Protein AF-0000000087418266 (afdb_homodimer)

Sequence (650 aa):
MMCATINVFCFSKLQQANSMDLKKLTDALTTHMPPIMRWAGTVARRIRKFDIAVDAKSSGSANTDALTIADLSVQELIVACLRDTDPIFRQCRLQGEESTGDFERFATEAPYSIVIDPIDGTKGYRDREGCAYSVMLSLQTPESVEYSLVYIPEQGENGSWVFACGDLVATGPDDPSRPAADVVRTLAPIITSERGSSKKIYLIGYQKQDAEKAQLVTDAGLEGVLAADMGGCHYWTFARGEFTGSLIHSPNIYDFPVGMHIARILGGDALWVHNEQPVHLRETWLDERADMERLPGIVACSADRAVLKTLCELARDWNPVRYQDMMCATINVFCFSKLQQANSMDLKKLTDALTTHMPPIMRWAGTVARRIRKFDIAVDAKSSGSANTDALTIADLSVQELIVACLRDTDPIFRQCRLQGEESTGDFERFATEAPYSIVIDPIDGTKGYRDREGCAYSVMLSLQTPESVEYSLVYIPEQGENGSWVFACGDLVATGPDDPSRPAADVVRTLAPIITSERGSSKKIYLIGYQKQDAEKAQLVTDAGLEGVLAADMGGCHYWTFARGEFTGSLIHSPNIYDFPVGMHIARILGGDALWVHNEQPVHLRETWLDERADMERLPGIVACSADRAVLKTLCELARDWNPVRYQD

Secondary structure (DSSP, 8-state):
--HHHHHHHHHHHHHHHHHHHHHHHHHHHHHHHHHHHHHHHHHHHHHHTS--B--SS-SS-HHHHHHHHHHHHHHHHHHHHHHHH-GGGGGSEEEESSS-S-GGGS-SS-S-EEEEEEEE-HHHHHHT-TT--EEEEEEE-SS-EEEEEEEETTSTTT-EEEEEETTEEEEEE--TTS-HHHHHHTSEEPPGGGS----EEEEES-GGGHHHHHHHHHHTTSEEEEGGG--S-HHHHHHHTSS-EEEEES-BTTTHHHHHHHHHHTT-EEEETTT-PBP-SHHHHH-TT---SB-SSEEEEES-HHHHHHHHHHHTTS---SS--/--HHHHHHHHHHHHHHHHHHHHHHHHHHHHHHHHHHHHHHHHHHHHHHTS--B--SS-SS-HHHHHHHHHHHHHHHHHHHHHHHH-GGGGGSEEEESSS-S-GGGS-SS-S-EEEEEEEE-HHHHHHT-TT--EEEEEEE-SS-EEEEEEEETTSTTT-EEEEEETTEEEEEE--TTS-HHHHHHTSEEPPGGGS----EEEEES-GGGHHHHHHHHHHTTSEEEEGGG--S-HHHHHHHTSS-EEEEES-BTTTHHHHHHHHHHTT-EEEETTT-PBP-SHHHHH-TT---SB-SSEEEEES-HHHHHHHHHHHTTS---SS--

Organism: NCBI:txid2527985

Structure (mmCIF, N/CA/C/O backbone):
data_AF-0000000087418266-model_v1
#
loop_
_entity.id
_entity.type
_entity.pdbx_description
1 polymer 'Inositol monophosphatase family protein'
#
loop_
_atom_site.group_PDB
_atom_site.id
_atom_site.type_symbol
_atom_site.label_atom_id
_atom_site.label_alt_id
_atom_site.label_comp_id
_atom_site.label_asym_id
_atom_site.label_entity_id
_atom_site.label_seq_id
_atom_site.pdbx_PDB_ins_code
_atom_site.Cartn_x
_atom_site.Cartn_y
_atom_site.Cartn_z
_atom_site.occupancy
_atom_site.B_iso_or_equiv
_atom_site.auth_seq_id
_atom_site.auth_comp_id
_atom_site.auth_asym_id
_atom_site.auth_atom_id
_atom_site.pdbx_PDB_model_num
ATOM 1 N N . MET A 1 1 ? 9.758 -14.953 -56.531 1 30.2 1 MET A N 1
ATOM 2 C CA . MET A 1 1 ? 10.852 -15.227 -55.594 1 30.2 1 MET A CA 1
ATOM 3 C C . MET A 1 1 ? 11.141 -14 -54.719 1 30.2 1 MET A C 1
ATOM 5 O O . MET A 1 1 ? 11.906 -14.086 -53.75 1 30.2 1 MET A O 1
ATOM 9 N N . MET A 1 2 ? 10.852 -12.758 -55.156 1 37.56 2 MET A N 1
ATOM 10 C CA . MET A 1 2 ? 11.203 -11.523 -54.5 1 37.56 2 MET A CA 1
ATOM 11 C C . MET A 1 2 ? 10.266 -11.258 -53.312 1 37.56 2 MET A C 1
ATOM 13 O O . MET A 1 2 ? 10.484 -10.328 -52.531 1 37.56 2 MET A O 1
ATOM 17 N N . CYS A 1 3 ? 9.008 -11.625 -53.375 1 37.28 3 CYS A N 1
ATOM 18 C CA . CYS A 1 3 ? 8.008 -11.258 -52.375 1 37.28 3 CYS A CA 1
ATOM 19 C C . CYS A 1 3 ? 8.266 -11.984 -51.062 1 37.28 3 CYS A C 1
ATOM 21 O O . CYS A 1 3 ? 7.652 -11.672 -50.031 1 37.28 3 CYS A O 1
ATOM 23 N N . ALA A 1 4 ? 8.906 -13.164 -51.062 1 42.69 4 ALA A N 1
ATOM 24 C CA . ALA A 1 4 ? 9.062 -13.938 -49.844 1 42.69 4 ALA A CA 1
ATOM 25 C C . ALA A 1 4 ? 10.055 -13.273 -48.906 1 42.69 4 ALA A C 1
ATOM 27 O O . ALA A 1 4 ? 9.961 -13.445 -47.688 1 42.69 4 ALA A O 1
ATOM 28 N N . THR A 1 5 ? 10.977 -12.453 -49.406 1 45.69 5 THR A N 1
ATOM 29 C CA . THR A 1 5 ? 12.047 -11.938 -48.562 1 45.69 5 THR A CA 1
ATOM 30 C C . THR A 1 5 ? 11.555 -10.75 -47.75 1 45.69 5 THR A C 1
ATOM 32 O O . THR A 1 5 ? 12.023 -10.539 -46.625 1 45.69 5 THR A O 1
ATOM 35 N N . ILE A 1 6 ? 10.562 -10.016 -48.25 1 42.28 6 ILE A N 1
ATOM 36 C CA . ILE A 1 6 ? 10.141 -8.836 -47.5 1 42.28 6 ILE A CA 1
ATOM 37 C C . ILE A 1 6 ? 9.359 -9.273 -46.25 1 42.28 6 ILE A C 1
ATOM 39 O O . ILE A 1 6 ? 9.531 -8.703 -45.188 1 42.28 6 ILE A O 1
ATOM 43 N N . ASN A 1 7 ? 8.578 -10.344 -46.312 1 44.03 7 ASN A N 1
ATOM 44 C CA . ASN A 1 7 ? 7.715 -10.734 -45.188 1 44.03 7 ASN A CA 1
ATOM 45 C C . ASN A 1 7 ? 8.523 -11.305 -44.031 1 44.03 7 ASN A C 1
ATOM 47 O O . ASN A 1 7 ? 8.156 -11.125 -42.875 1 44.03 7 ASN A O 1
ATOM 51 N N . VAL A 1 8 ? 9.664 -11.906 -44.344 1 47.38 8 VAL A N 1
ATOM 52 C CA . VAL A 1 8 ? 10.484 -12.477 -43.281 1 47.38 8 VAL A CA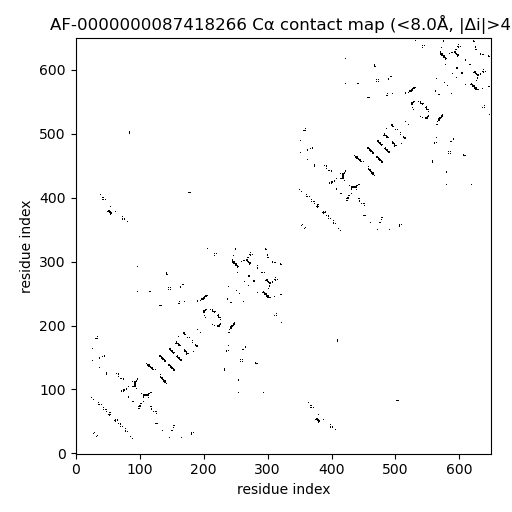 1
ATOM 53 C C . VAL A 1 8 ? 11.219 -11.367 -42.562 1 47.38 8 VAL A C 1
ATOM 55 O O . VAL A 1 8 ? 11.352 -11.406 -41.312 1 47.38 8 VAL A O 1
ATOM 58 N N . PHE A 1 9 ? 11.578 -10.281 -43.25 1 45.94 9 PHE A N 1
ATOM 59 C CA . PHE A 1 9 ? 12.328 -9.203 -42.594 1 45.94 9 PHE A CA 1
ATOM 60 C C . PHE A 1 9 ? 11.414 -8.367 -41.719 1 45.94 9 PHE A C 1
ATOM 62 O O . PHE A 1 9 ? 11.812 -7.961 -40.625 1 45.94 9 PHE A O 1
ATOM 69 N N . CYS A 1 10 ? 10.164 -8.109 -42.125 1 43.91 10 CYS A N 1
ATOM 70 C CA . CYS A 1 10 ? 9.227 -7.375 -41.281 1 43.91 10 CYS A CA 1
ATOM 71 C C . CYS A 1 10 ? 8.789 -8.203 -40.094 1 43.91 10 CYS A C 1
ATOM 73 O O . CYS A 1 10 ? 8.641 -7.676 -38.969 1 43.91 10 CYS A O 1
ATOM 75 N N . PHE A 1 11 ? 8.641 -9.5 -40.281 1 44.78 11 PHE A N 1
ATOM 76 C CA . PHE A 1 11 ? 8.32 -10.375 -39.156 1 44.78 11 PHE A CA 1
ATOM 77 C C . PHE A 1 11 ? 9.492 -10.469 -38.188 1 44.78 11 PHE A C 1
ATOM 79 O O . PHE A 1 11 ? 9.297 -10.469 -36.969 1 44.78 11 PHE A O 1
ATOM 86 N N . SER A 1 12 ? 10.672 -10.508 -38.688 1 46.09 12 SER A N 1
ATOM 87 C CA . SER A 1 12 ? 11.844 -10.578 -37.844 1 46.09 12 SER A CA 1
ATOM 88 C C . SER A 1 12 ? 12.031 -9.289 -37.062 1 46.09 12 SER A C 1
ATOM 90 O O . SER A 1 12 ? 12.344 -9.32 -35.875 1 46.09 12 SER A O 1
ATOM 92 N N . LYS A 1 13 ? 11.797 -8.188 -37.719 1 45.59 13 LYS A N 1
ATOM 93 C CA . LYS A 1 13 ? 11.922 -6.918 -37 1 45.59 13 LYS A CA 1
ATOM 94 C C . LYS A 1 13 ? 10.812 -6.754 -35.969 1 45.59 13 LYS A C 1
ATOM 96 O O . LYS A 1 13 ? 11.047 -6.223 -34.875 1 45.59 13 LYS A O 1
ATOM 101 N N . LEU A 1 14 ? 9.602 -7.105 -36.344 1 43.91 14 LEU A N 1
ATOM 102 C CA . LEU A 1 14 ? 8.5 -7.098 -35.406 1 43.91 14 LEU A CA 1
ATOM 103 C C . LEU A 1 14 ? 8.75 -8.086 -34.281 1 43.91 14 LEU A C 1
ATOM 105 O O . LEU A 1 14 ? 8.445 -7.801 -33.094 1 43.91 14 LEU A O 1
ATOM 109 N N . GLN A 1 15 ? 9.289 -9.273 -34.656 1 49.34 15 GLN A N 1
ATOM 110 C CA . GLN A 1 15 ? 9.664 -10.234 -33.625 1 49.34 15 GLN A CA 1
ATOM 111 C C . GLN A 1 15 ? 10.789 -9.688 -32.75 1 49.34 15 GLN A C 1
ATOM 113 O O . GLN A 1 15 ? 10.766 -9.852 -31.531 1 49.34 15 GLN A O 1
ATOM 118 N N . GLN A 1 16 ? 11.805 -9.141 -33.406 1 46.06 16 GLN A N 1
ATOM 119 C CA . GLN A 1 16 ? 12.922 -8.562 -32.688 1 46.06 16 GLN A CA 1
ATOM 120 C C . GLN A 1 16 ? 12.477 -7.367 -31.844 1 46.06 16 GLN A C 1
ATOM 122 O O . GLN A 1 16 ? 12.891 -7.219 -30.688 1 46.06 16 GLN A O 1
ATOM 127 N N . ALA A 1 17 ? 11.781 -6.43 -32.469 1 44.72 17 ALA A N 1
ATOM 128 C CA . ALA A 1 17 ? 11.242 -5.293 -31.719 1 44.72 17 ALA A CA 1
ATOM 129 C C . ALA A 1 17 ? 10.383 -5.766 -30.547 1 44.72 17 ALA A C 1
ATOM 131 O O . ALA A 1 17 ? 10.461 -5.211 -29.453 1 44.72 17 ALA A O 1
ATOM 132 N N . ASN A 1 18 ? 9.781 -6.891 -30.922 1 57.69 18 ASN A N 1
ATOM 133 C CA . ASN A 1 18 ? 8.961 -7.484 -29.875 1 57.69 18 ASN A CA 1
ATOM 134 C C . ASN A 1 18 ? 9.812 -8.102 -28.766 1 57.69 18 ASN A C 1
ATOM 136 O O . ASN A 1 18 ? 9.453 -8.023 -27.594 1 57.69 18 ASN A O 1
ATOM 140 N N . SER A 1 19 ? 11 -8.57 -29.219 1 62.41 19 SER A N 1
ATOM 141 C CA . SER A 1 19 ? 11.891 -9.18 -28.234 1 62.41 19 SER A CA 1
ATOM 142 C C . SER A 1 19 ? 12.578 -8.125 -27.375 1 62.41 19 SER A C 1
ATOM 144 O O . SER A 1 19 ? 12.742 -8.312 -26.172 1 62.41 19 SER A O 1
ATOM 146 N N . MET A 1 20 ? 13.055 -7.051 -27.953 1 63.84 20 MET A N 1
ATOM 147 C CA . MET A 1 20 ? 13.688 -5.973 -27.203 1 63.84 20 MET A CA 1
ATOM 148 C C . MET A 1 20 ? 12.711 -5.359 -26.203 1 63.84 20 MET A C 1
ATOM 150 O O . MET A 1 20 ? 13.086 -5.039 -25.078 1 63.84 20 MET A O 1
ATOM 154 N N . ASP A 1 21 ? 11.57 -5.527 -26.641 1 86.38 21 ASP A N 1
ATOM 155 C CA . ASP A 1 21 ? 10.539 -4.949 -25.781 1 86.38 21 ASP A CA 1
ATOM 156 C C . ASP A 1 21 ? 10.227 -5.863 -24.609 1 86.38 21 ASP A C 1
ATOM 158 O O . ASP A 1 21 ? 10.055 -5.395 -23.484 1 86.38 21 ASP A O 1
ATOM 162 N N . LEU A 1 22 ? 10.586 -7.203 -24.953 1 94.38 22 LEU A N 1
ATOM 163 C CA . LEU A 1 22 ? 10.312 -8.141 -23.875 1 94.38 22 LEU A CA 1
ATOM 164 C C . LEU A 1 22 ? 11.391 -8.07 -22.797 1 94.38 22 LEU A C 1
ATOM 166 O O . LEU A 1 22 ? 11.078 -8.062 -21.594 1 94.38 22 LEU A O 1
ATOM 170 N N . LYS A 1 23 ? 12.633 -8.031 -23.25 1 95.88 23 LYS A N 1
ATOM 171 C CA . LYS A 1 23 ? 13.734 -7.961 -22.297 1 95.88 23 LYS A CA 1
ATOM 172 C C . LYS A 1 23 ? 13.633 -6.699 -21.438 1 95.88 23 LYS A C 1
ATOM 174 O O . LYS A 1 23 ? 13.859 -6.75 -20.234 1 95.88 23 LYS A O 1
ATOM 179 N N . LYS A 1 24 ? 13.359 -5.582 -22.078 1 96.44 24 LYS A N 1
ATOM 180 C CA . LYS A 1 24 ? 13.195 -4.328 -21.344 1 96.44 24 LYS A CA 1
ATOM 181 C C . LYS A 1 24 ? 12.07 -4.434 -20.328 1 96.44 24 LYS A C 1
ATOM 183 O O . LYS A 1 24 ? 12.195 -3.939 -19.203 1 96.44 24 LYS A O 1
ATOM 188 N N . LEU A 1 25 ? 11.016 -5.09 -20.734 1 97.25 25 LEU A N 1
ATOM 189 C CA . LEU A 1 25 ? 9.852 -5.238 -19.875 1 97.25 25 LEU A CA 1
ATOM 190 C C . LEU A 1 25 ? 10.164 -6.145 -18.688 1 97.25 25 LEU A C 1
ATOM 192 O O . LEU A 1 25 ? 9.844 -5.809 -17.547 1 97.25 25 LEU A O 1
ATOM 196 N N . THR A 1 26 ? 10.805 -7.293 -18.938 1 98.12 26 THR A N 1
ATOM 197 C CA . THR A 1 26 ? 11.109 -8.211 -17.844 1 98.12 26 THR A CA 1
ATOM 198 C C . THR A 1 26 ? 12.164 -7.613 -16.922 1 98.12 26 THR A C 1
ATOM 200 O O . THR A 1 26 ? 12.133 -7.84 -15.703 1 98.12 26 THR A O 1
ATOM 203 N N . ASP A 1 27 ? 13.102 -6.84 -17.469 1 97.75 27 ASP A N 1
ATOM 204 C CA . ASP A 1 27 ? 14.07 -6.137 -16.641 1 97.75 27 ASP A CA 1
ATOM 205 C C . ASP A 1 27 ? 13.383 -5.121 -15.734 1 97.75 27 ASP A C 1
ATOM 207 O O . ASP A 1 27 ? 13.719 -5.012 -14.555 1 97.75 27 ASP A O 1
ATOM 211 N N . ALA A 1 28 ? 12.484 -4.379 -16.312 1 98 28 ALA A N 1
ATOM 212 C CA . ALA A 1 28 ? 11.734 -3.391 -15.531 1 98 28 ALA A CA 1
ATOM 213 C C . ALA A 1 28 ? 10.938 -4.062 -14.414 1 98 28 ALA A C 1
ATOM 215 O O . ALA A 1 28 ? 10.922 -3.586 -13.281 1 98 28 ALA A O 1
ATOM 216 N N . LEU A 1 29 ? 10.281 -5.137 -14.758 1 98.62 29 LEU A N 1
ATOM 217 C CA . LEU A 1 29 ? 9.508 -5.867 -13.75 1 98.62 29 LEU A CA 1
ATOM 218 C C . LEU A 1 29 ? 10.414 -6.379 -12.641 1 98.62 29 LEU A C 1
ATOM 220 O O . LEU A 1 29 ? 10.086 -6.254 -11.461 1 98.62 29 LEU A O 1
ATOM 224 N N . THR A 1 30 ? 11.547 -6.895 -13.016 1 98.31 30 THR A N 1
ATOM 225 C CA . THR A 1 30 ? 12.477 -7.453 -12.039 1 98.31 30 THR A CA 1
ATOM 226 C C . THR A 1 30 ? 13.039 -6.359 -11.133 1 98.31 30 THR A C 1
ATOM 228 O O . THR A 1 30 ? 13.336 -6.602 -9.961 1 98.31 30 THR A O 1
ATOM 231 N N . THR A 1 31 ? 13.094 -5.199 -11.625 1 97.56 31 THR A N 1
ATOM 232 C CA . THR A 1 31 ? 13.641 -4.07 -10.883 1 97.56 31 THR A CA 1
ATOM 233 C C . THR A 1 31 ? 12.594 -3.473 -9.953 1 97.56 31 THR A C 1
ATOM 235 O O . THR A 1 31 ? 12.875 -3.203 -8.781 1 97.56 31 THR A O 1
ATOM 238 N N . HIS A 1 32 ? 11.391 -3.311 -10.414 1 97.88 32 HIS A N 1
ATOM 239 C CA . HIS A 1 32 ? 10.438 -2.445 -9.727 1 97.88 32 HIS A CA 1
ATOM 240 C C . HIS A 1 32 ? 9.422 -3.262 -8.938 1 97.88 32 HIS A C 1
ATOM 242 O O . HIS A 1 32 ? 8.906 -2.795 -7.918 1 97.88 32 HIS A O 1
ATOM 248 N N . MET A 1 33 ? 9.125 -4.488 -9.305 1 98.5 33 MET A N 1
ATOM 249 C CA . MET A 1 33 ? 7.969 -5.18 -8.75 1 98.5 33 MET A CA 1
ATOM 250 C C . MET A 1 33 ? 8.312 -5.84 -7.418 1 98.5 33 MET A C 1
ATOM 252 O O . MET A 1 33 ? 7.465 -5.938 -6.531 1 98.5 33 MET A O 1
ATOM 256 N N . PRO A 1 34 ? 9.609 -6.289 -7.23 1 98.69 34 PRO A N 1
ATOM 257 C CA . PRO A 1 34 ? 9.883 -6.957 -5.953 1 98.69 34 PRO A CA 1
ATOM 258 C C . PRO A 1 34 ? 9.531 -6.086 -4.75 1 98.69 34 PRO A C 1
ATOM 260 O O . PRO A 1 34 ? 8.797 -6.52 -3.861 1 98.69 34 PRO A O 1
ATOM 263 N N . PRO A 1 35 ? 10.008 -4.832 -4.641 1 98.25 35 PRO A N 1
ATOM 264 C CA . PRO A 1 35 ? 9.594 -4.047 -3.477 1 98.25 35 PRO A CA 1
ATOM 265 C C . PRO A 1 35 ? 8.086 -3.826 -3.42 1 98.25 35 PRO A C 1
ATOM 267 O O . PRO A 1 35 ? 7.492 -3.852 -2.338 1 98.25 35 PRO A O 1
ATOM 270 N N . ILE A 1 36 ? 7.453 -3.592 -4.551 1 98.31 36 ILE A N 1
ATOM 271 C CA . ILE A 1 36 ? 6.016 -3.352 -4.613 1 98.31 36 ILE A CA 1
ATOM 272 C C . ILE A 1 36 ? 5.266 -4.57 -4.078 1 98.31 36 ILE A C 1
ATOM 274 O O . ILE A 1 36 ? 4.32 -4.43 -3.297 1 98.31 36 ILE A O 1
ATOM 278 N N . MET A 1 37 ? 5.688 -5.746 -4.5 1 98.56 37 MET A N 1
ATOM 279 C CA . MET A 1 37 ? 5.055 -6.977 -4.031 1 98.56 37 MET A CA 1
ATOM 280 C C . MET A 1 37 ? 5.266 -7.156 -2.531 1 98.56 37 MET A C 1
ATOM 282 O O . MET A 1 37 ? 4.367 -7.625 -1.827 1 98.56 37 MET A O 1
ATOM 286 N N . ARG A 1 38 ? 6.469 -6.863 -2.08 1 97.88 38 ARG A N 1
ATOM 287 C CA . ARG A 1 38 ? 6.75 -6.891 -0.649 1 97.88 38 ARG A CA 1
ATOM 288 C C . ARG A 1 38 ? 5.809 -5.969 0.114 1 97.88 38 ARG A C 1
ATOM 290 O O . ARG A 1 38 ? 5.25 -6.355 1.142 1 97.88 38 ARG A O 1
ATOM 297 N N . TRP A 1 39 ? 5.648 -4.734 -0.396 1 97.81 39 TRP A N 1
ATOM 298 C CA . TRP A 1 39 ? 4.766 -3.758 0.23 1 97.81 39 TRP A CA 1
ATOM 299 C C . TRP A 1 39 ? 3.316 -4.234 0.199 1 97.81 39 TRP A C 1
ATOM 301 O O . TRP A 1 39 ? 2.592 -4.102 1.188 1 97.81 39 TRP A O 1
ATOM 311 N N . ALA A 1 40 ? 2.879 -4.75 -0.909 1 97.75 40 ALA A N 1
ATOM 312 C CA . ALA A 1 40 ? 1.533 -5.309 -1.023 1 97.75 40 ALA A CA 1
ATOM 313 C C . ALA A 1 40 ? 1.312 -6.414 0.002 1 97.75 40 ALA A C 1
ATOM 315 O O . ALA A 1 40 ? 0.241 -6.504 0.609 1 97.75 40 ALA A O 1
ATOM 316 N N . GLY A 1 41 ? 2.32 -7.293 0.145 1 96.75 41 GLY A N 1
ATOM 317 C CA . GLY A 1 41 ? 2.252 -8.336 1.152 1 96.75 41 GLY A CA 1
ATOM 318 C C . GLY A 1 41 ? 2.094 -7.801 2.562 1 96.75 41 GLY A C 1
ATOM 319 O O . GLY A 1 41 ? 1.378 -8.383 3.379 1 96.75 41 GLY A O 1
ATOM 320 N N . THR A 1 42 ? 2.764 -6.723 2.857 1 94.38 42 THR A N 1
ATOM 321 C CA . THR A 1 42 ? 2.662 -6.086 4.164 1 94.38 42 THR A CA 1
ATOM 322 C C . THR A 1 42 ? 1.233 -5.621 4.43 1 94.38 42 THR A C 1
ATOM 324 O O . THR A 1 42 ? 0.708 -5.816 5.527 1 94.38 42 THR A O 1
ATOM 327 N N . VAL A 1 43 ? 0.62 -5.016 3.467 1 94.12 43 VAL A N 1
ATOM 328 C CA . VAL A 1 43 ? -0.757 -4.547 3.588 1 94.12 43 VAL A CA 1
ATOM 329 C C . VAL A 1 43 ? -1.694 -5.734 3.775 1 94.12 43 VAL A C 1
ATOM 331 O O . VAL A 1 43 ? -2.557 -5.723 4.656 1 94.12 43 VAL A O 1
ATOM 334 N N . ALA A 1 44 ? -1.526 -6.75 2.961 1 94 44 ALA A N 1
ATOM 335 C CA . ALA A 1 44 ? -2.355 -7.949 3.053 1 94 44 ALA A CA 1
ATOM 336 C C . ALA A 1 44 ? -2.256 -8.578 4.438 1 94 44 ALA A C 1
ATOM 338 O O . ALA A 1 44 ? -3.268 -8.977 5.023 1 94 44 ALA A O 1
ATOM 339 N N . ARG A 1 45 ? -1.051 -8.703 4.922 1 91.62 45 ARG A N 1
ATOM 340 C CA . ARG A 1 45 ? -0.815 -9.289 6.234 1 91.62 45 ARG A CA 1
ATOM 341 C C . ARG A 1 45 ? -1.535 -8.508 7.324 1 91.62 45 ARG A C 1
ATOM 343 O O . ARG A 1 45 ? -2.113 -9.094 8.242 1 91.62 45 ARG A O 1
ATOM 350 N N . ARG A 1 46 ? -1.44 -7.234 7.215 1 88.56 46 ARG A N 1
ATOM 351 C CA . ARG A 1 46 ? -2.055 -6.391 8.234 1 88.56 46 ARG A CA 1
ATOM 352 C C . ARG A 1 46 ? -3.572 -6.531 8.219 1 88.56 46 ARG A C 1
ATOM 354 O O . ARG A 1 46 ? -4.195 -6.672 9.273 1 88.56 46 ARG A O 1
ATOM 361 N N . ILE A 1 47 ? -4.16 -6.441 7.09 1 86.81 47 ILE A N 1
ATOM 362 C CA . ILE A 1 47 ? -5.609 -6.539 6.969 1 86.81 47 ILE A CA 1
ATOM 363 C C . ILE A 1 47 ? -6.078 -7.902 7.469 1 86.81 47 ILE A C 1
ATOM 365 O O . ILE A 1 47 ? -7.113 -8.008 8.133 1 86.81 47 ILE A O 1
ATOM 369 N N . ARG A 1 48 ? -5.289 -8.922 7.172 1 86 48 ARG A N 1
ATOM 370 C CA . ARG A 1 48 ? -5.641 -10.281 7.562 1 86 48 ARG A CA 1
ATOM 371 C C . ARG A 1 48 ? -5.77 -10.398 9.078 1 86 48 ARG A C 1
ATOM 373 O O . ARG A 1 48 ? -6.578 -11.188 9.578 1 86 48 ARG A O 1
ATOM 380 N N . LYS A 1 49 ? -4.969 -9.711 9.789 1 81.56 49 LYS A N 1
ATOM 381 C CA . LYS A 1 49 ? -4.918 -9.805 11.25 1 81.56 49 LYS A CA 1
ATOM 382 C C . LYS A 1 49 ? -6.172 -9.211 11.883 1 81.56 49 LYS A C 1
ATOM 384 O O . LYS A 1 49 ? -6.453 -9.453 13.062 1 81.56 49 LYS A O 1
ATOM 389 N N . PHE A 1 50 ? -6.902 -8.492 11.094 1 72.62 50 PHE A N 1
ATOM 390 C CA . PHE A 1 50 ? -8.086 -7.852 11.656 1 72.62 50 PHE A CA 1
ATOM 391 C C . PHE A 1 50 ? -9.305 -8.75 11.516 1 72.62 50 PHE A C 1
ATOM 393 O O . PHE A 1 50 ? -9.5 -9.391 10.484 1 72.62 50 PHE A O 1
ATOM 400 N N . ASP A 1 51 ? -9.898 -9.062 12.633 1 59.62 51 ASP A N 1
ATOM 401 C CA . ASP A 1 51 ? -11.195 -9.734 12.609 1 59.62 51 ASP A CA 1
ATOM 402 C C . ASP A 1 51 ? -12.297 -8.781 12.148 1 59.62 51 ASP A C 1
ATOM 404 O O . ASP A 1 51 ? -12.867 -8.039 12.953 1 59.62 51 ASP A O 1
ATOM 408 N N . ILE A 1 52 ? -12.414 -8.594 10.883 1 56.5 52 ILE A N 1
ATOM 409 C CA . ILE A 1 52 ? -13.305 -7.602 10.281 1 56.5 52 ILE A CA 1
ATOM 410 C C . ILE A 1 52 ? -14.656 -8.242 9.977 1 56.5 52 ILE A C 1
ATOM 412 O O . ILE A 1 52 ? -14.719 -9.32 9.391 1 56.5 52 ILE A O 1
ATOM 416 N N . ALA A 1 53 ? -15.656 -8 10.781 1 49.5 53 ALA A N 1
ATOM 417 C CA . ALA A 1 53 ? -17.016 -8.336 10.336 1 49.5 53 ALA A CA 1
ATOM 418 C C . ALA A 1 53 ? -17.609 -7.199 9.516 1 49.5 53 ALA A C 1
ATOM 420 O O . ALA A 1 53 ? -17.562 -6.035 9.922 1 49.5 53 ALA A O 1
ATOM 421 N N . VAL A 1 54 ? -17.578 -7.152 8.156 1 46.97 54 VAL A N 1
ATOM 422 C CA . VAL A 1 54 ? -18.234 -6.152 7.32 1 46.97 54 VAL A CA 1
ATOM 423 C C . VAL A 1 54 ? -19.75 -6.246 7.488 1 46.97 54 VAL A C 1
ATOM 425 O O . VAL A 1 54 ? -20.312 -7.34 7.438 1 46.97 54 VAL A O 1
ATOM 428 N N . ASP A 1 55 ? -20.328 -5.32 8.227 1 41.88 55 ASP A N 1
ATOM 429 C CA . ASP A 1 55 ? -21.781 -5.312 8.344 1 41.88 55 ASP A CA 1
ATOM 430 C C . ASP A 1 55 ? -22.438 -5.293 6.965 1 41.88 55 ASP A C 1
ATOM 432 O O . ASP A 1 55 ? -23.641 -5.078 6.855 1 41.88 55 ASP A O 1
ATOM 436 N N . ALA A 1 56 ? -22.047 -4.637 6.004 1 36.38 56 ALA A N 1
ATOM 437 C CA . ALA A 1 56 ? -23.141 -4.68 5.027 1 36.38 56 ALA A CA 1
ATOM 438 C C . ALA A 1 56 ? -23.766 -6.066 4.973 1 36.38 56 ALA A C 1
ATOM 440 O O . ALA A 1 56 ? -23.109 -7.07 5.258 1 36.38 56 ALA A O 1
ATOM 441 N N . LYS A 1 57 ? -25.172 -6.051 4.848 1 36.28 57 LYS A N 1
ATOM 442 C CA . LYS A 1 57 ? -26 -7.156 4.379 1 36.28 57 LYS A CA 1
ATOM 443 C C . LYS A 1 57 ? -25.219 -8.102 3.48 1 36.28 57 LYS A C 1
ATOM 445 O O . LYS A 1 57 ? -25.797 -8.93 2.777 1 36.28 57 LYS A O 1
ATOM 450 N N . SER A 1 58 ? -24.172 -7.57 3.059 1 38.12 58 SER A N 1
ATOM 451 C CA . SER A 1 58 ? -23.672 -8.656 2.225 1 38.12 58 SER A CA 1
ATOM 452 C C . SER A 1 58 ? -23.375 -9.898 3.059 1 38.12 58 SER A C 1
ATOM 454 O O . SER A 1 58 ? -23.234 -9.82 4.281 1 38.12 58 SER A O 1
ATOM 456 N N . SER A 1 59 ? -23.047 -10.961 2.359 1 39.47 59 SER A N 1
ATOM 457 C CA . SER A 1 59 ? -23.516 -12.328 2.562 1 39.47 59 SER A CA 1
ATOM 458 C C . SER A 1 59 ? -22.859 -12.961 3.783 1 39.47 59 SER A C 1
ATOM 460 O O . SER A 1 59 ? -23.375 -13.93 4.34 1 39.47 59 SER A O 1
ATOM 462 N N . GLY A 1 60 ? -21.344 -12.805 4.035 1 41.25 60 GLY A N 1
ATOM 463 C CA . GLY A 1 60 ? -20.812 -13.891 4.844 1 41.25 60 GLY A CA 1
ATOM 464 C C . GLY A 1 60 ? -20.078 -13.406 6.086 1 41.25 60 GLY A C 1
ATOM 465 O O . GLY A 1 60 ? -20.312 -12.289 6.551 1 41.25 60 GLY A O 1
ATOM 466 N N . SER A 1 61 ? -19.172 -14.273 6.816 1 52.06 61 SER A N 1
ATOM 467 C CA . SER A 1 61 ? -18.375 -14.289 8.039 1 52.06 61 SER A CA 1
ATOM 468 C C . SER A 1 61 ? -17.266 -13.242 7.984 1 52.06 61 SER A C 1
ATOM 470 O O . SER A 1 61 ? -16.844 -12.836 6.898 1 52.06 61 SER A O 1
ATOM 472 N N . ALA A 1 62 ? -16.984 -12.406 9.078 1 51.28 62 ALA A N 1
ATOM 473 C CA . ALA A 1 62 ? -15.883 -11.477 9.328 1 51.28 62 ALA A CA 1
ATOM 474 C C . ALA A 1 62 ? -14.672 -11.82 8.461 1 51.28 62 ALA A C 1
ATOM 476 O O . ALA A 1 62 ? -13.992 -10.922 7.953 1 51.28 62 ALA A O 1
ATOM 477 N N . ASN A 1 63 ? -14.539 -13.047 8.203 1 51.66 63 ASN A N 1
ATOM 478 C CA . ASN A 1 63 ? -13.398 -13.523 7.434 1 51.66 63 ASN A CA 1
ATOM 479 C C . ASN A 1 63 ? -13.562 -13.219 5.949 1 51.66 63 ASN A C 1
ATOM 481 O O . ASN A 1 63 ? -12.578 -12.938 5.258 1 51.66 63 ASN A O 1
ATOM 485 N N . THR A 1 64 ? -14.719 -13.234 5.5 1 58 64 THR A N 1
ATOM 486 C CA . THR A 1 64 ? -14.977 -12.938 4.094 1 58 64 THR A CA 1
ATOM 487 C C . THR A 1 64 ? -14.773 -11.453 3.805 1 58 64 THR A C 1
ATOM 489 O O . THR A 1 64 ? -14.266 -11.086 2.744 1 58 64 THR A O 1
ATOM 492 N N . ASP A 1 65 ? -14.891 -10.789 4.848 1 72.62 65 ASP A N 1
ATOM 493 C CA . ASP A 1 65 ? -14.781 -9.336 4.699 1 72.62 65 ASP A CA 1
ATOM 494 C C . ASP A 1 65 ? -13.32 -8.898 4.625 1 72.62 65 ASP A C 1
ATOM 496 O O . ASP A 1 65 ? -12.953 -8.078 3.781 1 72.62 65 ASP A O 1
ATOM 500 N N . ALA A 1 66 ? -12.531 -9.508 5.387 1 79.38 66 ALA A N 1
ATOM 501 C CA . ALA A 1 66 ? -11.102 -9.195 5.355 1 79.38 66 ALA A CA 1
ATOM 502 C C . ALA A 1 66 ? -10.492 -9.555 4.004 1 79.38 66 ALA A C 1
ATOM 504 O O . ALA A 1 66 ? -9.664 -8.812 3.477 1 79.38 66 ALA A O 1
ATOM 505 N N . LEU A 1 67 ? -10.945 -10.633 3.48 1 85.06 67 LEU A N 1
ATOM 506 C CA . LEU A 1 67 ? -10.445 -11.062 2.18 1 85.06 67 LEU A CA 1
ATOM 507 C C . LEU A 1 67 ? -10.812 -10.062 1.095 1 85.06 67 LEU A C 1
ATOM 509 O O . LEU A 1 67 ? -9.977 -9.688 0.271 1 85.06 67 LEU A O 1
ATOM 513 N N . THR A 1 68 ? -12.008 -9.688 1.111 1 84.06 68 THR A N 1
ATOM 514 C CA . THR A 1 68 ? -12.477 -8.742 0.104 1 84.06 68 THR A CA 1
ATOM 515 C C . THR A 1 68 ? -11.703 -7.43 0.186 1 84.06 68 THR A C 1
ATOM 517 O O . THR A 1 68 ? -11.234 -6.914 -0.832 1 84.06 68 THR A O 1
ATOM 520 N N . ILE A 1 69 ? -11.508 -6.906 1.403 1 86.06 69 ILE A N 1
ATOM 521 C CA . ILE A 1 69 ? -10.789 -5.656 1.599 1 86.06 69 ILE A CA 1
ATOM 522 C C . ILE A 1 69 ? -9.328 -5.832 1.171 1 86.06 69 ILE A C 1
ATOM 524 O O . ILE A 1 69 ? -8.758 -4.961 0.511 1 86.06 69 ILE A O 1
ATOM 528 N N . ALA A 1 70 ? -8.773 -6.945 1.551 1 90.62 70 ALA A N 1
ATOM 529 C CA . ALA A 1 70 ? -7.387 -7.215 1.185 1 90.62 70 ALA A CA 1
ATOM 530 C C . ALA A 1 70 ? -7.227 -7.305 -0.33 1 90.62 70 ALA A C 1
ATOM 532 O O . ALA A 1 70 ? -6.336 -6.68 -0.906 1 90.62 70 ALA A O 1
ATOM 533 N N . ASP A 1 71 ? -8.141 -8.062 -1.013 1 91 71 ASP A N 1
ATOM 534 C CA . ASP A 1 71 ? -8.094 -8.219 -2.463 1 91 71 ASP A CA 1
ATOM 535 C C . ASP A 1 71 ? -8.148 -6.863 -3.166 1 91 71 ASP A C 1
ATOM 537 O O . ASP A 1 71 ? -7.324 -6.574 -4.031 1 91 71 ASP A O 1
ATOM 541 N N . LEU A 1 72 ? -9.062 -6.094 -2.752 1 89.62 72 LEU A N 1
ATOM 542 C CA . LEU A 1 72 ? -9.297 -4.812 -3.41 1 89.62 72 LEU A CA 1
ATOM 543 C C . LEU A 1 72 ? -8.164 -3.834 -3.102 1 89.62 72 LEU A C 1
ATOM 545 O O . LEU A 1 72 ? -7.664 -3.158 -4.004 1 89.62 72 LEU A O 1
ATOM 549 N N . SER A 1 73 ? -7.738 -3.695 -1.853 1 91.69 73 SER A N 1
ATOM 550 C CA . SER A 1 73 ? -6.703 -2.746 -1.451 1 91.69 73 SER A CA 1
ATOM 551 C C . SER A 1 73 ? -5.355 -3.104 -2.068 1 91.69 73 SER A C 1
ATOM 553 O O . SER A 1 73 ? -4.637 -2.227 -2.553 1 91.69 73 SER A O 1
ATOM 555 N N . VAL A 1 74 ? -5.035 -4.379 -2.043 1 95.25 74 VAL A N 1
ATOM 556 C CA . VAL A 1 74 ? -3.766 -4.848 -2.592 1 95.25 74 VAL A CA 1
ATOM 557 C C . VAL A 1 74 ? -3.732 -4.602 -4.098 1 95.25 74 VAL A C 1
ATOM 559 O O . VAL A 1 74 ? -2.729 -4.129 -4.633 1 95.25 74 VAL A O 1
ATOM 562 N N . GLN A 1 75 ? -4.797 -4.914 -4.805 1 94.31 75 GLN A N 1
ATOM 563 C CA . GLN A 1 75 ? -4.828 -4.672 -6.242 1 94.31 75 GLN A CA 1
ATOM 564 C C . GLN A 1 75 ? -4.699 -3.184 -6.551 1 94.31 75 GLN A C 1
ATOM 566 O O . GLN A 1 75 ? -3.941 -2.795 -7.441 1 94.31 75 GLN A O 1
ATOM 571 N N . GLU A 1 76 ? -5.441 -2.377 -5.812 1 92.81 76 GLU A N 1
ATOM 572 C CA . GLU A 1 76 ? -5.359 -0.936 -6.027 1 92.81 76 GLU A CA 1
ATOM 573 C C . GLU A 1 76 ? -3.934 -0.43 -5.832 1 92.81 76 GLU A C 1
ATOM 575 O O . GLU A 1 76 ? -3.459 0.419 -6.59 1 92.81 76 GLU A O 1
ATOM 580 N N . LEU A 1 77 ? -3.307 -0.891 -4.789 1 95.88 77 LEU A N 1
ATOM 581 C CA . LEU A 1 77 ? -1.926 -0.507 -4.512 1 95.88 77 LEU A CA 1
ATOM 582 C C . LEU A 1 77 ? -1.012 -0.896 -5.668 1 95.88 77 LEU A C 1
ATOM 584 O O . LEU A 1 77 ? -0.259 -0.064 -6.18 1 95.88 77 LEU A O 1
ATOM 588 N N . ILE A 1 78 ? -1.08 -2.123 -6.105 1 97.44 78 ILE A N 1
ATOM 589 C CA . ILE A 1 78 ? -0.189 -2.625 -7.148 1 97.44 78 ILE A CA 1
ATOM 590 C C . ILE A 1 78 ? -0.442 -1.869 -8.453 1 97.44 78 ILE A C 1
ATOM 592 O O . ILE A 1 78 ? 0.502 -1.486 -9.148 1 97.44 78 ILE A O 1
ATOM 596 N N . VAL A 1 79 ? -1.692 -1.641 -8.789 1 95.31 79 VAL A N 1
ATOM 597 C CA . VAL A 1 79 ? -2.051 -0.928 -10.016 1 95.31 79 VAL A CA 1
ATOM 598 C C . VAL A 1 79 ? -1.484 0.49 -9.969 1 95.31 79 VAL A C 1
ATOM 600 O O . VAL A 1 79 ? -0.901 0.963 -10.945 1 95.31 79 VAL A O 1
ATOM 603 N N . ALA A 1 80 ? -1.654 1.153 -8.844 1 94.25 80 ALA A N 1
ATOM 604 C CA . ALA A 1 80 ? -1.117 2.504 -8.688 1 94.25 80 ALA A CA 1
ATOM 605 C C . ALA A 1 80 ? 0.403 2.508 -8.82 1 94.25 80 ALA A C 1
ATOM 607 O O . ALA A 1 80 ? 0.973 3.387 -9.469 1 94.25 80 ALA A O 1
ATOM 608 N N . CYS A 1 81 ? 1.068 1.528 -8.211 1 96.62 81 CYS A N 1
ATOM 609 C CA . CYS A 1 81 ? 2.52 1.42 -8.297 1 96.62 81 CYS A CA 1
ATOM 610 C C . CYS A 1 81 ? 2.965 1.207 -9.742 1 96.62 81 CYS A C 1
ATOM 612 O O . CYS A 1 81 ? 3.893 1.866 -10.211 1 96.62 81 CYS A O 1
ATOM 614 N N . LEU A 1 82 ? 2.266 0.314 -10.445 1 96.25 82 LEU A N 1
ATOM 615 C CA . LEU A 1 82 ? 2.598 0.049 -11.844 1 96.25 82 LEU A CA 1
ATOM 616 C C . LEU A 1 82 ? 2.436 1.308 -12.688 1 96.25 82 LEU A C 1
ATOM 618 O O . LEU A 1 82 ? 3.266 1.592 -13.555 1 96.25 82 LEU A O 1
ATOM 622 N N . ARG A 1 83 ? 1.414 2.035 -12.438 1 93.94 83 ARG A N 1
ATOM 623 C CA . ARG A 1 83 ? 1.133 3.268 -13.172 1 93.94 83 ARG A CA 1
ATOM 624 C C . ARG A 1 83 ? 2.25 4.285 -12.977 1 93.94 83 ARG A C 1
ATOM 626 O O . ARG A 1 83 ? 2.658 4.957 -13.93 1 93.94 83 ARG A O 1
ATOM 633 N N . ASP A 1 84 ? 2.801 4.324 -11.789 1 95 84 ASP A N 1
ATOM 634 C CA . ASP A 1 84 ? 3.621 5.461 -11.383 1 95 84 ASP A CA 1
ATOM 635 C C . ASP A 1 84 ? 5.105 5.164 -11.586 1 95 84 ASP A C 1
ATOM 637 O O . ASP A 1 84 ? 5.914 6.086 -11.742 1 95 84 ASP A O 1
ATOM 641 N N . THR A 1 85 ? 5.539 3.932 -11.539 1 94.5 85 THR A N 1
ATOM 642 C CA . THR A 1 85 ? 6.945 3.615 -11.32 1 94.5 85 THR A CA 1
ATOM 643 C C . THR A 1 85 ? 7.723 3.662 -12.633 1 94.5 85 THR A C 1
ATOM 645 O O . THR A 1 85 ? 8.852 4.152 -12.68 1 94.5 85 THR A O 1
ATOM 648 N N . ASP A 1 86 ? 7.195 3.086 -13.703 1 94.5 86 ASP A N 1
ATOM 649 C CA . ASP A 1 86 ? 7.871 3.027 -14.992 1 94.5 86 ASP A CA 1
ATOM 650 C C . ASP A 1 86 ? 6.867 3.117 -16.141 1 94.5 86 ASP A C 1
ATOM 652 O O . ASP A 1 86 ? 5.973 2.275 -16.266 1 94.5 86 ASP A O 1
ATOM 656 N N . PRO A 1 87 ? 7.055 4.078 -17.016 1 93.31 87 PRO A N 1
ATOM 657 C CA . PRO A 1 87 ? 6.098 4.277 -18.109 1 93.31 87 PRO A CA 1
ATOM 658 C C . PRO A 1 87 ? 5.969 3.053 -19.016 1 93.31 87 PRO A C 1
ATOM 660 O O . PRO A 1 87 ? 4.965 2.898 -19.719 1 93.31 87 PRO A O 1
ATOM 663 N N . ILE A 1 88 ? 6.906 2.174 -19.031 1 95.62 88 ILE A N 1
ATOM 664 C CA . ILE A 1 88 ? 6.875 1.009 -19.906 1 95.62 88 ILE A CA 1
ATOM 665 C C . ILE A 1 88 ? 5.699 0.111 -19.531 1 95.62 88 ILE A C 1
ATOM 667 O O . ILE A 1 88 ? 5.152 -0.59 -20.391 1 95.62 88 ILE A O 1
ATOM 671 N N . PHE A 1 89 ? 5.332 0.13 -18.266 1 96.44 89 PHE A N 1
ATOM 672 C CA . PHE A 1 89 ? 4.242 -0.73 -17.828 1 96.44 89 PHE A CA 1
ATOM 673 C C . PHE A 1 89 ? 2.916 -0.279 -18.422 1 96.44 89 PHE A C 1
ATOM 675 O O . PHE A 1 89 ? 2.029 -1.099 -18.672 1 96.44 89 PHE A O 1
ATOM 682 N N . ARG A 1 90 ? 2.766 0.979 -18.688 1 93.81 90 ARG A N 1
ATOM 683 C CA . ARG A 1 90 ? 1.523 1.517 -19.234 1 93.81 90 ARG A CA 1
ATOM 684 C C . ARG A 1 90 ? 1.356 1.123 -20.703 1 93.81 90 ARG A C 1
ATOM 686 O O . ARG A 1 90 ? 0.27 1.266 -21.266 1 93.81 90 ARG A O 1
ATOM 693 N N . GLN A 1 91 ? 2.389 0.586 -21.266 1 93.75 91 GLN A N 1
ATOM 694 C CA . GLN A 1 91 ? 2.326 0.103 -22.641 1 93.75 91 GLN A CA 1
ATOM 695 C C . GLN A 1 91 ? 1.779 -1.32 -22.703 1 93.75 91 GLN A C 1
ATOM 697 O O . GLN A 1 91 ? 1.503 -1.841 -23.781 1 93.75 91 GLN A O 1
ATOM 702 N N . CYS A 1 92 ? 1.595 -1.92 -21.578 1 94.19 92 CYS A N 1
ATOM 703 C CA . CYS A 1 92 ? 1.019 -3.256 -21.469 1 94.19 92 CYS A CA 1
ATOM 704 C C . CYS A 1 92 ? -0.464 -3.184 -21.109 1 94.19 92 CYS A C 1
ATOM 706 O O . CYS A 1 92 ? -0.932 -2.176 -20.578 1 94.19 92 CYS A O 1
ATOM 708 N N . ARG A 1 93 ? -1.142 -4.227 -21.547 1 91.31 93 ARG A N 1
ATOM 709 C CA . ARG A 1 93 ? -2.459 -4.418 -20.953 1 91.31 93 ARG A CA 1
ATOM 710 C C . ARG A 1 93 ? -2.344 -4.809 -19.469 1 91.31 93 ARG A C 1
ATOM 712 O O . ARG A 1 93 ? -1.396 -5.492 -19.078 1 91.31 93 ARG A O 1
ATOM 719 N N . LEU A 1 94 ? -3.221 -4.309 -18.688 1 92.06 94 LEU A N 1
ATOM 720 C CA . LEU A 1 94 ? -3.287 -4.684 -17.281 1 92.06 94 LEU A CA 1
ATOM 721 C C . LEU A 1 94 ? -4.574 -5.445 -16.984 1 92.06 94 LEU A C 1
ATOM 723 O O . LEU A 1 94 ? -5.66 -5.027 -17.391 1 92.06 94 LEU A O 1
ATOM 727 N N . GLN A 1 95 ? -4.387 -6.602 -16.375 1 88.44 95 GLN A N 1
ATOM 728 C CA . GLN A 1 95 ? -5.527 -7.414 -15.977 1 88.44 95 GLN A CA 1
ATOM 729 C C . GLN A 1 95 ? -5.461 -7.746 -14.484 1 88.44 95 GLN A C 1
ATOM 731 O O . GLN A 1 95 ? -4.398 -8.094 -13.969 1 88.44 95 GLN A O 1
ATOM 736 N N . GLY A 1 96 ? -6.535 -7.457 -13.836 1 86.38 96 GLY A N 1
ATOM 737 C CA . GLY A 1 96 ? -6.664 -7.793 -12.422 1 86.38 96 GLY A CA 1
ATOM 738 C C . GLY A 1 96 ? -7.934 -8.562 -12.109 1 86.38 96 GLY A C 1
ATOM 739 O O . GLY A 1 96 ? -8.93 -8.445 -12.82 1 86.38 96 GLY A O 1
ATOM 740 N N . GLU A 1 97 ? -7.82 -9.344 -11.102 1 77.94 97 GLU A N 1
ATOM 741 C CA . GLU A 1 97 ? -8.953 -10.172 -10.695 1 77.94 97 GLU A CA 1
ATOM 742 C C . GLU A 1 97 ? -10.133 -9.32 -10.258 1 77.94 97 GLU A C 1
ATOM 744 O O . GLU A 1 97 ? -11.289 -9.664 -10.531 1 77.94 97 GLU A O 1
ATOM 749 N N . GLU A 1 98 ? -9.758 -8.188 -9.656 1 73.44 98 GLU A N 1
ATOM 750 C CA . GLU A 1 98 ? -10.797 -7.328 -9.102 1 73.44 98 GLU A CA 1
ATOM 751 C C . GLU A 1 98 ? -11.164 -6.207 -10.07 1 73.44 98 GLU A C 1
ATOM 753 O O . GLU A 1 98 ? -10.461 -5.973 -11.047 1 73.44 98 GLU A O 1
ATOM 758 N N . SER A 1 99 ? -12.258 -5.629 -9.875 1 67.5 99 SER A N 1
ATOM 759 C CA . SER A 1 99 ? -12.773 -4.598 -10.773 1 67.5 99 SER A CA 1
ATOM 760 C C . SER A 1 99 ? -12.227 -3.223 -10.398 1 67.5 99 SER A C 1
ATOM 762 O O . SER A 1 99 ? -12.648 -2.209 -10.961 1 67.5 99 SER A O 1
ATOM 764 N N . THR A 1 100 ? -11.266 -3.197 -9.469 1 66.56 100 THR A N 1
ATOM 765 C CA . THR A 1 100 ? -10.82 -1.894 -8.992 1 66.56 100 THR A CA 1
ATOM 766 C C . THR A 1 100 ? -9.445 -1.549 -9.562 1 66.56 100 THR A C 1
ATOM 768 O O . THR A 1 100 ? -8.656 -2.441 -9.883 1 66.56 100 THR A O 1
ATOM 771 N N . GLY A 1 101 ? -9.25 -0.215 -9.672 1 71.75 101 GLY A N 1
ATOM 772 C CA . GLY A 1 101 ? -7.988 0.305 -10.18 1 71.75 101 GLY A CA 1
ATOM 773 C C . GLY A 1 101 ? -8.141 1.112 -11.453 1 71.75 101 GLY A C 1
ATOM 774 O O . GLY A 1 101 ? -9.172 1.023 -12.125 1 71.75 101 GLY A O 1
ATOM 775 N N . ASP A 1 102 ? -7.102 1.884 -11.672 1 71.88 102 ASP A N 1
ATOM 776 C CA . ASP A 1 102 ? -7.125 2.777 -12.828 1 71.88 102 ASP A CA 1
ATOM 777 C C . ASP A 1 102 ? -6.648 2.059 -14.086 1 71.88 102 ASP A C 1
ATOM 779 O O . ASP A 1 102 ? -5.68 2.482 -14.727 1 71.88 102 ASP A O 1
ATOM 783 N N . PHE A 1 103 ? -7.387 1.11 -14.516 1 78.62 103 PHE A N 1
ATOM 784 C CA . PHE A 1 103 ? -6.992 0.289 -15.656 1 78.62 103 PHE A CA 1
ATOM 785 C C . PHE A 1 103 ? -6.957 1.117 -16.938 1 78.62 103 PHE A C 1
ATOM 787 O O . PHE A 1 103 ? -6.266 0.761 -17.891 1 78.62 103 PHE A O 1
ATOM 794 N N . GLU A 1 104 ? -7.668 2.215 -16.875 1 80.19 104 GLU A N 1
ATOM 795 C CA . GLU A 1 104 ? -7.77 3.061 -18.062 1 80.19 104 GLU A CA 1
ATOM 796 C C . GLU A 1 104 ? -6.441 3.748 -18.359 1 80.19 104 GLU A C 1
ATOM 798 O O . GLU A 1 104 ? -6.258 4.293 -19.453 1 80.19 104 GLU A O 1
ATOM 803 N N . ARG A 1 105 ? -5.535 3.682 -17.453 1 86.12 105 ARG A N 1
ATOM 804 C CA . ARG A 1 105 ? -4.234 4.32 -17.641 1 86.12 105 ARG A CA 1
ATOM 805 C C . ARG A 1 105 ? -3.266 3.389 -18.359 1 86.12 105 ARG A C 1
ATOM 807 O O . ARG A 1 105 ? -2.139 3.779 -18.672 1 86.12 105 ARG A O 1
ATOM 814 N N . PHE A 1 106 ? -3.688 2.172 -18.641 1 90.94 106 PHE A N 1
ATOM 815 C CA . PHE A 1 106 ? -2.885 1.159 -19.328 1 90.94 106 PHE A CA 1
ATOM 816 C C . PHE A 1 106 ? -3.418 0.891 -20.719 1 90.94 106 PHE A C 1
ATOM 818 O O . PHE A 1 106 ? -4.516 1.331 -21.062 1 90.94 106 PHE A O 1
ATOM 825 N N . ALA A 1 107 ? -2.641 0.189 -21.531 1 90.56 107 ALA A N 1
ATOM 826 C CA . ALA A 1 107 ? -3.014 -0.072 -22.922 1 90.56 107 ALA A CA 1
ATOM 827 C C . ALA A 1 107 ? -4.223 -1.004 -23 1 90.56 107 ALA A C 1
ATOM 829 O O . ALA A 1 107 ? -4.324 -1.961 -22.219 1 90.56 107 ALA A O 1
ATOM 830 N N . THR A 1 108 ? -5.094 -0.741 -23.859 1 85.38 108 THR A N 1
ATOM 831 C CA . THR A 1 108 ? -6.246 -1.6 -24.094 1 85.38 108 THR A CA 1
ATOM 832 C C . THR A 1 108 ? -5.855 -2.797 -24.953 1 85.38 108 THR A C 1
ATOM 834 O O . THR A 1 108 ? -6.352 -3.906 -24.75 1 85.38 108 THR A O 1
ATOM 837 N N . GLU A 1 109 ? -5.02 -2.516 -25.953 1 85.31 109 GLU A N 1
ATOM 838 C CA . GLU A 1 109 ? -4.473 -3.561 -26.812 1 85.31 109 GLU A CA 1
ATOM 839 C C . GLU A 1 109 ? -2.945 -3.555 -26.781 1 85.31 109 GLU A C 1
ATOM 841 O O . GLU A 1 109 ? -2.32 -2.504 -26.938 1 85.31 109 GLU A O 1
ATOM 846 N N . ALA A 1 110 ? -2.404 -4.621 -26.438 1 88.75 110 ALA A N 1
ATOM 847 C CA . ALA A 1 110 ? -0.953 -4.773 -26.375 1 88.75 110 ALA A CA 1
ATOM 848 C C . ALA A 1 110 ? -0.549 -6.238 -26.469 1 88.75 110 ALA A C 1
ATOM 850 O O . ALA A 1 110 ? -1.345 -7.133 -26.172 1 88.75 110 ALA A O 1
ATOM 851 N N . PRO A 1 111 ? 0.667 -6.449 -27 1 91.5 111 PRO A N 1
ATOM 852 C CA . PRO A 1 111 ? 1.117 -7.84 -27.109 1 91.5 111 PRO A CA 1
ATOM 853 C C . PRO A 1 111 ? 1.392 -8.477 -25.75 1 91.5 111 PRO A C 1
ATOM 855 O O . PRO A 1 111 ? 1.481 -9.695 -25.641 1 91.5 111 PRO A O 1
ATOM 858 N N . TYR A 1 112 ? 1.568 -7.645 -24.719 1 94.31 112 TYR A N 1
ATOM 859 C CA . TYR A 1 112 ? 1.858 -8.141 -23.375 1 94.31 112 TYR A CA 1
ATOM 860 C C . TYR A 1 112 ? 0.783 -7.699 -22.391 1 94.31 112 TYR A C 1
ATOM 862 O O . TYR A 1 112 ? 0.284 -6.574 -22.469 1 94.31 112 TYR A O 1
ATOM 870 N N . SER A 1 113 ? 0.465 -8.594 -21.516 1 93.56 113 SER A N 1
ATOM 871 C CA . SER A 1 113 ? -0.47 -8.305 -20.438 1 93.56 113 SER A CA 1
ATOM 872 C C . SER A 1 113 ? 0.163 -8.57 -19.078 1 93.56 113 SER A C 1
ATOM 874 O O . SER A 1 113 ? 0.698 -9.648 -18.828 1 93.56 113 SER A O 1
ATOM 876 N N . ILE A 1 114 ? 0.174 -7.516 -18.266 1 96 114 ILE A N 1
ATOM 877 C CA . ILE A 1 114 ? 0.495 -7.723 -16.859 1 96 114 ILE A CA 1
ATOM 878 C C . ILE A 1 114 ? -0.75 -8.188 -16.109 1 96 114 ILE A C 1
ATOM 880 O O . ILE A 1 114 ? -1.793 -7.535 -16.141 1 96 114 ILE A O 1
ATOM 884 N N . VAL A 1 115 ? -0.629 -9.336 -15.492 1 94.81 115 VAL A N 1
ATOM 885 C CA . VAL A 1 115 ? -1.765 -9.945 -14.797 1 94.81 115 VAL A CA 1
ATOM 886 C C . VAL A 1 115 ? -1.486 -10 -13.297 1 94.81 115 VAL A C 1
ATOM 888 O O . VAL A 1 115 ? -0.428 -10.469 -12.875 1 94.81 115 VAL A O 1
ATOM 891 N N . ILE A 1 116 ? -2.469 -9.508 -12.523 1 95.38 116 ILE A N 1
ATOM 892 C CA . ILE A 1 116 ? -2.314 -9.43 -11.078 1 95.38 116 ILE A CA 1
ATOM 893 C C . ILE A 1 116 ? -3.314 -10.367 -10.398 1 95.38 116 ILE A C 1
ATOM 895 O O . ILE A 1 116 ? -4.492 -10.398 -10.766 1 95.38 116 ILE A O 1
ATOM 899 N N . ASP A 1 117 ? -2.885 -11.164 -9.531 1 94.81 117 ASP A N 1
ATOM 900 C CA . ASP A 1 117 ? -3.699 -11.867 -8.539 1 94.81 117 ASP A CA 1
ATOM 901 C C . ASP A 1 117 ? -3.396 -11.367 -7.129 1 94.81 117 ASP A C 1
ATOM 903 O O . ASP A 1 117 ? -2.422 -11.797 -6.508 1 94.81 117 ASP A O 1
ATOM 907 N N . PRO A 1 118 ? -4.172 -10.523 -6.621 1 94.81 118 PRO A N 1
ATOM 908 C CA . PRO A 1 118 ? -3.832 -9.836 -5.367 1 94.81 118 PRO A CA 1
ATOM 909 C C . PRO A 1 118 ? -3.707 -10.797 -4.188 1 94.81 118 PRO A C 1
ATOM 911 O O . PRO A 1 118 ? -2.801 -10.656 -3.363 1 94.81 118 PRO A O 1
ATOM 914 N N . ILE A 1 119 ? -4.699 -11.68 -4.051 1 93.44 119 ILE A N 1
ATOM 915 C CA . ILE A 1 119 ? -4.652 -12.703 -3.01 1 93.44 119 ILE A CA 1
ATOM 916 C C . ILE A 1 119 ? -4.969 -14.07 -3.611 1 93.44 119 ILE A C 1
ATOM 918 O O . ILE A 1 119 ? -6.137 -14.438 -3.752 1 93.44 119 ILE A O 1
ATOM 922 N N . ASP A 1 120 ? -3.941 -14.789 -3.873 1 92.44 120 ASP A N 1
ATOM 923 C CA . ASP A 1 120 ? -4.141 -16.188 -4.238 1 92.44 120 ASP A CA 1
ATOM 924 C C . ASP A 1 120 ? -4.164 -17.078 -3.002 1 92.44 120 ASP A C 1
ATOM 926 O O . ASP A 1 120 ? -3.293 -16.969 -2.135 1 92.44 120 ASP A O 1
ATOM 930 N N . GLY A 1 121 ? -5.07 -18 -2.99 1 88.5 121 GLY A N 1
ATOM 931 C CA . GLY A 1 121 ? -5.277 -18.797 -1.793 1 88.5 121 GLY A CA 1
ATOM 932 C C . GLY A 1 121 ? -6.242 -18.156 -0.812 1 88.5 121 GLY A C 1
ATOM 933 O O . GLY A 1 121 ? -5.914 -17.969 0.362 1 88.5 121 GLY A O 1
ATOM 934 N N . THR A 1 122 ? -7.449 -17.875 -1.305 1 83.5 122 THR A N 1
ATOM 935 C CA . THR A 1 122 ? -8.445 -17.109 -0.561 1 83.5 122 THR A CA 1
ATOM 936 C C . THR A 1 122 ? -8.891 -17.875 0.687 1 83.5 122 THR A C 1
ATOM 938 O O . THR A 1 122 ? -9.109 -17.266 1.74 1 83.5 122 THR A O 1
ATOM 941 N N . LYS A 1 123 ? -8.969 -19.188 0.492 1 79.06 123 LYS A N 1
ATOM 942 C CA . LYS A 1 123 ? -9.336 -19.984 1.658 1 79.06 123 LYS A CA 1
ATOM 943 C C . LYS A 1 123 ? -8.273 -19.875 2.752 1 79.06 123 LYS A C 1
ATOM 945 O O . LYS A 1 123 ? -8.602 -19.688 3.924 1 79.06 123 LYS A O 1
ATOM 950 N N . GLY A 1 124 ? -7.066 -20.062 2.33 1 81 124 GLY A N 1
ATOM 951 C CA . GLY A 1 124 ? -5.977 -19.922 3.283 1 81 124 GLY A CA 1
ATOM 952 C C . GLY A 1 124 ? -5.926 -18.547 3.93 1 81 124 GLY A C 1
ATOM 953 O O . GLY A 1 124 ? -5.609 -18.422 5.113 1 81 124 GLY A O 1
ATOM 954 N N . TYR A 1 125 ? -6.188 -17.531 3.221 1 83.31 125 TYR A N 1
ATOM 955 C CA . TYR A 1 125 ? -6.211 -16.172 3.758 1 83.31 125 TYR A CA 1
ATOM 956 C C . TYR A 1 125 ? -7.332 -16.016 4.777 1 83.31 125 TYR A C 1
ATOM 958 O O . TYR A 1 125 ? -7.109 -15.508 5.879 1 83.31 125 TYR A O 1
ATOM 966 N N . ARG A 1 126 ? -8.461 -16.469 4.41 1 77 126 ARG A N 1
ATOM 967 C CA . ARG A 1 126 ? -9.648 -16.312 5.246 1 77 126 ARG A CA 1
ATOM 968 C C . ARG A 1 126 ? -9.523 -17.094 6.543 1 77 126 ARG A C 1
ATOM 970 O O . ARG A 1 126 ? -9.828 -16.594 7.621 1 77 126 ARG A O 1
ATOM 977 N N . ASP A 1 127 ? -9.055 -18.297 6.34 1 76.62 127 ASP A N 1
ATOM 978 C CA . ASP A 1 127 ? -9.047 -19.219 7.469 1 76.62 127 ASP A CA 1
ATOM 979 C C . ASP A 1 127 ? -7.785 -19.047 8.312 1 76.62 127 ASP A C 1
ATOM 981 O O . ASP A 1 127 ? -7.645 -19.672 9.367 1 76.62 127 ASP A O 1
ATOM 985 N N . ARG A 1 128 ? -6.938 -18.156 7.883 1 76.69 128 ARG A N 1
ATOM 986 C CA . ARG A 1 128 ? -5.691 -17.844 8.578 1 76.69 128 ARG A CA 1
ATOM 987 C C . ARG A 1 128 ? -4.891 -19.125 8.844 1 76.69 128 ARG A C 1
ATOM 989 O O . ARG A 1 128 ? -4.363 -19.312 9.938 1 76.69 128 ARG A O 1
ATOM 996 N N . GLU A 1 129 ? -5.02 -19.953 7.867 1 67.38 129 GLU A N 1
ATOM 997 C CA . GLU A 1 129 ? -4.32 -21.234 7.965 1 67.38 129 GLU A CA 1
ATOM 998 C C . GLU A 1 129 ? -2.908 -21.125 7.402 1 67.38 129 GLU A C 1
ATOM 1000 O O . GLU A 1 129 ? -2.711 -21.219 6.188 1 67.38 129 GLU A O 1
ATOM 1005 N N . GLY A 1 130 ? -1.989 -20.766 8.195 1 67.75 130 GLY A N 1
ATOM 1006 C CA . GLY A 1 130 ? -0.584 -20.828 7.824 1 67.75 130 GLY A CA 1
ATOM 1007 C C . GLY A 1 130 ? -0.243 -19.922 6.656 1 67.75 130 GLY A C 1
ATOM 1008 O O . GLY A 1 130 ? -0.733 -18.797 6.578 1 67.75 130 GLY A O 1
ATOM 1009 N N . CYS A 1 131 ? 0.709 -20.359 5.812 1 70.19 131 CYS A N 1
ATOM 1010 C CA . CYS A 1 131 ? 1.271 -19.625 4.688 1 70.19 131 CYS A CA 1
ATOM 1011 C C . CYS A 1 131 ? 0.48 -19.891 3.412 1 70.19 131 CYS A C 1
ATOM 1013 O O . CYS A 1 131 ? 1.044 -19.891 2.316 1 70.19 131 CYS A O 1
ATOM 1015 N N . ALA A 1 132 ? -0.742 -19.906 3.469 1 78.25 132 ALA A N 1
ATOM 1016 C CA . ALA A 1 132 ? -1.51 -20.5 2.375 1 78.25 132 ALA A CA 1
ATOM 1017 C C . ALA A 1 132 ? -2.012 -19.422 1.415 1 78.25 132 ALA A C 1
ATOM 1019 O O . ALA A 1 132 ? -3.01 -19.625 0.718 1 78.25 132 ALA A O 1
ATOM 1020 N N . TYR A 1 133 ? -1.435 -18.172 1.488 1 91.62 133 TYR A N 1
ATOM 1021 C CA . TYR A 1 133 ? -1.811 -17.203 0.455 1 91.62 133 TYR A CA 1
ATOM 1022 C C . TYR A 1 133 ? -0.584 -16.484 -0.093 1 91.62 133 TYR A C 1
ATOM 1024 O O . TYR A 1 133 ? 0.494 -16.547 0.501 1 91.62 133 TYR A O 1
ATOM 1032 N N . SER A 1 134 ? -0.791 -15.922 -1.257 1 96.06 134 SER A N 1
ATOM 1033 C CA . SER A 1 134 ? 0.304 -15.195 -1.896 1 96.06 134 SER A CA 1
ATOM 1034 C C . SER A 1 134 ? -0.213 -14.016 -2.707 1 96.06 134 SER A C 1
ATOM 1036 O O . SER A 1 134 ? -1.406 -13.93 -3.006 1 96.06 134 SER A O 1
ATOM 1038 N N . VAL A 1 135 ? 0.629 -13.055 -2.918 1 96.88 135 VAL A N 1
ATOM 1039 C CA . VAL A 1 135 ? 0.45 -11.977 -3.885 1 96.88 135 VAL A CA 1
ATOM 1040 C C . VAL A 1 135 ? 1.222 -12.297 -5.164 1 96.88 135 VAL A C 1
ATOM 1042 O O . VAL A 1 135 ? 2.416 -12.602 -5.117 1 96.88 135 VAL A O 1
ATOM 1045 N N . MET A 1 136 ? 0.49 -12.219 -6.332 1 97.38 136 MET A N 1
ATOM 1046 C CA . MET A 1 136 ? 1.175 -12.711 -7.523 1 97.38 136 MET A CA 1
ATOM 1047 C C . MET A 1 136 ? 1.011 -11.742 -8.688 1 97.38 136 MET A C 1
ATOM 1049 O O . MET A 1 136 ? 0.001 -11.047 -8.781 1 97.38 136 MET A O 1
ATOM 1053 N N . LEU A 1 137 ? 1.992 -11.719 -9.523 1 97.75 137 LEU A N 1
ATOM 1054 C CA . LEU A 1 137 ? 2.031 -10.961 -10.766 1 97.75 137 LEU A CA 1
ATOM 1055 C C . LEU A 1 137 ? 2.703 -11.766 -11.875 1 97.75 137 LEU A C 1
ATOM 1057 O O . LEU A 1 137 ? 3.717 -12.43 -11.641 1 97.75 137 LEU A O 1
ATOM 1061 N N . SER A 1 138 ? 2.15 -11.734 -13.086 1 97.88 138 SER A N 1
ATOM 1062 C CA . SER A 1 138 ? 2.785 -12.383 -14.234 1 97.88 138 SER A CA 1
ATOM 1063 C C . SER A 1 138 ? 2.701 -11.508 -15.477 1 97.88 138 SER A C 1
ATOM 1065 O O . SER A 1 138 ? 1.876 -10.594 -15.547 1 97.88 138 SER A O 1
ATOM 1067 N N . LEU A 1 139 ? 3.621 -11.656 -16.391 1 97.75 139 LEU A N 1
ATOM 1068 C CA . LEU A 1 139 ? 3.602 -11.094 -17.734 1 97.75 139 LEU A CA 1
ATOM 1069 C C . LEU A 1 139 ? 3.25 -12.156 -18.781 1 97.75 139 LEU A C 1
ATOM 1071 O O . LEU A 1 139 ? 3.951 -13.164 -18.906 1 97.75 139 LEU A O 1
ATOM 1075 N N . GLN A 1 140 ? 2.178 -11.883 -19.516 1 95.31 140 GLN A N 1
ATOM 1076 C CA . GLN A 1 140 ? 1.639 -12.93 -20.391 1 95.31 140 GLN A CA 1
ATOM 1077 C C . GLN A 1 140 ? 1.522 -12.445 -21.828 1 95.31 140 GLN A C 1
ATOM 1079 O O . GLN A 1 140 ? 1.323 -11.258 -22.078 1 95.31 140 GLN A O 1
ATOM 1084 N N . THR A 1 141 ? 1.715 -13.352 -22.766 1 93.44 141 THR A N 1
ATOM 1085 C CA . THR A 1 141 ? 1.299 -13.258 -24.156 1 93.44 141 THR A CA 1
ATOM 1086 C C . THR A 1 141 ? 0.184 -14.258 -24.453 1 93.44 141 THR A C 1
ATOM 1088 O O . THR A 1 141 ? -0.154 -15.094 -23.609 1 93.44 141 THR A O 1
ATOM 1091 N N . PRO A 1 142 ? -0.415 -14.133 -25.562 1 88.44 142 PRO A N 1
ATOM 1092 C CA . PRO A 1 142 ? -1.431 -15.133 -25.906 1 88.44 142 PRO A CA 1
ATOM 1093 C C . PRO A 1 142 ? -0.883 -16.562 -25.891 1 88.44 142 PRO A C 1
ATOM 1095 O O . PRO A 1 142 ? -1.63 -17.516 -25.625 1 88.44 142 PRO A O 1
ATOM 1098 N N . GLU A 1 143 ? 0.401 -16.703 -26 1 89.19 143 GLU A N 1
ATOM 1099 C CA . GLU A 1 143 ? 0.976 -18.031 -26.188 1 89.19 143 GLU A CA 1
ATOM 1100 C C . GLU A 1 143 ? 1.693 -18.5 -24.922 1 89.19 143 GLU A C 1
ATOM 1102 O O . GLU A 1 143 ? 1.872 -19.703 -24.719 1 89.19 143 GLU A O 1
ATOM 1107 N N . SER A 1 144 ? 2.146 -17.516 -24.203 1 92.56 144 SER A N 1
ATOM 1108 C CA . SER A 1 144 ? 3.09 -17.922 -23.156 1 92.56 144 SER A CA 1
ATOM 1109 C C . SER A 1 144 ? 3.051 -16.969 -21.969 1 92.56 144 SER A C 1
ATOM 1111 O O . SER A 1 144 ? 2.375 -15.938 -22.016 1 92.56 144 SER A O 1
ATOM 1113 N N . VAL A 1 145 ? 3.666 -17.391 -20.906 1 96.75 145 VAL A N 1
ATOM 1114 C CA . VAL A 1 145 ? 3.986 -16.547 -19.75 1 96.75 145 VAL A CA 1
ATOM 1115 C C . VAL A 1 145 ? 5.484 -16.266 -19.734 1 96.75 145 VAL A C 1
ATOM 1117 O O . VAL A 1 145 ? 6.301 -17.172 -19.828 1 96.75 145 VAL A O 1
ATOM 1120 N N . GLU A 1 146 ? 5.844 -14.969 -19.562 1 97.75 146 GLU A N 1
ATOM 1121 C CA . GLU A 1 146 ? 7.234 -14.57 -19.75 1 97.75 146 GLU A CA 1
ATOM 1122 C C . GLU A 1 146 ? 7.891 -14.188 -18.422 1 97.75 146 GLU A C 1
ATOM 1124 O O . GLU A 1 146 ? 9.117 -14.086 -18.344 1 97.75 146 GLU A O 1
ATOM 1129 N N . TYR A 1 147 ? 7.102 -13.953 -17.469 1 98.56 147 TYR A N 1
ATOM 1130 C CA . TYR A 1 147 ? 7.551 -13.5 -16.156 1 98.56 147 TYR A CA 1
ATOM 1131 C C . TYR A 1 147 ? 6.527 -13.844 -15.086 1 98.56 147 TYR A C 1
ATOM 1133 O O . TYR A 1 147 ? 5.32 -13.688 -15.297 1 98.56 147 TYR A O 1
ATOM 1141 N N . SER A 1 148 ? 6.965 -14.406 -13.992 1 98.81 148 SER A N 1
ATOM 1142 C CA . SER A 1 148 ? 6.121 -14.664 -12.828 1 98.81 148 SER A CA 1
ATOM 1143 C C . SER A 1 148 ? 6.832 -14.281 -11.539 1 98.81 148 SER A C 1
ATOM 1145 O O . SER A 1 148 ? 7.992 -14.641 -11.328 1 98.81 148 SER A O 1
ATOM 1147 N N . LEU A 1 149 ? 6.215 -13.516 -10.711 1 98.88 149 LEU A N 1
ATOM 1148 C CA . LEU A 1 149 ? 6.691 -13.141 -9.391 1 98.88 149 LEU A CA 1
ATOM 1149 C C . LEU A 1 149 ? 5.613 -13.367 -8.336 1 98.88 149 LEU A C 1
ATOM 1151 O O . LEU A 1 149 ? 4.5 -12.844 -8.461 1 98.88 149 LEU A O 1
ATOM 1155 N N . VAL A 1 150 ? 5.926 -14.219 -7.375 1 98.62 150 VAL A N 1
ATOM 1156 C CA . VAL A 1 150 ? 5.012 -14.57 -6.293 1 98.62 150 VAL A CA 1
ATOM 1157 C C . VAL A 1 150 ? 5.641 -14.203 -4.949 1 98.62 150 VAL A C 1
ATOM 1159 O O . VAL A 1 150 ? 6.781 -14.57 -4.664 1 98.62 150 VAL A O 1
ATOM 1162 N N . TYR A 1 151 ? 4.965 -13.43 -4.156 1 98.56 151 TYR A N 1
ATOM 1163 C CA . TYR A 1 151 ? 5.367 -13.141 -2.785 1 98.56 151 TYR A CA 1
ATOM 1164 C C . TYR A 1 151 ? 4.426 -13.812 -1.788 1 98.56 151 TYR A C 1
ATOM 1166 O O . TYR A 1 151 ? 3.205 -13.672 -1.891 1 98.56 151 TYR A O 1
ATOM 1174 N N . ILE A 1 152 ? 4.996 -14.594 -0.883 1 97.62 152 ILE A N 1
ATOM 1175 C CA . ILE A 1 152 ? 4.25 -15.312 0.145 1 97.62 152 ILE A CA 1
ATOM 1176 C C . ILE A 1 152 ? 4.496 -14.672 1.507 1 97.62 152 ILE A C 1
ATOM 1178 O O . ILE A 1 152 ? 5.418 -15.055 2.227 1 97.62 152 ILE A O 1
ATOM 1182 N N . PRO A 1 153 ? 3.586 -13.859 1.911 1 95.25 153 PRO A N 1
ATOM 1183 C CA . PRO A 1 153 ? 3.869 -12.984 3.053 1 95.25 153 PRO A CA 1
ATOM 1184 C C . PRO A 1 153 ? 4.059 -13.758 4.355 1 95.25 153 PRO A C 1
ATOM 1186 O O . PRO A 1 153 ? 4.871 -13.367 5.195 1 95.25 153 PRO A O 1
ATOM 1189 N N . GLU A 1 154 ? 3.428 -14.891 4.57 1 93.62 154 GLU A N 1
ATOM 1190 C CA . GLU A 1 154 ? 3.381 -15.555 5.871 1 93.62 154 GLU A CA 1
ATOM 1191 C C . GLU A 1 154 ? 4.371 -16.703 5.934 1 93.62 154 GLU A C 1
ATOM 1193 O O . GLU A 1 154 ? 4.457 -17.406 6.949 1 93.62 154 GLU A O 1
ATOM 1198 N N . GLN A 1 155 ? 5.039 -16.875 4.898 1 94.75 155 GLN A N 1
ATOM 1199 C CA . GLN A 1 155 ? 5.973 -18 4.883 1 94.75 155 GLN A CA 1
ATOM 1200 C C . GLN A 1 155 ? 7.348 -17.578 5.387 1 94.75 155 GLN A C 1
ATOM 1202 O O . GLN A 1 155 ? 7.977 -16.672 4.812 1 94.75 155 GLN A O 1
ATOM 1207 N N . GLY A 1 156 ? 7.863 -18.328 6.426 1 92.31 156 GLY A N 1
ATOM 1208 C CA . GLY A 1 156 ? 9.133 -17.969 7.031 1 92.31 156 GLY A CA 1
ATOM 1209 C C . GLY A 1 156 ? 9.031 -16.734 7.914 1 92.31 156 GLY A C 1
ATOM 1210 O O . GLY A 1 156 ? 7.934 -16.297 8.266 1 92.31 156 GLY A O 1
ATOM 1211 N N . GLU A 1 157 ? 10.141 -16.172 8.266 1 91.25 157 GLU A N 1
ATOM 1212 C CA . GLU A 1 157 ? 10.18 -15.039 9.195 1 91.25 157 GLU A CA 1
ATOM 1213 C C . GLU A 1 157 ? 9.719 -13.75 8.523 1 91.25 157 GLU A C 1
ATOM 1215 O O . GLU A 1 157 ? 9.031 -12.93 9.133 1 91.25 157 GLU A O 1
ATOM 1220 N N . ASN A 1 158 ? 10.125 -13.57 7.25 1 93.19 158 ASN A N 1
ATOM 1221 C CA . ASN A 1 158 ? 9.906 -12.281 6.598 1 93.19 158 ASN A CA 1
ATOM 1222 C C . ASN A 1 158 ? 9.219 -12.453 5.246 1 93.19 158 ASN A C 1
ATOM 1224 O O . ASN A 1 158 ? 9.273 -11.555 4.402 1 93.19 158 ASN A O 1
ATOM 1228 N N . GLY A 1 159 ? 8.609 -13.648 5.035 1 96.38 159 GLY A N 1
ATOM 1229 C CA . GLY A 1 159 ? 8.031 -13.938 3.732 1 96.38 159 GLY A CA 1
ATOM 1230 C C . GLY A 1 159 ? 8.977 -14.695 2.814 1 96.38 159 GLY A C 1
ATOM 1231 O O . GLY A 1 159 ? 10.148 -14.883 3.145 1 96.38 159 GLY A O 1
ATOM 1232 N N . SER A 1 160 ? 8.445 -15.133 1.735 1 98.06 160 SER A N 1
ATOM 1233 C CA . SER A 1 160 ? 9.227 -15.891 0.764 1 98.06 160 SER A CA 1
ATOM 1234 C C . SER A 1 160 ? 8.836 -15.523 -0.665 1 98.06 160 SER A C 1
ATOM 1236 O O . SER A 1 160 ? 7.793 -14.906 -0.89 1 98.06 160 SER A O 1
ATOM 1238 N N . TRP A 1 161 ? 9.766 -15.898 -1.589 1 98.62 161 TRP A N 1
ATOM 1239 C CA . TRP A 1 161 ? 9.602 -15.523 -2.99 1 98.62 161 TRP A CA 1
ATOM 1240 C C . TRP A 1 161 ? 9.594 -16.766 -3.885 1 98.62 161 TRP A C 1
ATOM 1242 O O . TRP A 1 161 ? 10.312 -17.734 -3.619 1 98.62 161 TRP A O 1
ATOM 1252 N N . VAL A 1 162 ? 8.773 -16.781 -4.898 1 98.56 162 VAL A N 1
ATOM 1253 C CA . VAL A 1 162 ? 8.922 -17.609 -6.09 1 98.56 162 VAL A CA 1
ATOM 1254 C C . VAL A 1 162 ? 9.094 -16.719 -7.32 1 98.56 162 VAL A C 1
ATOM 1256 O O . VAL A 1 162 ? 8.32 -15.789 -7.531 1 98.56 162 VAL A O 1
ATOM 1259 N N . PHE A 1 163 ? 10.172 -17 -8.078 1 98.81 163 PHE A N 1
ATOM 1260 C CA . PHE A 1 163 ? 10.508 -16.188 -9.242 1 98.81 163 PHE A CA 1
ATOM 1261 C C . PHE A 1 163 ? 10.742 -17.078 -10.461 1 98.81 163 PHE A C 1
ATOM 1263 O O . PHE A 1 163 ? 11.406 -18.109 -10.367 1 98.81 163 PHE A O 1
ATOM 1270 N N . ALA A 1 164 ? 10.07 -16.719 -11.57 1 98.75 164 ALA A N 1
ATOM 1271 C CA . ALA A 1 164 ? 10.312 -17.422 -12.828 1 98.75 164 ALA A CA 1
ATOM 1272 C C . ALA A 1 164 ? 10.445 -16.438 -13.992 1 98.75 164 ALA A C 1
ATOM 1274 O O . ALA A 1 164 ? 9.602 -15.555 -14.172 1 98.75 164 ALA A O 1
ATOM 1275 N N . CYS A 1 165 ? 11.445 -16.547 -14.812 1 98.5 165 CYS A N 1
ATOM 1276 C CA . CYS A 1 165 ? 11.719 -15.727 -15.984 1 98.5 165 CYS A CA 1
ATOM 1277 C C . CYS A 1 165 ? 12.758 -16.391 -16.891 1 98.5 165 CYS A C 1
ATOM 1279 O O . CYS A 1 165 ? 13.75 -16.938 -16.391 1 98.5 165 CYS A O 1
ATOM 1281 N N . GLY A 1 166 ? 12.523 -16.359 -18.188 1 96.44 166 GLY A N 1
ATOM 1282 C CA . GLY A 1 166 ? 13.398 -17.094 -19.078 1 96.44 166 GLY A CA 1
ATOM 1283 C C . GLY A 1 166 ? 13.453 -18.578 -18.766 1 96.44 166 GLY A C 1
ATOM 1284 O O . GLY A 1 166 ? 12.414 -19.234 -18.703 1 96.44 166 GLY A O 1
ATOM 1285 N N . ASP A 1 167 ? 14.648 -19.062 -18.453 1 96.38 167 ASP A N 1
ATOM 1286 C CA . ASP A 1 167 ? 14.812 -20.484 -18.156 1 96.38 167 ASP A CA 1
ATOM 1287 C C . ASP A 1 167 ? 15.062 -20.688 -16.656 1 96.38 167 ASP A C 1
ATOM 1289 O O . ASP A 1 167 ? 15.594 -21.734 -16.25 1 96.38 167 ASP A O 1
ATOM 1293 N N . LEU A 1 168 ? 14.688 -19.688 -15.945 1 97.75 168 LEU A N 1
ATOM 1294 C CA . LEU A 1 168 ? 15.031 -19.703 -14.523 1 97.75 168 LEU A CA 1
ATOM 1295 C C . LEU A 1 168 ? 13.773 -19.797 -13.664 1 97.75 168 LEU A C 1
ATOM 1297 O O . LEU A 1 168 ? 12.805 -19.062 -13.898 1 97.75 168 LEU A O 1
ATOM 1301 N N . VAL A 1 169 ? 13.742 -20.703 -12.812 1 98.44 169 VAL A N 1
ATOM 1302 C CA . VAL A 1 169 ? 12.852 -20.719 -11.656 1 98.44 169 VAL A CA 1
ATOM 1303 C C . VAL A 1 169 ? 13.672 -20.641 -10.367 1 98.44 169 VAL A C 1
ATOM 1305 O O . VAL A 1 169 ? 14.664 -21.359 -10.211 1 98.44 169 VAL A O 1
ATOM 1308 N N . ALA A 1 170 ? 13.336 -19.75 -9.453 1 98.62 170 ALA A N 1
ATOM 1309 C CA . ALA A 1 170 ? 14.062 -19.594 -8.195 1 98.62 170 ALA A CA 1
ATOM 1310 C C . ALA A 1 170 ? 13.109 -19.375 -7.031 1 98.62 170 ALA A C 1
ATOM 1312 O O . ALA A 1 170 ? 12.008 -18.844 -7.215 1 98.62 170 ALA A O 1
ATOM 1313 N N . THR A 1 171 ? 13.453 -19.875 -5.895 1 98.12 171 THR A N 1
ATOM 1314 C CA . THR A 1 171 ? 12.695 -19.672 -4.664 1 98.12 171 THR A CA 1
ATOM 1315 C C . THR A 1 171 ? 13.625 -19.359 -3.5 1 98.12 171 THR A C 1
ATOM 1317 O O . THR A 1 171 ? 14.82 -19.672 -3.545 1 98.12 171 THR A O 1
ATOM 1320 N N . GLY A 1 172 ? 13.094 -18.734 -2.445 1 98 172 GLY A N 1
ATOM 1321 C CA . GLY A 1 172 ? 13.867 -18.469 -1.238 1 98 172 GLY A CA 1
ATOM 1322 C C . GLY A 1 172 ? 13.195 -17.484 -0.304 1 98 172 GLY A C 1
ATOM 1323 O O . GLY A 1 172 ? 12.211 -16.844 -0.674 1 98 172 GLY A O 1
ATOM 1324 N N . PRO A 1 173 ? 13.734 -17.391 0.865 1 98.12 173 PRO A N 1
ATOM 1325 C CA . PRO A 1 173 ? 13.18 -16.453 1.852 1 98.12 173 PRO A CA 1
ATOM 1326 C C . PRO A 1 173 ? 13.461 -15 1.508 1 98.12 173 PRO A C 1
ATOM 1328 O O . PRO A 1 173 ? 14.453 -14.703 0.832 1 98.12 173 PRO A O 1
ATOM 1331 N N . ASP A 1 174 ? 12.547 -14.141 1.897 1 97.94 174 ASP A N 1
ATOM 1332 C CA . ASP A 1 174 ? 12.797 -12.703 1.811 1 97.94 174 ASP A CA 1
ATOM 1333 C C . ASP A 1 174 ? 13.773 -12.25 2.889 1 97.94 174 ASP A C 1
ATOM 1335 O O . ASP A 1 174 ? 14 -12.961 3.871 1 97.94 174 ASP A O 1
ATOM 1339 N N . ASP A 1 175 ? 14.43 -11.117 2.645 1 96.62 175 ASP A N 1
ATOM 1340 C CA . ASP A 1 175 ? 15.352 -10.461 3.566 1 96.62 175 ASP A CA 1
ATOM 1341 C C . ASP A 1 175 ? 15.141 -8.945 3.568 1 96.62 175 ASP A C 1
ATOM 1343 O O . ASP A 1 175 ? 15.688 -8.242 2.719 1 96.62 175 ASP A O 1
ATOM 1347 N N . PRO A 1 176 ? 14.398 -8.414 4.555 1 92.69 176 PRO A N 1
ATOM 1348 C CA . PRO A 1 176 ? 14.055 -6.988 4.574 1 92.69 176 PRO A CA 1
ATOM 1349 C C . PRO A 1 176 ? 15.273 -6.09 4.781 1 92.69 176 PRO A C 1
ATOM 1351 O O . PRO A 1 176 ? 15.172 -4.867 4.652 1 92.69 176 PRO A O 1
ATOM 1354 N N . SER A 1 177 ? 16.375 -6.621 5.133 1 91.56 177 SER A N 1
ATOM 1355 C CA . SER A 1 177 ? 17.594 -5.824 5.316 1 91.56 177 SER A CA 1
ATOM 1356 C C . SER A 1 177 ? 18.234 -5.488 3.975 1 91.56 177 SER A C 1
ATOM 1358 O O . SER A 1 177 ? 19.156 -4.668 3.9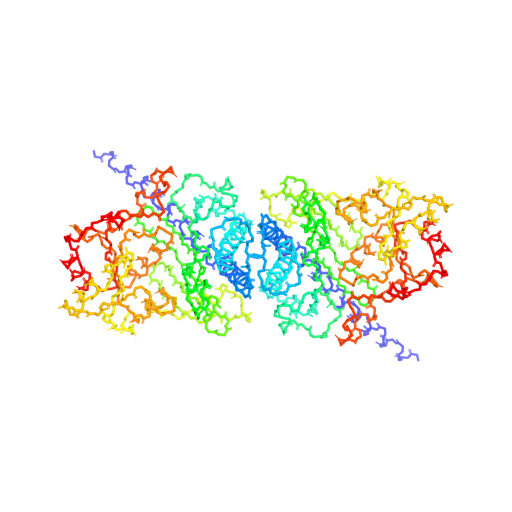1 1 91.56 177 SER A O 1
ATOM 1360 N N . ARG A 1 178 ? 17.734 -6.102 2.916 1 94.75 178 ARG A N 1
ATOM 1361 C CA . ARG A 1 178 ? 18.25 -5.875 1.568 1 94.75 178 ARG A CA 1
ATOM 1362 C C . ARG A 1 178 ? 17.156 -5.348 0.646 1 94.75 178 ARG A C 1
ATOM 1364 O O . ARG A 1 178 ? 15.969 -5.617 0.857 1 94.75 178 ARG A O 1
ATOM 1371 N N . PRO A 1 179 ? 17.594 -4.539 -0.43 1 95.5 179 PRO A N 1
ATOM 1372 C CA . PRO A 1 179 ? 16.594 -4.211 -1.44 1 95.5 179 PRO A CA 1
ATOM 1373 C C . PRO A 1 179 ? 15.906 -5.449 -2.016 1 95.5 179 PRO A C 1
ATOM 1375 O O . PRO A 1 179 ? 16.578 -6.43 -2.346 1 95.5 179 PRO A O 1
ATOM 1378 N N . ALA A 1 180 ? 14.609 -5.406 -2.098 1 97.81 180 ALA A N 1
ATOM 1379 C CA . ALA A 1 180 ? 13.828 -6.57 -2.508 1 97.81 180 ALA A CA 1
ATOM 1380 C C . ALA A 1 180 ? 14.289 -7.086 -3.871 1 97.81 180 ALA A C 1
ATOM 1382 O O . ALA A 1 180 ? 14.344 -8.297 -4.098 1 97.81 180 ALA A O 1
ATOM 1383 N N . ALA A 1 181 ? 14.602 -6.176 -4.801 1 97.81 181 ALA A N 1
ATOM 1384 C CA . ALA A 1 181 ? 15.062 -6.578 -6.129 1 97.81 181 ALA A CA 1
ATOM 1385 C C . ALA A 1 181 ? 16.328 -7.422 -6.043 1 97.81 181 ALA A C 1
ATOM 1387 O O . ALA A 1 181 ? 16.5 -8.383 -6.793 1 97.81 181 ALA A O 1
ATOM 1388 N N . ASP A 1 182 ? 17.188 -7.039 -5.141 1 97.81 182 ASP A N 1
ATOM 1389 C CA . ASP A 1 182 ? 18.438 -7.793 -4.965 1 97.81 182 ASP A CA 1
ATOM 1390 C C . ASP A 1 182 ? 18.156 -9.172 -4.367 1 97.81 182 ASP A C 1
ATOM 1392 O O . ASP A 1 182 ? 18.812 -10.148 -4.73 1 97.81 182 ASP A O 1
ATOM 1396 N N . VAL A 1 183 ? 17.234 -9.211 -3.445 1 98.38 183 VAL A N 1
ATOM 1397 C CA . VAL A 1 183 ? 16.859 -10.492 -2.863 1 98.38 183 VAL A CA 1
ATOM 1398 C C . VAL A 1 183 ? 16.375 -11.438 -3.963 1 98.38 183 VAL A C 1
ATOM 1400 O O . VAL A 1 183 ? 16.859 -12.562 -4.078 1 98.38 183 VAL A O 1
ATOM 1403 N N . VAL A 1 184 ? 15.484 -10.961 -4.84 1 98.56 184 VAL A N 1
ATOM 1404 C CA . VAL A 1 184 ? 14.883 -11.781 -5.883 1 98.56 184 VAL A CA 1
ATOM 1405 C C . VAL A 1 184 ? 15.953 -12.211 -6.883 1 98.56 184 VAL A C 1
ATOM 1407 O O . VAL A 1 184 ? 15.992 -13.375 -7.301 1 98.56 184 VAL A O 1
ATOM 1410 N N . ARG A 1 185 ? 16.891 -11.32 -7.188 1 97.69 185 ARG A N 1
ATOM 1411 C CA . ARG A 1 185 ? 17.938 -11.594 -8.172 1 97.69 185 ARG A CA 1
ATOM 1412 C C . ARG A 1 185 ? 18.891 -12.664 -7.668 1 97.69 185 ARG A C 1
ATOM 1414 O O . ARG A 1 185 ? 19.578 -13.312 -8.461 1 97.69 185 ARG A O 1
ATOM 1421 N N . THR A 1 186 ? 18.891 -12.836 -6.348 1 97.94 186 THR A N 1
ATOM 1422 C CA . THR A 1 186 ? 19.891 -13.742 -5.797 1 97.94 186 THR A CA 1
ATOM 1423 C C . THR A 1 186 ? 19.234 -14.992 -5.211 1 97.94 186 THR A C 1
ATOM 1425 O O . THR A 1 186 ? 19.859 -15.742 -4.465 1 97.94 186 THR A O 1
ATOM 1428 N N . LEU A 1 187 ? 18 -15.156 -5.477 1 98.19 187 LEU A N 1
ATOM 1429 C CA . LEU A 1 187 ? 17.328 -16.359 -5.027 1 98.19 187 LEU A CA 1
ATOM 1430 C C . LEU A 1 187 ? 18.016 -17.609 -5.57 1 98.19 187 LEU A C 1
ATOM 1432 O O . LEU A 1 187 ? 18.625 -17.562 -6.645 1 98.19 187 LEU A O 1
ATOM 1436 N N . ALA A 1 188 ? 17.875 -18.688 -4.891 1 96.12 188 ALA A N 1
ATOM 1437 C CA . ALA A 1 188 ? 18.453 -19.953 -5.32 1 96.12 188 ALA A CA 1
ATOM 1438 C C . ALA A 1 188 ? 17.688 -20.547 -6.5 1 96.12 188 ALA A C 1
ATOM 1440 O O . ALA A 1 188 ? 16.484 -20.797 -6.402 1 96.12 188 ALA A O 1
ATOM 1441 N N . PRO A 1 189 ? 18.391 -20.766 -7.598 1 97.44 189 PRO A N 1
ATOM 1442 C CA . PRO A 1 189 ? 17.719 -21.422 -8.727 1 97.44 189 PRO A CA 1
ATOM 1443 C C . PRO A 1 189 ? 17.312 -22.859 -8.43 1 97.44 189 PRO A C 1
ATOM 1445 O O . PRO A 1 189 ? 18.031 -23.578 -7.727 1 97.44 189 PRO A O 1
ATOM 1448 N N . ILE A 1 190 ? 16.188 -23.188 -8.93 1 96.56 190 ILE A N 1
ATOM 1449 C CA . ILE A 1 190 ? 15.773 -24.578 -8.875 1 96.56 190 ILE A CA 1
ATOM 1450 C C . ILE A 1 190 ? 16.562 -25.391 -9.906 1 96.56 190 ILE A C 1
ATOM 1452 O O . ILE A 1 190 ? 16.547 -25.062 -11.094 1 96.56 190 ILE A O 1
ATOM 1456 N N . ILE A 1 191 ? 17.234 -26.359 -9.383 1 92.19 191 ILE A N 1
ATOM 1457 C CA . ILE A 1 191 ? 17.938 -27.297 -10.25 1 92.19 191 ILE A CA 1
ATOM 1458 C C . ILE A 1 191 ? 17.078 -28.531 -10.469 1 92.19 191 ILE A C 1
ATOM 1460 O O . ILE A 1 191 ? 16.812 -29.281 -9.531 1 92.19 191 ILE A O 1
ATOM 1464 N N . THR A 1 192 ? 16.703 -28.719 -11.688 1 87.94 192 THR A N 1
ATOM 1465 C CA . THR A 1 192 ? 15.734 -29.75 -12.039 1 87.94 192 THR A CA 1
ATOM 1466 C C . THR A 1 192 ? 16.203 -31.125 -11.539 1 87.94 192 THR A C 1
ATOM 1468 O O . THR A 1 192 ? 15.398 -31.906 -11.031 1 87.94 192 THR A O 1
ATOM 1471 N N . SER A 1 193 ? 17.5 -31.391 -11.602 1 86.31 193 SER A N 1
ATOM 1472 C CA . SER A 1 193 ? 18.031 -32.688 -11.219 1 86.31 193 SER A CA 1
ATOM 1473 C C . SER A 1 193 ? 18 -32.875 -9.703 1 86.31 193 SER A C 1
ATOM 1475 O O . SER A 1 193 ? 18.078 -34 -9.203 1 86.31 193 SER A O 1
ATOM 1477 N N . GLU A 1 194 ? 17.891 -31.734 -8.992 1 88 194 GLU A N 1
ATOM 1478 C CA . GLU A 1 194 ? 17.922 -31.781 -7.535 1 88 194 GLU A CA 1
ATOM 1479 C C . GLU A 1 194 ? 16.531 -31.547 -6.953 1 88 194 GLU A C 1
ATOM 1481 O O . GLU A 1 194 ? 16.344 -31.578 -5.734 1 88 194 GLU A O 1
ATOM 1486 N N . ARG A 1 195 ? 15.672 -31.375 -7.887 1 88.81 195 ARG A N 1
ATOM 1487 C CA . ARG A 1 195 ? 14.297 -31.109 -7.48 1 88.81 195 ARG A CA 1
ATOM 1488 C C . ARG A 1 195 ? 13.641 -32.375 -6.902 1 88.81 195 ARG A C 1
ATOM 1490 O O . ARG A 1 195 ? 14.016 -33.469 -7.25 1 88.81 195 ARG A O 1
ATOM 1497 N N . GLY A 1 196 ? 12.719 -32.219 -5.926 1 82.44 196 GLY A N 1
ATOM 1498 C CA . GLY A 1 196 ? 12 -33.344 -5.359 1 82.44 196 GLY A CA 1
ATOM 1499 C C . GLY A 1 196 ? 11.188 -34.125 -6.387 1 82.44 196 GLY A C 1
ATOM 1500 O O . GLY A 1 196 ? 10.906 -33.594 -7.473 1 82.44 196 GLY A O 1
ATOM 1501 N N . SER A 1 197 ? 10.922 -35.406 -6.129 1 81.94 197 SER A N 1
ATOM 1502 C CA . SER A 1 197 ? 10.195 -36.281 -7.039 1 81.94 197 SER A CA 1
ATOM 1503 C C . SER A 1 197 ? 8.922 -36.812 -6.391 1 81.94 197 SER A C 1
ATOM 1505 O O . SER A 1 197 ? 8.719 -38.031 -6.336 1 81.94 197 SER A O 1
ATOM 1507 N N . SER A 1 198 ? 8.148 -35.938 -5.996 1 90.94 198 SER A N 1
ATOM 1508 C CA . SER A 1 198 ? 6.891 -36.344 -5.371 1 90.94 198 SER A CA 1
ATOM 1509 C C . SER A 1 198 ? 5.926 -36.906 -6.398 1 90.94 198 SER A C 1
ATOM 1511 O O . SER A 1 198 ? 6.004 -36.594 -7.586 1 90.94 198 SER A O 1
ATOM 1513 N N . LYS A 1 199 ? 5.027 -37.812 -5.961 1 94.06 199 LYS A N 1
ATOM 1514 C CA . LYS A 1 199 ? 3.99 -38.375 -6.82 1 94.06 199 LYS A CA 1
ATOM 1515 C C . LYS A 1 199 ? 2.66 -37.656 -6.617 1 94.06 199 LYS A C 1
ATOM 1517 O O . LYS A 1 199 ? 1.663 -38 -7.262 1 94.06 199 LYS A O 1
ATOM 1522 N N . LYS A 1 200 ? 2.717 -36.719 -5.789 1 94.88 200 LYS A N 1
ATOM 1523 C CA . LYS A 1 200 ? 1.477 -36.031 -5.41 1 94.88 200 LYS A CA 1
ATOM 1524 C C . LYS A 1 200 ? 0.916 -35.219 -6.57 1 94.88 200 LYS A C 1
ATOM 1526 O O . LYS A 1 200 ? 1.657 -34.5 -7.254 1 94.88 200 LYS A O 1
ATOM 1531 N N . ILE A 1 201 ? -0.392 -35.406 -6.797 1 95.75 201 ILE A N 1
ATOM 1532 C CA . ILE A 1 201 ? -1.164 -34.656 -7.785 1 95.75 201 ILE A CA 1
ATOM 1533 C C . ILE A 1 201 ? -2.314 -33.906 -7.098 1 95.75 201 ILE A C 1
ATOM 1535 O O . ILE A 1 201 ? -3.18 -34.531 -6.484 1 95.75 201 ILE A O 1
ATOM 1539 N N . TYR A 1 202 ? -2.322 -32.625 -7.23 1 92.94 202 TYR A N 1
ATOM 1540 C CA . TYR A 1 202 ? -3.414 -31.859 -6.637 1 92.94 202 TYR A CA 1
ATOM 1541 C C . TYR A 1 202 ? -4.625 -31.828 -7.562 1 92.94 202 TYR A C 1
ATOM 1543 O O . TYR A 1 202 ? -4.492 -31.562 -8.758 1 92.94 202 TYR A O 1
ATOM 1551 N N . LEU A 1 203 ? -5.789 -32.156 -6.973 1 92.62 203 LEU A N 1
ATOM 1552 C CA . LEU A 1 203 ? -7.066 -32.031 -7.668 1 92.62 203 LEU A CA 1
ATOM 1553 C C . LEU A 1 203 ? -7.727 -30.688 -7.332 1 92.62 203 LEU A C 1
ATOM 1555 O O . LEU A 1 203 ? -8.133 -30.453 -6.191 1 92.62 203 LEU A O 1
ATOM 1559 N N . ILE A 1 204 ? -7.891 -29.875 -8.312 1 88.88 204 ILE A N 1
ATOM 1560 C CA . ILE A 1 204 ? -8.398 -28.531 -8.094 1 88.88 204 ILE A CA 1
ATOM 1561 C C . ILE A 1 204 ? -9.68 -28.328 -8.898 1 88.88 204 ILE A C 1
ATOM 1563 O O . ILE A 1 204 ? -9.703 -28.531 -10.109 1 88.88 204 ILE A O 1
ATOM 1567 N N . GLY A 1 205 ? -10.812 -27.875 -8.188 1 86.25 205 GLY A N 1
ATOM 1568 C CA . GLY A 1 205 ? -12.008 -27.422 -8.883 1 86.25 205 GLY A CA 1
ATOM 1569 C C . GLY A 1 205 ? -13.016 -28.531 -9.133 1 86.25 205 GLY A C 1
ATOM 1570 O O . GLY A 1 205 ? -13.898 -28.406 -9.977 1 86.25 205 GLY A O 1
ATOM 1571 N N . TYR A 1 206 ? -12.969 -29.625 -8.438 1 79.88 206 TYR A N 1
ATOM 1572 C CA . TYR A 1 206 ? -13.859 -30.75 -8.711 1 79.88 206 TYR A CA 1
ATOM 1573 C C . TYR A 1 206 ? -14.969 -30.828 -7.672 1 79.88 206 TYR A C 1
ATOM 1575 O O . TYR A 1 206 ? -15.805 -31.734 -7.719 1 79.88 206 TYR A O 1
ATOM 1583 N N . GLN A 1 207 ? -14.953 -29.922 -6.848 1 75.69 207 GLN A N 1
ATOM 1584 C CA . GLN A 1 207 ? -16.031 -29.797 -5.875 1 75.69 207 GLN A CA 1
ATOM 1585 C C . GLN A 1 207 ? -16.266 -31.094 -5.125 1 75.69 207 GLN A C 1
ATOM 1587 O O . GLN A 1 207 ? -15.328 -31.656 -4.535 1 75.69 207 GLN A O 1
ATOM 1592 N N . LYS A 1 208 ? -17.484 -31.688 -5.211 1 72.06 208 LYS A N 1
ATOM 1593 C CA . LYS A 1 208 ? -17.891 -32.875 -4.445 1 72.06 208 LYS A CA 1
ATOM 1594 C C . LYS A 1 208 ? -17.234 -34.125 -4.984 1 72.06 208 LYS A C 1
ATOM 1596 O O . LYS A 1 208 ? -17.203 -35.156 -4.301 1 72.06 208 LYS A O 1
ATOM 1601 N N . GLN A 1 209 ? -16.578 -34 -6.105 1 75.31 209 GLN A N 1
ATOM 1602 C CA . GLN A 1 209 ? -16 -35.219 -6.715 1 75.31 209 GLN A CA 1
ATOM 1603 C C . GLN A 1 209 ? -14.5 -35.281 -6.484 1 75.31 209 GLN A C 1
ATOM 1605 O O . GLN A 1 209 ? -13.812 -36.125 -7.062 1 75.31 209 GLN A O 1
ATOM 1610 N N . ASP A 1 210 ? -14.031 -34.5 -5.668 1 78.62 210 ASP A N 1
ATOM 1611 C CA . ASP A 1 210 ? -12.586 -34.406 -5.461 1 78.62 210 ASP A CA 1
ATOM 1612 C C . ASP A 1 210 ? -12.023 -35.719 -4.926 1 78.62 210 ASP A C 1
ATOM 1614 O O . ASP A 1 210 ? -11.008 -36.219 -5.422 1 78.62 210 ASP A O 1
ATOM 1618 N N . ALA A 1 211 ? -12.773 -36.281 -4.078 1 85.81 211 ALA A N 1
ATOM 1619 C CA . ALA A 1 211 ? -12.258 -37.469 -3.426 1 85.81 211 ALA A CA 1
ATOM 1620 C C . ALA A 1 211 ? -12.203 -38.656 -4.402 1 85.81 211 ALA A C 1
ATOM 1622 O O . ALA A 1 211 ? -11.227 -39.406 -4.426 1 85.81 211 ALA A O 1
ATOM 1623 N N . GLU A 1 212 ? -13.281 -38.812 -5.121 1 90.81 212 GLU A N 1
ATOM 1624 C CA . GLU A 1 212 ? -13.32 -39.875 -6.109 1 90.81 212 GLU A CA 1
ATOM 1625 C C . GLU A 1 212 ? -12.227 -39.719 -7.156 1 90.81 212 GLU A C 1
ATOM 1627 O O . GLU A 1 212 ? -11.547 -40.688 -7.512 1 90.81 212 GLU A O 1
ATOM 1632 N N . LYS A 1 213 ? -12.094 -38.562 -7.668 1 93.5 213 LYS A N 1
ATOM 1633 C CA . LYS A 1 213 ? -11.078 -38.281 -8.68 1 93.5 213 LYS A CA 1
ATOM 1634 C C . LYS A 1 213 ? -9.672 -38.469 -8.109 1 93.5 213 LYS A C 1
ATOM 1636 O O . LYS A 1 213 ? -8.773 -38.938 -8.805 1 93.5 213 LYS A O 1
ATOM 1641 N N . ALA A 1 214 ? -9.492 -38.094 -6.895 1 94.12 214 ALA A N 1
ATOM 1642 C CA . ALA A 1 214 ? -8.203 -38.281 -6.234 1 94.12 214 ALA A CA 1
ATOM 1643 C C . ALA A 1 214 ? -7.84 -39.781 -6.145 1 94.12 214 ALA A C 1
ATOM 1645 O O . ALA A 1 214 ? -6.684 -40.156 -6.34 1 94.12 214 ALA A O 1
ATOM 1646 N N . GL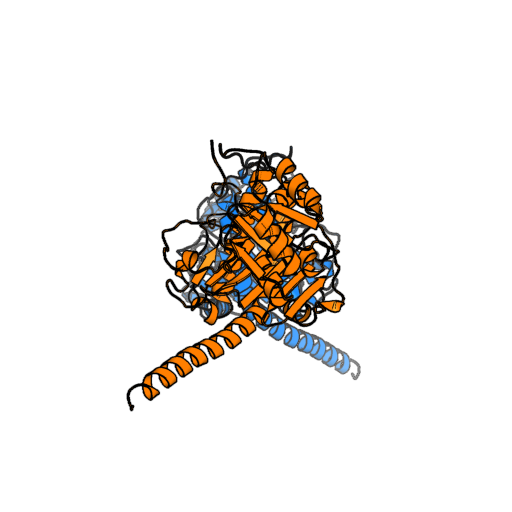N A 1 215 ? -8.812 -40.531 -5.824 1 95.12 215 GLN A N 1
ATOM 1647 C CA . GLN A 1 215 ? -8.586 -41.969 -5.746 1 95.12 215 GLN A CA 1
ATOM 1648 C C . GLN A 1 215 ? -8.203 -42.531 -7.105 1 95.12 215 GLN A C 1
ATOM 1650 O O . GLN A 1 215 ? -7.344 -43.438 -7.195 1 95.12 215 GLN A O 1
ATOM 1655 N N . LEU A 1 216 ? -8.844 -42.062 -8.133 1 96.06 216 LEU A N 1
ATOM 1656 C CA . LEU A 1 216 ? -8.508 -42.5 -9.484 1 96.06 216 LEU A CA 1
ATOM 1657 C C . LEU A 1 216 ? -7.055 -42.188 -9.812 1 96.06 216 LEU A C 1
ATOM 1659 O O . LEU A 1 216 ? -6.359 -43 -10.445 1 96.06 216 LEU A O 1
ATOM 1663 N N . VAL A 1 217 ? -6.625 -41.062 -9.422 1 96.69 217 VAL A N 1
ATOM 1664 C CA . VAL A 1 217 ? -5.238 -40.625 -9.625 1 96.69 217 VAL A CA 1
ATOM 1665 C C . VAL A 1 217 ? -4.305 -41.594 -8.867 1 96.69 217 VAL A C 1
ATOM 1667 O O . VAL A 1 217 ? -3.277 -42 -9.391 1 96.69 217 VAL A O 1
ATOM 1670 N N . THR A 1 218 ? -4.691 -41.875 -7.664 1 96.94 218 THR A N 1
ATOM 1671 C CA . THR A 1 218 ? -3.9 -42.812 -6.836 1 96.94 218 THR A CA 1
ATOM 1672 C C . THR A 1 218 ? -3.836 -44.188 -7.469 1 96.94 218 THR A C 1
ATOM 1674 O O . THR A 1 218 ? -2.775 -44.812 -7.496 1 96.94 218 THR A O 1
ATOM 1677 N N . ASP A 1 219 ? -4.926 -44.594 -7.957 1 97 219 ASP A N 1
ATOM 1678 C CA . ASP A 1 219 ? -5.004 -45.906 -8.594 1 97 219 ASP A CA 1
ATOM 1679 C C . ASP A 1 219 ? -4.137 -45.969 -9.852 1 97 219 ASP A C 1
ATOM 1681 O O . ASP A 1 219 ? -3.721 -47.031 -10.273 1 97 219 ASP A O 1
ATOM 1685 N N . ALA A 1 220 ? -3.906 -44.844 -10.406 1 96.38 220 ALA A N 1
ATOM 1686 C CA . ALA A 1 220 ? -3.111 -44.781 -11.625 1 96.38 220 ALA A CA 1
ATOM 1687 C C . ALA A 1 220 ? -1.619 -44.75 -11.312 1 96.38 220 ALA A C 1
ATOM 1689 O O . ALA A 1 220 ? -0.791 -44.562 -12.203 1 96.38 220 ALA A O 1
ATOM 1690 N N . GLY A 1 221 ? -1.241 -44.906 -10.023 1 95.56 221 GLY A N 1
ATOM 1691 C CA . GLY A 1 221 ? 0.159 -45 -9.641 1 95.56 221 GLY A CA 1
ATOM 1692 C C . GLY A 1 221 ? 0.728 -43.688 -9.125 1 95.56 221 GLY A C 1
ATOM 1693 O O . GLY A 1 221 ? 1.934 -43.562 -8.891 1 95.56 221 GLY A O 1
ATOM 1694 N N . LEU A 1 222 ? -0.076 -42.719 -9.008 1 97.25 222 LEU A N 1
ATOM 1695 C CA . LEU A 1 222 ? 0.292 -41.438 -8.406 1 97.25 222 LEU A CA 1
ATOM 1696 C C . LEU A 1 222 ? -0.408 -41.25 -7.066 1 97.25 222 LEU A C 1
ATOM 1698 O O . LEU A 1 222 ? -0.86 -42.219 -6.449 1 97.25 222 LEU A O 1
ATOM 1702 N N . GLU A 1 223 ? -0.315 -40.125 -6.543 1 96.38 223 GLU A N 1
ATOM 1703 C CA . GLU A 1 223 ? -0.998 -39.812 -5.289 1 96.38 223 GLU A CA 1
ATOM 1704 C C . GLU A 1 223 ? -1.932 -38.625 -5.453 1 96.38 223 GLU A C 1
ATOM 1706 O O . GLU A 1 223 ? -1.482 -37.469 -5.465 1 96.38 223 GLU A O 1
ATOM 1711 N N . GLY A 1 224 ? -3.201 -38.906 -5.516 1 95.62 224 GLY A N 1
ATOM 1712 C CA . GLY A 1 224 ? -4.191 -37.844 -5.609 1 95.62 224 GLY A CA 1
ATOM 1713 C C . GLY A 1 224 ? -4.434 -37.156 -4.289 1 95.62 224 GLY A C 1
ATOM 1714 O O . GLY A 1 224 ? -4.68 -37.781 -3.27 1 95.62 224 GLY A O 1
ATOM 1715 N N . VAL A 1 225 ? -4.309 -35.812 -4.289 1 92.5 225 VAL A N 1
ATOM 1716 C CA . VAL A 1 225 ? -4.477 -35 -3.088 1 92.5 225 VAL A CA 1
ATOM 1717 C C . VAL A 1 225 ? -5.57 -33.969 -3.316 1 92.5 225 VAL A C 1
ATOM 1719 O O . VAL A 1 225 ? -5.57 -33.281 -4.332 1 92.5 225 VAL A O 1
ATOM 1722 N N . LEU A 1 226 ? -6.434 -33.844 -2.363 1 89 226 LEU A N 1
ATOM 1723 C CA . LEU A 1 226 ? -7.52 -32.875 -2.443 1 89 226 LEU A CA 1
ATOM 1724 C C . LEU A 1 226 ? -6.996 -31.453 -2.258 1 89 226 LEU A C 1
ATOM 1726 O O . LEU A 1 226 ? -6.031 -31.234 -1.518 1 89 226 LEU A O 1
ATOM 1730 N N . ALA A 1 227 ? -7.715 -30.516 -2.945 1 80.38 227 ALA A N 1
ATOM 1731 C CA . ALA A 1 227 ? -7.336 -29.109 -2.852 1 80.38 227 ALA A CA 1
ATOM 1732 C C . ALA A 1 227 ? -7.316 -28.641 -1.399 1 80.38 227 ALA A C 1
ATOM 1734 O O . ALA A 1 227 ? -6.469 -27.828 -1.013 1 80.38 227 ALA A O 1
ATOM 1735 N N . ALA A 1 228 ? -8.211 -29.078 -0.619 1 76.94 228 ALA A N 1
ATOM 1736 C CA . ALA A 1 228 ? -8.336 -28.688 0.782 1 76.94 228 ALA A CA 1
ATOM 1737 C C . ALA A 1 228 ? -7.137 -29.156 1.598 1 76.94 228 ALA A C 1
ATOM 1739 O O . ALA A 1 228 ? -6.844 -28.609 2.66 1 76.94 228 ALA A O 1
ATOM 1740 N N . ASP A 1 229 ? -6.473 -30.109 1.099 1 79.62 229 ASP A N 1
ATOM 1741 C CA . ASP A 1 229 ? -5.367 -30.703 1.848 1 79.62 229 ASP A CA 1
ATOM 1742 C C . ASP A 1 229 ? -4.027 -30.109 1.395 1 79.62 229 ASP A C 1
ATOM 1744 O O . ASP A 1 229 ? -2.969 -30.562 1.843 1 79.62 229 ASP A O 1
ATOM 1748 N N . MET A 1 230 ? -4.23 -29.172 0.461 1 76.81 230 MET A N 1
ATOM 1749 C CA . MET A 1 230 ? -3.008 -28.516 0.004 1 76.81 230 MET A CA 1
ATOM 1750 C C . MET A 1 230 ? -2.41 -27.641 1.105 1 76.81 230 MET A C 1
ATOM 1752 O O . MET A 1 230 ? -3.127 -26.875 1.751 1 76.81 230 MET A O 1
ATOM 1756 N N . GLY A 1 231 ? -1.285 -28 1.547 1 72.75 231 GLY A N 1
ATOM 1757 C CA . GLY A 1 231 ? -0.606 -27.188 2.547 1 72.75 231 GLY A CA 1
ATOM 1758 C C . GLY A 1 231 ? 0.329 -26.156 1.947 1 72.75 231 GLY A C 1
ATOM 1759 O O . GLY A 1 231 ? 1.037 -26.438 0.979 1 72.75 231 GLY A O 1
ATOM 1760 N N . GLY A 1 232 ? 0.201 -24.875 2.375 1 79.5 232 GLY A N 1
ATOM 1761 C CA . GLY A 1 232 ? 1.145 -23.828 2.01 1 79.5 232 GLY A CA 1
ATOM 1762 C C . GLY A 1 232 ? 0.885 -23.25 0.634 1 79.5 232 GLY A C 1
ATOM 1763 O O . GLY A 1 232 ? -0.204 -23.406 0.08 1 79.5 232 GLY A O 1
ATOM 1764 N N . CYS A 1 233 ? 1.808 -22.547 0.051 1 88.5 233 CYS A N 1
ATOM 1765 C CA . CYS A 1 233 ? 1.719 -21.906 -1.261 1 88.5 233 CYS A CA 1
ATOM 1766 C C . CYS A 1 233 ? 2.012 -22.906 -2.371 1 88.5 233 CYS A C 1
ATOM 1768 O O . CYS A 1 233 ? 3.1 -23.484 -2.42 1 88.5 233 CYS A O 1
ATOM 1770 N N . HIS A 1 234 ? 1.116 -23.047 -3.322 1 90.06 234 HIS A N 1
ATOM 1771 C CA . HIS A 1 234 ? 1.162 -24 -4.43 1 90.06 234 HIS A CA 1
ATOM 1772 C C . HIS A 1 234 ? 2.391 -23.766 -5.305 1 90.06 234 HIS A C 1
ATOM 1774 O O . HIS A 1 234 ? 3.033 -24.719 -5.75 1 90.06 234 HIS A O 1
ATOM 1780 N N . TYR A 1 235 ? 2.803 -22.656 -5.559 1 94.94 235 TYR A N 1
ATOM 1781 C CA . TYR A 1 235 ? 3.873 -22.328 -6.492 1 94.94 235 TYR A CA 1
ATOM 1782 C C . TYR A 1 235 ? 5.238 -22.609 -5.879 1 94.94 235 TYR A C 1
ATOM 1784 O O . TYR A 1 235 ? 6.156 -23.047 -6.57 1 94.94 235 TYR A O 1
ATOM 1792 N N . TRP A 1 236 ? 5.301 -22.328 -4.57 1 94.56 236 TRP A N 1
ATOM 1793 C CA . TRP A 1 236 ? 6.516 -22.656 -3.828 1 94.56 236 TRP A CA 1
ATOM 1794 C C . TRP A 1 236 ? 6.762 -24.156 -3.816 1 94.56 236 TRP A C 1
ATOM 1796 O O . TRP A 1 236 ? 7.852 -24.609 -4.172 1 94.56 236 TRP A O 1
ATOM 1806 N N . THR A 1 237 ? 5.754 -24.938 -3.449 1 92.88 237 THR A N 1
ATOM 1807 C CA . THR A 1 237 ? 5.879 -26.391 -3.316 1 92.88 237 THR A CA 1
ATOM 1808 C C . THR A 1 237 ? 6.043 -27.047 -4.684 1 92.88 237 THR A C 1
ATOM 1810 O O . THR A 1 237 ? 6.781 -28.016 -4.82 1 92.88 237 THR A O 1
ATOM 1813 N N . PHE A 1 238 ? 5.41 -26.469 -5.648 1 94.38 238 PHE A N 1
ATOM 1814 C CA . PHE A 1 238 ? 5.539 -27 -7.004 1 94.38 238 PHE A CA 1
ATOM 1815 C C . PHE A 1 238 ? 6.957 -26.812 -7.523 1 94.38 238 PHE A C 1
ATOM 1817 O O . PHE A 1 238 ? 7.57 -27.75 -8.023 1 94.38 238 PHE A O 1
ATOM 1824 N N . ALA A 1 239 ? 7.449 -25.594 -7.383 1 95.88 239 ALA A N 1
ATOM 1825 C CA . ALA A 1 239 ? 8.805 -25.297 -7.844 1 95.88 239 ALA A CA 1
ATOM 1826 C C . ALA A 1 239 ? 9.82 -26.219 -7.199 1 95.88 239 ALA A C 1
ATOM 1828 O O . ALA A 1 239 ? 10.773 -26.656 -7.852 1 95.88 239 ALA A O 1
ATOM 1829 N N . ARG A 1 240 ? 9.57 -26.641 -6.051 1 94.12 240 ARG A N 1
ATOM 1830 C CA . ARG A 1 240 ? 10.539 -27.406 -5.27 1 94.12 240 ARG A CA 1
ATOM 1831 C C . ARG A 1 240 ? 10.289 -28.906 -5.391 1 94.12 240 ARG A C 1
ATOM 1833 O O . ARG A 1 240 ? 11.031 -29.703 -4.824 1 94.12 240 ARG A O 1
ATOM 1840 N N . GLY A 1 241 ? 9.219 -29.281 -5.988 1 94.31 241 GLY A N 1
ATOM 1841 C CA . GLY A 1 241 ? 8.961 -30.672 -6.273 1 94.31 241 GLY A CA 1
ATOM 1842 C C . GLY A 1 241 ? 8.273 -31.406 -5.133 1 94.31 241 GLY A C 1
ATOM 1843 O O . GLY A 1 241 ? 8.305 -32.625 -5.066 1 94.31 241 GLY A O 1
ATOM 1844 N N . GLU A 1 242 ? 7.727 -30.625 -4.246 1 92.19 242 GLU A N 1
ATOM 1845 C CA . GLU A 1 242 ? 6.973 -31.234 -3.152 1 92.19 242 GLU A CA 1
ATOM 1846 C C . GLU A 1 242 ? 5.664 -31.844 -3.654 1 92.19 242 GLU A C 1
ATOM 1848 O O . GLU A 1 242 ? 5.07 -32.688 -2.984 1 92.19 242 GLU A O 1
ATOM 1853 N N . PHE A 1 243 ? 5.215 -31.391 -4.766 1 90.19 243 PHE A N 1
ATOM 1854 C CA . PHE A 1 243 ? 4.242 -32.094 -5.59 1 90.19 243 PHE A CA 1
ATOM 1855 C C . PHE A 1 243 ? 4.621 -32.031 -7.062 1 90.19 243 PHE A C 1
ATOM 1857 O O . PHE A 1 243 ? 5.473 -31.219 -7.449 1 90.19 243 PHE A O 1
ATOM 1864 N N . THR A 1 244 ? 3.998 -32.906 -7.84 1 90.94 244 THR A N 1
ATOM 1865 C CA . THR A 1 244 ? 4.504 -33.094 -9.195 1 90.94 244 THR A CA 1
ATOM 1866 C C . THR A 1 244 ? 3.572 -32.438 -10.211 1 90.94 244 THR A C 1
ATOM 1868 O O . THR A 1 244 ? 3.977 -32.156 -11.336 1 90.94 244 THR A O 1
ATOM 1871 N N . GLY A 1 245 ? 2.373 -32.312 -9.836 1 93.75 245 GLY A N 1
ATOM 1872 C CA . GLY A 1 245 ? 1.458 -31.703 -10.789 1 93.75 245 GLY A CA 1
ATOM 1873 C C . GLY A 1 245 ? 0.046 -31.547 -10.258 1 93.75 245 GLY A C 1
ATOM 1874 O O . GLY A 1 245 ? -0.183 -31.688 -9.055 1 93.75 245 GLY A O 1
ATOM 1875 N N . SER A 1 246 ? -0.839 -31.156 -11.195 1 95.88 246 SER A N 1
ATOM 1876 C CA . SER A 1 246 ? -2.23 -30.906 -10.828 1 95.88 246 SER A CA 1
ATOM 1877 C C . SER A 1 246 ? -3.174 -31.25 -11.977 1 95.88 246 SER A C 1
ATOM 1879 O O . SER A 1 246 ? -2.781 -31.219 -13.141 1 95.88 246 SER A O 1
ATOM 1881 N N . LEU A 1 247 ? -4.348 -31.719 -11.641 1 95.75 247 LEU A N 1
ATOM 1882 C CA . LEU A 1 247 ? -5.52 -31.719 -12.508 1 95.75 247 LEU A CA 1
ATOM 1883 C C . LEU A 1 247 ? -6.48 -30.609 -12.117 1 95.75 247 LEU A C 1
ATOM 1885 O O . LEU A 1 247 ? -7.012 -30.594 -11 1 95.75 247 LEU A O 1
ATOM 1889 N N . ILE A 1 248 ? -6.672 -29.703 -13.039 1 94.25 248 ILE A N 1
ATOM 1890 C CA . ILE A 1 248 ? -7.414 -28.484 -12.719 1 94.25 248 ILE A CA 1
ATOM 1891 C C . ILE A 1 248 ? -8.664 -28.406 -13.594 1 94.25 248 ILE A C 1
ATOM 1893 O O . ILE A 1 248 ? -8.562 -28.375 -14.82 1 94.25 248 ILE A O 1
ATOM 1897 N N . HIS A 1 249 ? -9.758 -28.375 -12.914 1 92.75 249 HIS A N 1
ATOM 1898 C CA . HIS A 1 249 ? -11.016 -28.141 -13.617 1 92.75 249 HIS A CA 1
ATOM 1899 C C . HIS A 1 249 ? -11.289 -26.641 -13.773 1 92.75 249 HIS A C 1
ATOM 1901 O O . HIS A 1 249 ? -11.391 -25.922 -12.773 1 92.75 249 HIS A O 1
ATOM 1907 N N . SER A 1 250 ? -11.398 -26.141 -15.047 1 88.75 250 SER A N 1
ATOM 1908 C CA . SER A 1 250 ? -11.672 -24.75 -15.359 1 88.75 250 SER A CA 1
ATOM 1909 C C . SER A 1 250 ? -10.688 -23.812 -14.656 1 88.75 250 SER A C 1
ATOM 1911 O O . SER A 1 250 ? -11.086 -23.031 -13.797 1 88.75 250 SER A O 1
ATOM 1913 N N . PRO A 1 251 ? -9.461 -23.906 -15.047 1 90.75 251 PRO A N 1
ATOM 1914 C CA . PRO A 1 251 ? -8.43 -23.141 -14.352 1 90.75 251 PRO A CA 1
ATOM 1915 C C . PRO A 1 251 ? -8.648 -21.641 -14.438 1 90.75 251 PRO A C 1
ATOM 1917 O O . PRO A 1 251 ? -9.086 -21.125 -15.469 1 90.75 251 PRO A O 1
ATOM 1920 N N . ASN A 1 252 ? -8.391 -20.953 -13.305 1 89.56 252 ASN A N 1
ATOM 1921 C CA . ASN A 1 252 ? -8.453 -19.5 -13.219 1 89.56 252 ASN A CA 1
ATOM 1922 C C . ASN A 1 252 ? -7.324 -18.828 -14 1 89.56 252 ASN A C 1
ATOM 1924 O O . ASN A 1 252 ? -6.168 -19.25 -13.898 1 89.56 252 ASN A O 1
ATOM 1928 N N . ILE A 1 253 ? -7.613 -17.812 -14.719 1 88.81 253 ILE A N 1
ATOM 1929 C CA . ILE A 1 253 ? -6.656 -17.266 -15.664 1 88.81 253 ILE A CA 1
ATOM 1930 C C . ILE A 1 253 ? -5.648 -16.391 -14.922 1 88.81 253 ILE A C 1
ATOM 1932 O O . ILE A 1 253 ? -4.629 -15.984 -15.492 1 88.81 253 ILE A O 1
ATOM 1936 N N . TYR A 1 254 ? -5.887 -16.062 -13.68 1 90.5 254 TYR A N 1
ATOM 1937 C CA . TYR A 1 254 ? -4.98 -15.219 -12.914 1 90.5 254 TYR A CA 1
ATOM 1938 C C . TYR A 1 254 ? -3.938 -16.047 -12.188 1 90.5 254 TYR A C 1
ATOM 1940 O O . TYR A 1 254 ? -2.803 -15.609 -11.984 1 90.5 254 TYR A O 1
ATOM 1948 N N . ASP A 1 255 ? -4.277 -17.203 -11.766 1 90.88 255 ASP A N 1
ATOM 1949 C CA . ASP A 1 255 ? -3.367 -17.984 -10.938 1 90.88 255 ASP A CA 1
ATOM 1950 C C . ASP A 1 255 ? -2.75 -19.141 -11.734 1 90.88 255 ASP A C 1
ATOM 1952 O O . ASP A 1 255 ? -1.528 -19.297 -11.75 1 90.88 255 ASP A O 1
ATOM 1956 N N . PHE A 1 256 ? -3.523 -19.828 -12.617 1 92.5 256 PHE A N 1
ATOM 1957 C CA . PHE A 1 256 ? -3.09 -21.016 -13.328 1 92.5 256 PHE A CA 1
ATOM 1958 C C . PHE A 1 256 ? -1.881 -20.719 -14.203 1 92.5 256 PHE A C 1
ATOM 1960 O O . PHE A 1 256 ? -0.934 -21.5 -14.258 1 92.5 256 PHE A O 1
ATOM 1967 N N . PRO A 1 257 ? -1.81 -19.594 -14.844 1 94.94 257 PRO A N 1
ATOM 1968 C CA . PRO A 1 257 ? -0.698 -19.344 -15.758 1 94.94 257 PRO A CA 1
ATOM 1969 C C . PRO A 1 257 ? 0.659 -19.344 -15.062 1 94.94 257 PRO A C 1
ATOM 1971 O O . PRO A 1 257 ? 1.67 -19.719 -15.664 1 94.94 257 PRO A O 1
ATOM 1974 N N . VAL A 1 258 ? 0.711 -18.953 -13.828 1 96.81 258 VAL A N 1
ATOM 1975 C CA . VAL A 1 258 ? 1.962 -18.969 -13.078 1 96.81 258 VAL A CA 1
ATOM 1976 C C . VAL A 1 258 ? 2.451 -20.406 -12.922 1 96.81 258 VAL A C 1
ATOM 1978 O O . VAL A 1 258 ? 3.629 -20.703 -13.141 1 96.81 258 VAL A O 1
ATOM 1981 N N . GLY A 1 259 ? 1.563 -21.312 -12.57 1 96.56 259 GLY A N 1
ATOM 1982 C CA . GLY A 1 259 ? 1.907 -22.719 -12.508 1 96.56 259 GLY A CA 1
ATOM 1983 C C . GLY A 1 259 ? 2.367 -23.297 -13.836 1 96.56 259 GLY A C 1
ATOM 1984 O O . GLY A 1 259 ? 3.34 -24.047 -13.891 1 96.56 259 GLY A O 1
ATOM 1985 N N . MET A 1 260 ? 1.637 -22.969 -14.875 1 97.19 260 MET A N 1
ATOM 1986 C CA . MET A 1 260 ? 1.992 -23.406 -16.219 1 97.19 260 MET A CA 1
ATOM 1987 C C . MET A 1 260 ? 3.395 -22.922 -16.594 1 97.19 260 MET A C 1
ATOM 1989 O O . MET A 1 260 ? 4.176 -23.688 -17.172 1 97.19 260 MET A O 1
ATOM 1993 N N . HIS A 1 261 ? 3.695 -21.688 -16.25 1 98.12 261 HIS A N 1
ATOM 1994 C CA . HIS A 1 261 ? 5.004 -21.109 -16.516 1 98.12 261 HIS A CA 1
ATOM 1995 C C . HIS A 1 261 ? 6.117 -21.906 -15.844 1 98.12 261 HIS A C 1
ATOM 1997 O O . HIS A 1 261 ? 7.098 -22.281 -16.5 1 98.12 261 HIS A O 1
ATOM 2003 N N . ILE A 1 262 ? 5.934 -22.203 -14.617 1 97.88 262 ILE A N 1
ATOM 2004 C CA . ILE A 1 262 ? 6.914 -22.953 -13.836 1 97.88 262 ILE A CA 1
ATOM 2005 C C . ILE A 1 262 ? 7.07 -24.344 -14.414 1 97.88 262 ILE A C 1
ATOM 2007 O O . ILE A 1 262 ? 8.188 -24.828 -14.609 1 97.88 262 ILE A O 1
ATOM 2011 N N . ALA A 1 263 ? 5.984 -25 -14.703 1 97.44 263 ALA A N 1
ATOM 2012 C CA . ALA A 1 263 ? 6.02 -26.344 -15.266 1 97.44 263 ALA A CA 1
ATOM 2013 C C . ALA A 1 263 ? 6.84 -26.391 -16.547 1 97.44 263 ALA A C 1
ATOM 2015 O O . ALA A 1 263 ? 7.684 -27.266 -16.719 1 97.44 263 ALA A O 1
ATOM 2016 N N . ARG A 1 264 ? 6.613 -25.453 -17.375 1 97.38 264 ARG A N 1
ATOM 2017 C CA . ARG A 1 264 ? 7.273 -25.422 -18.688 1 97.38 264 ARG A CA 1
ATOM 2018 C C . ARG A 1 264 ? 8.773 -25.188 -18.531 1 97.38 264 ARG A C 1
ATOM 2020 O O . ARG A 1 264 ? 9.578 -25.844 -19.188 1 97.38 264 ARG A O 1
ATOM 2027 N N . ILE A 1 265 ? 9.125 -24.266 -17.688 1 97.25 265 ILE A N 1
ATOM 2028 C CA . ILE A 1 265 ? 10.539 -24 -17.469 1 97.25 265 ILE A CA 1
ATOM 2029 C C . ILE A 1 265 ? 11.219 -25.25 -16.906 1 97.25 265 ILE A C 1
ATOM 2031 O O . ILE A 1 265 ? 12.367 -25.547 -17.25 1 97.25 265 ILE A O 1
ATOM 2035 N N . LEU A 1 266 ? 10.555 -26.016 -16.109 1 96.06 266 LEU A N 1
ATOM 2036 C CA . LEU A 1 266 ? 11.133 -27.172 -15.438 1 96.06 266 LEU A CA 1
ATOM 2037 C C . LEU A 1 266 ? 11.039 -28.422 -16.312 1 96.06 266 LEU A C 1
ATOM 2039 O O . LEU A 1 266 ? 11.352 -29.531 -15.867 1 96.06 266 LEU A O 1
ATOM 2043 N N . GLY A 1 267 ? 10.547 -28.297 -17.531 1 94.31 267 GLY A N 1
ATOM 2044 C CA . GLY A 1 267 ? 10.641 -29.375 -18.5 1 94.31 267 GLY A CA 1
ATOM 2045 C C . GLY A 1 267 ? 9.312 -30.078 -18.75 1 94.31 267 GLY A C 1
ATOM 2046 O O . GLY A 1 267 ? 9.242 -31.031 -19.516 1 94.31 267 GLY A O 1
ATOM 2047 N N . GLY A 1 268 ? 8.305 -29.578 -18.125 1 96.56 268 GLY A N 1
ATOM 2048 C CA . GLY A 1 268 ? 6.969 -30.125 -18.328 1 96.56 268 GLY A CA 1
ATOM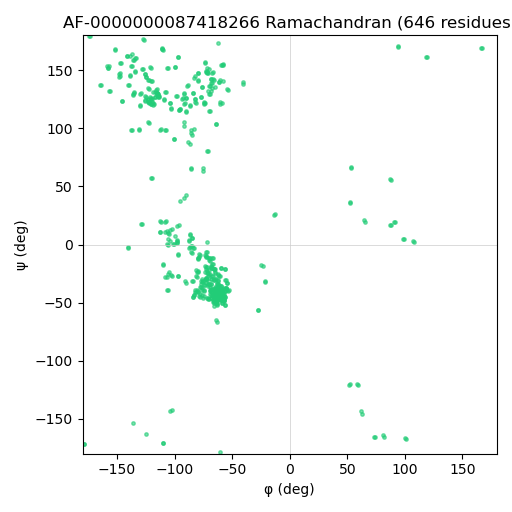 2049 C C . GLY A 1 268 ? 6.105 -29.25 -19.219 1 96.56 268 GLY A C 1
ATOM 2050 O O . GLY A 1 268 ? 6.559 -28.797 -20.281 1 96.56 268 GLY A O 1
ATOM 2051 N N . ASP A 1 269 ? 4.75 -29.219 -18.812 1 97.75 269 ASP A N 1
ATOM 2052 C CA . ASP A 1 269 ? 3.793 -28.453 -19.609 1 97.75 269 ASP A CA 1
ATOM 2053 C C . ASP A 1 269 ? 2.426 -28.422 -18.922 1 97.75 269 ASP A C 1
ATOM 2055 O O . ASP A 1 269 ? 2.275 -28.875 -17.797 1 97.75 269 ASP A O 1
ATOM 2059 N N . ALA A 1 270 ? 1.544 -27.766 -19.562 1 97.69 270 ALA A N 1
ATOM 2060 C CA . ALA A 1 270 ? 0.113 -27.812 -19.281 1 97.69 270 ALA A CA 1
ATOM 2061 C C . ALA A 1 270 ? -0.679 -28.234 -20.516 1 97.69 270 ALA A C 1
ATOM 2063 O O . ALA A 1 270 ? -0.586 -27.578 -21.562 1 97.69 270 ALA A O 1
ATOM 2064 N N . LEU A 1 271 ? -1.447 -29.266 -20.344 1 97.56 271 LEU A N 1
ATOM 2065 C CA . LEU A 1 271 ? -2.158 -29.844 -21.484 1 97.56 271 LEU A CA 1
ATOM 2066 C C . LEU A 1 271 ? -3.656 -29.906 -21.203 1 97.56 271 LEU A C 1
ATOM 2068 O O . LEU A 1 271 ? -4.07 -30.219 -20.078 1 97.56 271 LEU A O 1
ATOM 2072 N N . TRP A 1 272 ? -4.375 -29.688 -22.266 1 95.69 272 TRP A N 1
ATOM 2073 C CA . TRP A 1 272 ? -5.785 -30.047 -22.203 1 95.69 272 TRP A CA 1
ATOM 2074 C C . TRP A 1 272 ? -5.949 -31.562 -22.172 1 95.69 272 TRP A C 1
ATOM 2076 O O . TRP A 1 272 ? -5.453 -32.281 -23.047 1 95.69 272 TRP A O 1
ATOM 2086 N N . VAL A 1 273 ? -6.738 -32.031 -21.203 1 96.38 273 VAL A N 1
ATOM 2087 C CA . VAL A 1 273 ? -6.758 -33.469 -21.016 1 96.38 273 VAL A CA 1
ATOM 2088 C C . VAL A 1 273 ? -7.52 -34.125 -22.172 1 96.38 273 VAL A C 1
ATOM 2090 O O . VAL A 1 273 ? -7.23 -35.281 -22.547 1 96.38 273 VAL A O 1
ATOM 2093 N N . HIS A 1 274 ? -8.484 -33.5 -22.797 1 94.06 274 HIS A N 1
ATOM 2094 C CA . HIS A 1 274 ? -9.359 -34.094 -23.797 1 94.06 274 HIS A CA 1
ATOM 2095 C C . HIS A 1 274 ? -8.617 -34.344 -25.109 1 94.06 274 HIS A C 1
ATOM 2097 O O . HIS A 1 274 ? -8.984 -35.219 -25.891 1 94.06 274 HIS A O 1
ATOM 2103 N N . ASN A 1 275 ? -7.523 -33.594 -25.391 1 94.81 275 ASN A N 1
ATOM 2104 C CA . ASN A 1 275 ? -6.859 -33.75 -26.672 1 94.81 275 ASN A CA 1
ATOM 2105 C C . ASN A 1 275 ? -5.34 -33.688 -26.531 1 94.81 275 ASN A C 1
ATOM 2107 O O . ASN A 1 275 ? -4.617 -33.781 -27.531 1 94.81 275 ASN A O 1
ATOM 2111 N N . GLU A 1 276 ? -4.824 -33.469 -25.359 1 96.44 276 GLU A N 1
ATOM 2112 C CA . GLU A 1 276 ? -3.404 -33.469 -25 1 96.44 276 GLU A CA 1
ATOM 2113 C C . GLU A 1 276 ? -2.66 -32.344 -25.719 1 96.44 276 GLU A C 1
ATOM 2115 O O . GLU A 1 276 ? -1.447 -32.406 -25.922 1 96.44 276 GLU A O 1
ATOM 2120 N N . GLN A 1 277 ? -3.396 -31.312 -26.172 1 95.31 277 GLN A N 1
ATOM 2121 C CA . GLN A 1 277 ? -2.756 -30.125 -26.75 1 95.31 277 GLN A CA 1
ATOM 2122 C C . GLN A 1 277 ? -2.307 -29.156 -25.656 1 95.31 277 GLN A C 1
ATOM 2124 O O . GLN A 1 277 ? -2.969 -29.031 -24.625 1 95.31 277 GLN A O 1
ATOM 2129 N N . PRO A 1 278 ? -1.169 -28.547 -25.938 1 95.94 278 PRO A N 1
ATOM 2130 C CA . PRO A 1 278 ? -0.712 -27.547 -24.969 1 95.94 278 PRO A CA 1
ATOM 2131 C C . PRO A 1 278 ? -1.719 -26.422 -24.75 1 95.94 278 PRO A C 1
ATOM 2133 O O . PRO A 1 278 ? -2.359 -25.969 -25.719 1 95.94 278 PRO A O 1
ATOM 2136 N N . VAL A 1 279 ? -1.85 -26 -23.516 1 94.69 279 VAL A N 1
ATOM 2137 C CA . VAL A 1 279 ? -2.721 -24.875 -23.188 1 94.69 279 VAL A CA 1
ATOM 2138 C C . VAL A 1 279 ? -2.057 -23.562 -23.578 1 94.69 279 VAL A C 1
ATOM 2140 O O . VAL A 1 279 ? -0.843 -23.391 -23.422 1 94.69 279 VAL A O 1
ATOM 2143 N N . HIS A 1 280 ? -2.762 -22.703 -24.172 1 91.06 280 HIS A N 1
ATOM 2144 C CA . HIS A 1 280 ? -2.35 -21.328 -24.406 1 91.06 280 HIS A CA 1
ATOM 2145 C C . HIS A 1 280 ? -3.387 -20.344 -23.891 1 91.06 280 HIS A C 1
ATOM 2147 O O . HIS A 1 280 ? -4.387 -20.75 -23.281 1 91.06 280 HIS A O 1
ATOM 2153 N N . LEU A 1 281 ? -3.078 -19.047 -23.984 1 87.25 281 LEU A N 1
ATOM 2154 C CA . LEU A 1 281 ? -3.932 -18.031 -23.375 1 87.25 281 LEU A CA 1
ATOM 2155 C C . LEU A 1 281 ? -4.625 -17.188 -24.438 1 87.25 281 LEU A C 1
ATOM 2157 O O . LEU A 1 281 ? -5.07 -16.062 -24.172 1 87.25 281 LEU A O 1
ATOM 2161 N N . ARG A 1 282 ? -4.688 -17.688 -25.609 1 80.19 282 ARG A N 1
ATOM 2162 C CA . ARG A 1 282 ? -5.25 -16.938 -26.734 1 80.19 282 ARG A CA 1
ATOM 2163 C C . ARG A 1 282 ? -6.711 -16.594 -26.469 1 80.19 282 ARG A C 1
ATOM 2165 O O . ARG A 1 282 ? -7.168 -15.508 -26.844 1 80.19 282 ARG A O 1
ATOM 2172 N N . GLU A 1 283 ? -7.375 -17.578 -25.938 1 66 283 GLU A N 1
ATOM 2173 C CA . GLU A 1 283 ? -8.797 -17.344 -25.703 1 66 283 GLU A CA 1
ATOM 2174 C C . GLU A 1 283 ? -9.008 -16.203 -24.719 1 66 283 GLU A C 1
ATOM 2176 O O . GLU A 1 283 ? -10.07 -15.578 -24.703 1 66 283 GLU A O 1
ATOM 2181 N N . THR A 1 284 ? -8.047 -15.953 -23.859 1 58.84 284 THR A N 1
ATOM 2182 C CA . THR A 1 284 ? -8.148 -14.883 -22.875 1 58.84 284 THR A CA 1
ATOM 2183 C C . THR A 1 284 ? -7.836 -13.531 -23.5 1 58.84 284 THR A C 1
ATOM 2185 O O . THR A 1 284 ? -8.094 -12.484 -22.906 1 58.84 284 THR A O 1
ATOM 2188 N N . TRP A 1 285 ? -7.145 -13.438 -24.562 1 54.97 285 TRP A N 1
ATOM 2189 C CA . TRP A 1 285 ? -6.719 -12.227 -25.25 1 54.97 285 TRP A CA 1
ATOM 2190 C C . TRP A 1 285 ? -7.836 -11.68 -26.141 1 54.97 285 TRP A C 1
ATOM 2192 O O . TRP A 1 285 ? -7.887 -10.477 -26.406 1 54.97 285 TRP A O 1
ATOM 2202 N N . LEU A 1 286 ? -8.5 -12.547 -26.781 1 44.44 286 LEU A N 1
ATOM 2203 C CA . LEU A 1 286 ? -9.445 -12.125 -27.797 1 44.44 286 LEU A CA 1
ATOM 2204 C C . LEU A 1 286 ? -10.57 -11.297 -27.188 1 44.44 286 LEU A C 1
ATOM 2206 O O . LEU A 1 286 ? -11.078 -10.367 -27.828 1 44.44 286 LEU A O 1
ATOM 2210 N N . ASP A 1 287 ? -11.422 -11.789 -26.375 1 43.97 287 ASP A N 1
ATOM 2211 C CA . ASP A 1 287 ? -12.695 -11.133 -26.094 1 43.97 287 ASP A CA 1
ATOM 2212 C C . ASP A 1 287 ? -12.641 -10.367 -24.766 1 43.97 287 ASP A C 1
ATOM 2214 O O . ASP A 1 287 ? -12.445 -10.961 -23.703 1 43.97 287 ASP A O 1
ATOM 2218 N N . GLU A 1 288 ? -12.273 -9.141 -24.875 1 44.47 288 GLU A N 1
ATOM 2219 C CA . GLU A 1 288 ? -12.328 -8.195 -23.75 1 44.47 288 GLU A CA 1
ATOM 2220 C C . GLU A 1 288 ? -13.414 -8.586 -22.75 1 44.47 288 GLU A C 1
ATOM 2222 O O . GLU A 1 288 ? -13.258 -8.375 -21.547 1 44.47 288 GLU A O 1
ATOM 2227 N N . ARG A 1 289 ? -14.656 -8.648 -23.484 1 36.66 289 ARG A N 1
ATOM 2228 C CA . ARG A 1 289 ? -15.938 -8.859 -22.828 1 36.66 289 ARG A CA 1
ATOM 2229 C C . ARG A 1 289 ? -16.016 -10.258 -22.219 1 36.66 289 ARG A C 1
ATOM 2231 O O . ARG A 1 289 ? -17.047 -10.625 -21.625 1 36.66 289 ARG A O 1
ATOM 2238 N N . ALA A 1 290 ? -15.148 -11.016 -22.672 1 40.78 290 ALA A N 1
ATOM 2239 C CA . ALA A 1 290 ? -15.383 -12.352 -22.125 1 40.78 290 ALA A CA 1
ATOM 2240 C C . ALA A 1 290 ? -14.938 -12.438 -20.672 1 40.78 290 ALA A C 1
ATOM 2242 O O . ALA A 1 290 ? -13.766 -12.219 -20.359 1 40.78 290 ALA A O 1
ATOM 2243 N N . ASP A 1 291 ? -15.445 -11.883 -19.969 1 48.72 291 ASP A N 1
ATOM 2244 C CA . ASP A 1 291 ? -15.57 -12.008 -18.516 1 48.72 291 ASP A CA 1
ATOM 2245 C C . ASP A 1 291 ? -15.078 -13.367 -18.047 1 48.72 291 ASP A C 1
ATOM 2247 O O . ASP A 1 291 ? -15.695 -13.992 -17.172 1 48.72 291 ASP A O 1
ATOM 2251 N N . MET A 1 292 ? -14.172 -14 -18.828 1 58.25 292 MET A N 1
ATOM 2252 C CA . MET A 1 292 ? -13.867 -15.367 -18.406 1 58.25 292 MET A CA 1
ATOM 2253 C C . MET A 1 292 ? -12.773 -15.375 -17.344 1 58.25 292 MET A C 1
ATOM 2255 O O . MET A 1 292 ? -11.625 -15.023 -17.609 1 58.25 292 MET A O 1
ATOM 2259 N N . GLU A 1 293 ? -13.148 -15.477 -16.172 1 77.75 293 GLU A N 1
ATOM 2260 C CA . GLU A 1 293 ? -12.25 -15.633 -15.023 1 77.75 293 GLU A CA 1
ATOM 2261 C C . GLU A 1 293 ? -11.617 -17.031 -15.008 1 77.75 293 GLU A C 1
ATOM 2263 O O . GLU A 1 293 ? -10.617 -17.25 -14.32 1 77.75 293 GLU A O 1
ATOM 2268 N N . ARG A 1 294 ? -12.188 -17.875 -16.047 1 85.06 294 ARG A N 1
ATOM 2269 C CA . ARG A 1 294 ? -11.727 -19.25 -16.047 1 85.06 294 ARG A CA 1
ATOM 2270 C C . ARG A 1 294 ? -11.695 -19.812 -17.469 1 85.06 294 ARG A C 1
ATOM 2272 O O . ARG A 1 294 ? -12.516 -19.438 -18.312 1 85.06 294 ARG A O 1
ATOM 2279 N N . LEU A 1 295 ? -10.742 -20.625 -17.734 1 84.31 295 LEU A N 1
ATOM 2280 C CA . LEU A 1 295 ? -10.68 -21.359 -19 1 84.31 295 LEU A CA 1
ATOM 2281 C C . LEU A 1 295 ? -11.617 -22.578 -18.969 1 84.31 295 LEU A C 1
ATOM 2283 O O . LEU A 1 295 ? -11.82 -23.188 -17.906 1 84.31 295 LEU A O 1
ATOM 2287 N N . PRO A 1 296 ? -12.125 -22.859 -20.109 1 84.25 296 PRO A N 1
ATOM 2288 C CA . PRO A 1 296 ? -13.016 -24.016 -20.125 1 84.25 296 PRO A CA 1
ATOM 2289 C C . PRO A 1 296 ? -12.266 -25.344 -20.172 1 84.25 296 PRO A C 1
ATOM 2291 O O . PRO A 1 296 ? -11.203 -25.438 -20.797 1 84.25 296 PRO A O 1
ATOM 2294 N N . GLY A 1 297 ? -12.812 -26.375 -19.391 1 89.94 297 GLY A N 1
ATOM 2295 C CA . GLY A 1 297 ? -12.297 -27.734 -19.484 1 89.94 297 GLY A CA 1
ATOM 2296 C C . GLY A 1 297 ? -11.359 -28.094 -18.344 1 89.94 297 GLY A C 1
ATOM 2297 O O . GLY A 1 297 ? -11.406 -27.469 -17.281 1 89.94 297 GLY A O 1
ATOM 2298 N N . ILE A 1 298 ? -10.68 -29.234 -18.594 1 94.56 298 ILE A N 1
ATOM 2299 C CA . ILE A 1 298 ? -9.773 -29.766 -17.578 1 94.56 298 ILE A CA 1
ATOM 2300 C C . ILE A 1 298 ? -8.336 -29.734 -18.109 1 94.56 298 ILE A C 1
ATOM 2302 O O . ILE A 1 298 ? -8.07 -30.141 -19.234 1 94.56 298 ILE A O 1
ATOM 2306 N N . VAL A 1 299 ? -7.449 -29.25 -17.25 1 96.5 299 VAL A N 1
ATOM 2307 C CA . VAL A 1 299 ? -6.047 -29.109 -17.625 1 96.5 299 VAL A CA 1
ATOM 2308 C C . VAL A 1 299 ? -5.188 -29.984 -16.703 1 96.5 299 VAL A C 1
ATOM 2310 O O . VAL A 1 299 ? -5.414 -30.047 -15.5 1 96.5 299 VAL A O 1
ATOM 2313 N N . ALA A 1 300 ? -4.297 -30.766 -17.328 1 97.94 300 ALA A N 1
ATOM 2314 C CA . ALA A 1 300 ? -3.201 -31.391 -16.594 1 97.94 300 ALA A CA 1
ATOM 2315 C C . ALA A 1 300 ? -1.944 -30.531 -16.625 1 97.94 300 ALA A C 1
ATOM 2317 O O . ALA A 1 300 ? -1.519 -30.078 -17.703 1 97.94 300 ALA A O 1
ATOM 2318 N N . CYS A 1 301 ? -1.393 -30.219 -15.508 1 97.62 301 CYS A N 1
ATOM 2319 C CA . CYS A 1 301 ? -0.183 -29.422 -15.398 1 97.62 301 CYS A CA 1
ATOM 2320 C C . CYS A 1 301 ? 0.879 -30.141 -14.57 1 97.62 301 CYS A C 1
ATOM 2322 O O . CYS A 1 301 ? 0.622 -30.547 -13.438 1 97.62 301 CYS A O 1
ATOM 2324 N N . SER A 1 302 ? 2.061 -30.344 -15.109 1 97.19 302 SER A N 1
ATOM 2325 C CA . SER A 1 302 ? 3.137 -31.031 -14.406 1 97.19 302 SER A CA 1
ATOM 2326 C C . SER A 1 302 ? 4.496 -30.688 -15 1 97.19 302 SER A C 1
ATOM 2328 O O . SER A 1 302 ? 4.594 -30.312 -16.172 1 97.19 302 SER A O 1
ATOM 2330 N N . ALA A 1 303 ? 5.508 -30.781 -14.164 1 95.5 303 ALA A N 1
ATOM 2331 C CA . ALA A 1 303 ? 6.883 -30.594 -14.617 1 95.5 303 ALA A CA 1
ATOM 2332 C C . ALA A 1 303 ? 7.449 -31.875 -15.211 1 95.5 303 ALA A C 1
ATOM 2334 O O . ALA A 1 303 ? 8.57 -31.875 -15.734 1 95.5 303 ALA A O 1
ATOM 2335 N N . ASP A 1 304 ? 6.68 -32.938 -15.18 1 94.81 304 ASP A N 1
ATOM 2336 C CA . ASP A 1 304 ? 7.09 -34.25 -15.672 1 94.81 304 ASP A CA 1
ATOM 2337 C C . ASP A 1 304 ? 6.184 -34.719 -16.812 1 94.81 304 ASP A C 1
ATOM 2339 O O . ASP A 1 304 ? 5 -34.969 -16.594 1 94.81 304 ASP A O 1
ATOM 2343 N N . ARG A 1 305 ? 6.746 -35 -17.969 1 94.88 305 ARG A N 1
ATOM 2344 C CA . ARG A 1 305 ? 5.977 -35.312 -19.172 1 94.88 305 ARG A CA 1
ATOM 2345 C C . ARG A 1 305 ? 5.32 -36.688 -19.047 1 94.88 305 ARG A C 1
ATOM 2347 O O . ARG A 1 305 ? 4.234 -36.906 -19.594 1 94.88 305 ARG A O 1
ATOM 2354 N N . ALA A 1 306 ? 6.004 -37.594 -18.375 1 95.19 306 ALA A N 1
ATOM 2355 C CA . ALA A 1 306 ? 5.402 -38.906 -18.172 1 95.19 306 ALA A CA 1
ATOM 2356 C C . ALA A 1 306 ? 4.141 -38.812 -17.328 1 95.19 306 ALA A C 1
ATOM 2358 O O . ALA A 1 306 ? 3.148 -39.5 -17.594 1 95.19 306 ALA A O 1
ATOM 2359 N N . VAL A 1 307 ? 4.266 -38.031 -16.328 1 96.38 307 VAL A N 1
ATOM 2360 C CA . VAL A 1 307 ? 3.117 -37.812 -15.461 1 96.38 307 VAL A CA 1
ATOM 2361 C C . VAL A 1 307 ? 1.988 -37.156 -16.25 1 96.38 307 VAL A C 1
ATOM 2363 O O . VAL A 1 307 ? 0.82 -37.5 -16.109 1 96.38 307 VAL A O 1
ATOM 2366 N N . LEU A 1 308 ? 2.275 -36.219 -17.125 1 97.31 308 LEU A N 1
ATOM 2367 C CA . LEU A 1 308 ? 1.279 -35.562 -17.953 1 97.31 308 LEU A CA 1
ATOM 2368 C C . LEU A 1 308 ? 0.51 -36.562 -18.797 1 97.31 308 LEU A C 1
ATOM 2370 O O . LEU A 1 308 ? -0.714 -36.469 -18.922 1 97.31 308 LEU A O 1
ATOM 2374 N N . LYS A 1 309 ? 1.261 -37.406 -19.375 1 96.69 309 LYS A N 1
ATOM 2375 C CA . LYS A 1 309 ? 0.626 -38.438 -20.188 1 96.69 309 LYS A CA 1
ATOM 2376 C C . LYS A 1 309 ? -0.358 -39.281 -19.375 1 96.69 309 LYS A C 1
ATOM 2378 O O . LYS A 1 309 ? -1.481 -39.531 -19.812 1 96.69 309 LYS A O 1
ATOM 2383 N N . THR A 1 310 ? 0.093 -39.688 -18.219 1 97.44 310 THR A N 1
ATOM 2384 C CA . THR A 1 310 ? -0.748 -40.469 -17.312 1 97.44 310 THR A CA 1
ATOM 2385 C C . THR A 1 310 ? -2.014 -39.688 -16.953 1 97.44 310 THR A C 1
ATOM 2387 O O . THR A 1 310 ? -3.115 -40.25 -16.984 1 97.44 310 THR A O 1
ATOM 2390 N N . LEU A 1 311 ? -1.869 -38.438 -16.609 1 97.75 311 LEU A N 1
ATOM 2391 C CA . LEU A 1 311 ? -3 -37.625 -16.188 1 97.75 311 LEU A CA 1
ATOM 2392 C C . LEU A 1 311 ? -3.975 -37.406 -17.344 1 97.75 311 LEU A C 1
ATOM 2394 O O . LEU A 1 311 ? -5.191 -37.438 -17.141 1 97.75 311 LEU A O 1
ATOM 2398 N N . CYS A 1 312 ? -3.463 -37.188 -18.5 1 97.75 312 CYS A N 1
ATOM 2399 C CA . CYS A 1 312 ? -4.316 -36.969 -19.656 1 97.75 312 CYS A CA 1
ATOM 2400 C C . CYS A 1 312 ? -5.102 -38.25 -19.984 1 97.75 312 CYS A C 1
ATOM 2402 O O . CYS A 1 312 ? -6.297 -38.188 -20.266 1 97.75 312 CYS A O 1
ATOM 2404 N N . GLU A 1 313 ? -4.43 -39.344 -19.938 1 97.31 313 GLU A N 1
ATOM 2405 C CA . GLU A 1 313 ? -5.109 -40.594 -20.188 1 97.31 313 GLU A CA 1
ATOM 2406 C C . GLU A 1 313 ? -6.203 -40.844 -19.156 1 97.31 313 GLU A C 1
ATOM 2408 O O . GLU A 1 313 ? -7.297 -41.312 -19.5 1 97.31 313 GLU A O 1
ATOM 2413 N N . LEU A 1 314 ? -5.879 -40.594 -18 1 96.75 314 LEU A N 1
ATOM 2414 C CA . LEU A 1 314 ? -6.785 -40.844 -16.875 1 96.75 314 LEU A CA 1
ATOM 2415 C C . LEU A 1 314 ? -8.023 -39.938 -16.984 1 96.75 314 LEU A C 1
ATOM 2417 O O . LEU A 1 314 ? -9.141 -40.406 -16.719 1 96.75 314 LEU A O 1
ATOM 2421 N N . ALA A 1 315 ? -7.871 -38.688 -17.297 1 96.44 315 ALA A N 1
ATOM 2422 C CA . ALA A 1 315 ? -8.953 -37.719 -17.172 1 96.44 315 ALA A CA 1
ATOM 2423 C C . ALA A 1 315 ? -9.531 -37.375 -18.531 1 96.44 315 ALA A C 1
ATOM 2425 O O . ALA A 1 315 ? -10.352 -36.438 -18.656 1 96.44 315 ALA A O 1
ATOM 2426 N N . ARG A 1 316 ? -9.18 -38.031 -19.547 1 96 316 ARG A N 1
ATOM 2427 C CA . ARG A 1 316 ? -9.539 -37.719 -20.922 1 96 316 ARG A CA 1
ATOM 2428 C C . ARG A 1 316 ? -11.055 -37.625 -21.078 1 96 316 ARG A C 1
ATOM 2430 O O . ARG A 1 316 ? -11.547 -36.75 -21.797 1 96 316 ARG A O 1
ATOM 2437 N N . ASP A 1 317 ? -11.766 -38.5 -20.359 1 92.44 317 ASP A N 1
ATOM 2438 C CA . ASP A 1 317 ? -13.211 -38.594 -20.578 1 92.44 317 ASP A CA 1
ATOM 2439 C C . ASP A 1 317 ? -13.977 -38 -19.391 1 92.44 317 ASP A C 1
ATOM 2441 O O . ASP A 1 317 ? -15.18 -38.219 -19.25 1 92.44 317 ASP A O 1
ATOM 2445 N N . TRP A 1 318 ? -13.219 -37.312 -18.516 1 92.5 318 TRP A N 1
ATOM 2446 C CA . TRP A 1 318 ? -13.906 -36.656 -17.406 1 92.5 318 TRP A CA 1
ATOM 2447 C C . TRP A 1 318 ? -14.781 -35.5 -17.922 1 92.5 318 TRP A C 1
ATOM 2449 O O . TRP A 1 318 ? -14.461 -34.875 -18.938 1 92.5 318 TRP A O 1
ATOM 2459 N N . ASN A 1 319 ? -15.914 -35.219 -17.266 1 87.88 319 ASN A N 1
ATOM 2460 C CA . ASN A 1 319 ? -16.812 -34.125 -17.641 1 87.88 319 ASN A CA 1
ATOM 2461 C C . ASN A 1 319 ? -16.125 -32.781 -17.609 1 87.88 319 ASN A C 1
ATOM 2463 O O . ASN A 1 319 ? -15.641 -32.344 -16.562 1 87.88 319 ASN A O 1
ATOM 2467 N N . PRO A 1 320 ? -16.125 -32.125 -18.703 1 85.44 320 PRO A N 1
ATOM 2468 C CA . PRO A 1 320 ? -15.391 -30.859 -18.75 1 85.44 320 PRO A CA 1
ATOM 2469 C C . PRO A 1 320 ? -16.172 -29.703 -18.125 1 85.44 320 PRO A C 1
ATOM 2471 O O . PRO A 1 320 ? -15.617 -28.609 -17.938 1 85.44 320 PRO A O 1
ATOM 2474 N N . VAL A 1 321 ? -17.453 -29.828 -17.812 1 80.06 321 VAL A N 1
ATOM 2475 C CA . VAL A 1 321 ? -18.281 -28.766 -17.25 1 80.06 321 VAL A CA 1
ATOM 2476 C C . VAL A 1 321 ? -18.219 -28.812 -15.727 1 80.06 321 VAL A C 1
ATOM 2478 O O . VAL A 1 321 ? -18.609 -29.812 -15.109 1 80.06 321 VAL A O 1
ATOM 2481 N N . ARG A 1 322 ? -17.688 -27.844 -15.086 1 76 322 ARG A N 1
ATOM 2482 C CA . ARG A 1 322 ? -17.375 -27.781 -13.656 1 76 322 ARG A CA 1
ATOM 2483 C C . ARG A 1 322 ? -18.656 -27.781 -12.828 1 76 322 ARG A C 1
ATOM 2485 O O . ARG A 1 322 ? -18.734 -28.453 -11.789 1 76 322 ARG A O 1
ATOM 2492 N N . TYR A 1 323 ? -19.75 -27 -13.039 1 65.25 323 TYR A N 1
ATOM 2493 C CA . TYR A 1 323 ? -20.906 -26.828 -12.164 1 65.25 323 TYR A CA 1
ATOM 2494 C C . TYR A 1 323 ? -22.078 -27.672 -12.625 1 65.25 323 TYR A C 1
ATOM 2496 O O . TYR A 1 323 ? -23.188 -27.531 -12.125 1 65.25 323 TYR A O 1
ATOM 2504 N N . GLN A 1 324 ? -21.953 -28.516 -13.57 1 54.75 324 GLN A N 1
ATOM 2505 C CA . GLN A 1 324 ? -23.125 -29.266 -14.023 1 54.75 324 GLN A CA 1
ATOM 2506 C C . GLN A 1 324 ? -23.531 -30.312 -12.992 1 54.75 324 GLN A C 1
ATOM 2508 O O . GLN A 1 324 ? -24.672 -30.781 -13.016 1 54.75 324 GLN A O 1
ATOM 2513 N N . ASP A 1 325 ? -23.078 -30.625 -11.82 1 40.53 325 ASP A N 1
ATOM 2514 C CA . ASP A 1 325 ? -23.922 -31.719 -11.352 1 40.53 325 ASP A CA 1
ATOM 2515 C C . ASP A 1 325 ? -25.312 -31.234 -10.969 1 40.53 325 ASP A C 1
ATOM 2517 O O . ASP A 1 325 ? -25.453 -30.156 -10.391 1 40.53 325 ASP A O 1
ATOM 2521 N N . MET B 1 1 ? 42.781 32 25.547 1 30.12 1 MET B N 1
ATOM 2522 C CA . MET B 1 1 ? 42.281 32.5 24.281 1 30.12 1 MET B CA 1
ATOM 2523 C C . MET B 1 1 ? 42.219 31.391 23.234 1 30.12 1 MET B C 1
ATOM 2525 O O . MET B 1 1 ? 41.688 31.594 22.141 1 30.12 1 MET B O 1
ATOM 2529 N N . MET B 1 2 ? 43.031 30.312 23.344 1 37.62 2 MET B N 1
ATOM 2530 C CA . MET B 1 2 ? 43.125 29.234 22.359 1 37.62 2 MET B CA 1
ATOM 2531 C C . MET B 1 2 ? 41.938 28.297 22.453 1 37.62 2 MET B C 1
ATOM 2533 O O . MET B 1 2 ? 41.781 27.391 21.641 1 37.62 2 MET B O 1
ATOM 2537 N N . CYS B 1 3 ? 41.312 28.094 23.594 1 37.72 3 CYS B N 1
ATOM 2538 C CA . CYS B 1 3 ? 40.281 27.078 23.781 1 37.72 3 CYS B CA 1
ATOM 2539 C C . CYS B 1 3 ? 39 27.469 23.047 1 37.72 3 CYS B C 1
ATOM 2541 O O . CYS B 1 3 ? 38.094 26.641 22.906 1 37.72 3 CYS B O 1
ATOM 2543 N N . ALA B 1 4 ? 38.75 28.766 22.844 1 44.19 4 ALA B N 1
ATOM 2544 C CA . ALA B 1 4 ? 37.469 29.172 22.25 1 44.19 4 ALA B CA 1
ATOM 2545 C C . ALA B 1 4 ? 37.375 28.766 20.781 1 44.19 4 ALA B C 1
ATOM 2547 O O . ALA B 1 4 ? 36.281 28.484 20.266 1 44.19 4 ALA B O 1
ATOM 2548 N N . THR B 1 5 ? 38.531 28.609 20.109 1 46.31 5 THR B N 1
ATOM 2549 C CA . THR B 1 5 ? 38.5 28.406 18.672 1 46.31 5 THR B CA 1
ATOM 2550 C C . THR B 1 5 ? 38.188 26.953 18.344 1 46.31 5 THR B C 1
ATOM 2552 O O . THR B 1 5 ? 37.531 26.656 17.312 1 46.31 5 THR B O 1
ATOM 2555 N N . ILE B 1 6 ? 38.531 26.031 19.219 1 43.22 6 ILE B N 1
ATOM 2556 C CA . ILE B 1 6 ? 38.281 24.641 18.875 1 43.22 6 ILE B CA 1
ATOM 2557 C C . ILE B 1 6 ? 36.781 24.328 18.984 1 43.22 6 ILE B C 1
ATOM 2559 O O . ILE B 1 6 ? 36.25 23.625 18.141 1 43.22 6 ILE B O 1
ATOM 2563 N N . ASN B 1 7 ? 36.062 24.922 19.922 1 44.5 7 ASN B N 1
ATOM 2564 C CA . ASN B 1 7 ? 34.656 24.562 20.141 1 44.5 7 ASN B CA 1
ATOM 2565 C C . ASN B 1 7 ? 33.781 25.078 19.031 1 44.5 7 ASN B C 1
ATOM 2567 O O . ASN B 1 7 ? 32.781 24.422 18.656 1 44.5 7 ASN B O 1
ATOM 2571 N N . VAL B 1 8 ? 34.219 26.188 18.422 1 47.09 8 VAL B N 1
ATOM 2572 C CA . VAL B 1 8 ? 33.406 26.734 17.344 1 47.09 8 VAL B CA 1
ATOM 2573 C C . VAL B 1 8 ? 33.562 25.906 16.078 1 47.09 8 VAL B C 1
ATOM 2575 O O . VAL B 1 8 ? 32.625 25.672 15.344 1 47.09 8 VAL B O 1
ATOM 2578 N N . PHE B 1 9 ? 34.719 25.344 15.891 1 46.12 9 PHE B N 1
ATOM 2579 C CA . PHE B 1 9 ? 34.969 24.578 14.68 1 46.12 9 PHE B CA 1
ATOM 2580 C C . PHE B 1 9 ? 34.281 23.219 14.758 1 46.12 9 PHE B C 1
ATOM 2582 O O . PHE B 1 9 ? 33.719 22.734 13.766 1 46.12 9 PHE B O 1
ATOM 2589 N N . CYS B 1 10 ? 34.281 22.562 15.93 1 44.31 10 CYS B N 1
ATOM 2590 C CA . CYS B 1 10 ? 33.594 21.281 16.078 1 44.31 10 CYS B CA 1
ATOM 2591 C C . CYS B 1 10 ? 32.094 21.469 16.016 1 44.31 10 CYS B C 1
ATOM 2593 O O . CYS B 1 10 ? 31.375 20.656 15.43 1 44.31 10 CYS B O 1
ATOM 2595 N N . PHE B 1 11 ? 31.625 22.562 16.578 1 44.94 11 PHE B N 1
ATOM 2596 C CA . PHE B 1 11 ? 30.203 22.859 16.484 1 44.94 11 PHE B CA 1
ATOM 2597 C C . PHE B 1 11 ? 29.797 23.188 15.055 1 44.94 11 PHE B C 1
ATOM 2599 O O . PHE B 1 11 ? 28.75 22.766 14.586 1 44.94 11 PHE B O 1
ATOM 2606 N N . SER B 1 12 ? 30.656 23.891 14.367 1 46.25 12 SER B N 1
ATOM 2607 C CA . SER B 1 12 ? 30.359 24.234 12.984 1 46.25 12 SER B CA 1
ATOM 2608 C C . SER B 1 12 ? 30.375 23 12.086 1 46.25 12 SER B C 1
ATOM 2610 O O . SER B 1 12 ? 29.5 22.859 11.219 1 46.25 12 SER B O 1
ATOM 2612 N N . LYS B 1 13 ? 31.312 22.125 12.312 1 45.94 13 LYS B N 1
ATOM 2613 C CA . LYS B 1 13 ? 31.359 20.906 11.516 1 45.94 13 LYS B CA 1
ATOM 2614 C C . LYS B 1 13 ? 30.172 20 11.844 1 45.94 13 LYS B C 1
ATOM 2616 O O . LYS B 1 13 ? 29.625 19.344 10.953 1 45.94 13 LYS B O 1
ATOM 2621 N N . LEU B 1 14 ? 29.891 19.875 13.141 1 43.97 14 LEU B N 1
ATOM 2622 C CA . LEU B 1 14 ? 28.703 19.109 13.539 1 43.97 14 LEU B CA 1
ATOM 2623 C C . LEU B 1 14 ? 27.438 19.766 13 1 43.97 14 LEU B C 1
ATOM 2625 O O . LEU B 1 14 ? 26.516 19.078 12.57 1 43.97 14 LEU B O 1
ATOM 2629 N N . GLN B 1 15 ? 27.422 21.125 13.07 1 49.09 15 GLN B N 1
ATOM 2630 C CA . GLN B 1 15 ? 26.297 21.828 12.477 1 49.09 15 GLN B CA 1
ATOM 2631 C C . GLN B 1 15 ? 26.25 21.625 10.969 1 49.09 15 GLN B C 1
ATOM 2633 O O . GLN B 1 15 ? 25.172 21.438 10.398 1 49.09 15 GLN B O 1
ATOM 2638 N N . GLN B 1 16 ? 27.422 21.797 10.336 1 46.09 16 GLN B N 1
ATOM 2639 C CA . GLN B 1 16 ? 27.5 21.594 8.891 1 46.09 16 GLN B CA 1
ATOM 2640 C C . GLN B 1 16 ? 27.188 20.156 8.508 1 46.09 16 GLN B C 1
ATOM 2642 O O . GLN B 1 16 ? 26.469 19.906 7.539 1 46.09 16 GLN B O 1
ATOM 2647 N N . ALA B 1 17 ? 27.859 19.219 9.156 1 44.56 17 ALA B N 1
ATOM 2648 C CA . ALA B 1 17 ? 27.562 17.812 8.914 1 44.56 17 ALA B CA 1
ATOM 2649 C C . ALA B 1 17 ? 26.078 17.5 9.125 1 44.56 17 ALA B C 1
ATOM 2651 O O . ALA B 1 17 ? 25.469 16.781 8.336 1 44.56 17 ALA B O 1
ATOM 2652 N N . ASN B 1 18 ? 25.656 18.312 10.102 1 57.69 18 ASN B N 1
ATOM 2653 C CA . ASN B 1 18 ? 24.234 18.156 10.383 1 57.69 18 ASN B CA 1
ATOM 2654 C C . ASN B 1 18 ? 23.375 18.766 9.273 1 57.69 18 ASN B C 1
ATOM 2656 O O . ASN B 1 18 ? 22.312 18.234 8.938 1 57.69 18 ASN B O 1
ATOM 2660 N N . SER B 1 19 ? 23.969 19.812 8.664 1 62.22 19 SER B N 1
ATOM 2661 C CA . SER B 1 19 ? 23.219 20.484 7.602 1 62.22 19 SER B CA 1
ATOM 2662 C C . SER B 1 19 ? 23.266 19.672 6.312 1 62.22 19 SER B C 1
ATOM 2664 O O . SER B 1 19 ? 22.25 19.578 5.598 1 62.22 19 SER B O 1
ATOM 2666 N N . MET B 1 20 ? 24.391 19.125 5.945 1 63.81 20 MET B N 1
ATOM 2667 C CA . MET B 1 20 ? 24.516 18.297 4.75 1 63.81 20 MET B CA 1
ATOM 2668 C C . MET B 1 20 ? 23.625 17.062 4.855 1 63.81 20 MET B C 1
ATOM 2670 O O . MET B 1 20 ? 22.984 16.656 3.879 1 63.81 20 MET B O 1
ATOM 2674 N N . ASP B 1 21 ? 23.484 16.797 6.055 1 86.5 21 ASP B N 1
ATOM 2675 C CA . ASP B 1 21 ? 22.656 15.602 6.289 1 86.5 21 ASP B CA 1
ATOM 2676 C C . ASP B 1 21 ? 21.172 15.922 6.168 1 86.5 21 ASP B C 1
ATOM 2678 O O . ASP B 1 21 ? 20.406 15.141 5.594 1 86.5 21 ASP B O 1
ATOM 2682 N N . LEU B 1 22 ? 20.969 17.312 6.414 1 94.44 22 LEU B N 1
ATOM 2683 C CA . LEU B 1 22 ? 19.578 17.703 6.332 1 94.44 22 LEU B CA 1
ATOM 2684 C C . LEU B 1 22 ? 19.125 17.844 4.875 1 94.44 22 LEU B C 1
ATOM 2686 O O . LEU B 1 22 ? 18.047 17.375 4.5 1 94.44 22 LEU B O 1
ATOM 2690 N N . LYS B 1 23 ? 19.984 18.5 4.105 1 95.81 23 LYS B N 1
ATOM 2691 C CA . LYS B 1 23 ? 19.656 18.672 2.693 1 95.81 23 LYS B CA 1
ATOM 2692 C C . LYS B 1 23 ? 19.5 17.328 1.985 1 95.81 23 LYS B C 1
ATOM 2694 O O . LYS B 1 23 ? 18.578 17.156 1.188 1 95.81 23 LYS B O 1
ATOM 2699 N N . LYS B 1 24 ? 20.422 16.438 2.254 1 96.5 24 LYS B N 1
ATOM 2700 C CA . LYS B 1 24 ? 20.344 15.094 1.672 1 96.5 24 LYS B CA 1
ATOM 2701 C C . LYS B 1 24 ? 19.047 14.398 2.076 1 96.5 24 LYS B C 1
ATOM 2703 O O . LYS B 1 24 ? 18.406 13.734 1.255 1 96.5 24 LYS B O 1
ATOM 2708 N N . LEU B 1 25 ? 18.688 14.578 3.312 1 97.25 25 LEU B N 1
ATOM 2709 C CA . LEU B 1 25 ? 17.484 13.945 3.844 1 97.25 25 LEU B CA 1
ATOM 2710 C C . LEU B 1 25 ? 16.234 14.539 3.215 1 97.25 25 LEU B C 1
ATOM 2712 O O . LEU B 1 25 ? 15.344 13.805 2.781 1 97.25 25 LEU B O 1
ATOM 2716 N N . THR B 1 26 ? 16.141 15.875 3.125 1 98.12 26 THR B N 1
ATOM 2717 C CA . THR B 1 26 ? 14.961 16.5 2.555 1 98.12 26 THR B CA 1
ATOM 2718 C C . THR B 1 26 ? 14.867 16.219 1.056 1 98.12 26 THR B C 1
ATOM 2720 O O . THR B 1 26 ? 13.773 16.078 0.511 1 98.12 26 THR B O 1
ATOM 2723 N N . ASP B 1 27 ? 16.016 16.141 0.385 1 97.81 27 ASP B N 1
ATOM 2724 C CA . ASP B 1 27 ? 16.031 15.758 -1.024 1 97.81 27 ASP B CA 1
ATOM 2725 C C . ASP B 1 27 ? 15.5 14.344 -1.213 1 97.81 27 ASP B C 1
ATOM 2727 O O . ASP B 1 27 ? 14.719 14.078 -2.131 1 97.81 27 ASP B O 1
ATOM 2731 N N . ALA B 1 28 ? 15.977 13.453 -0.376 1 98.06 28 ALA B N 1
ATOM 2732 C CA . ALA B 1 28 ? 15.516 12.062 -0.442 1 98.06 28 ALA B CA 1
ATOM 2733 C C . ALA B 1 28 ? 14.016 11.969 -0.196 1 98.06 28 ALA B C 1
ATOM 2735 O O . ALA B 1 28 ? 13.305 11.258 -0.909 1 98.06 28 ALA B O 1
ATOM 2736 N N . LEU B 1 29 ? 13.555 12.68 0.806 1 98.62 29 LEU B N 1
ATOM 2737 C CA . LEU B 1 29 ? 12.125 12.68 1.099 1 98.62 29 LEU B CA 1
ATOM 2738 C C . LEU B 1 29 ? 11.328 13.227 -0.082 1 98.62 29 LEU B C 1
ATOM 2740 O O . LEU B 1 29 ? 10.305 12.648 -0.465 1 98.62 29 LEU B O 1
ATOM 2744 N N . THR B 1 30 ? 11.82 14.273 -0.672 1 98.38 30 THR B N 1
ATOM 2745 C CA . THR B 1 30 ? 11.117 14.906 -1.783 1 98.38 30 THR B CA 1
ATOM 2746 C C . THR B 1 30 ? 11.102 13.992 -3.004 1 98.38 30 THR B C 1
ATOM 2748 O O . THR B 1 30 ? 10.156 14.023 -3.795 1 98.38 30 THR B O 1
ATOM 2751 N N . THR B 1 31 ? 12.039 13.172 -3.098 1 97.62 31 THR B N 1
ATOM 2752 C CA . THR B 1 31 ? 12.156 12.266 -4.234 1 97.62 31 THR B CA 1
ATOM 2753 C C . THR B 1 31 ? 11.281 11.031 -4.035 1 97.62 31 THR B C 1
ATOM 2755 O O . THR B 1 31 ? 10.57 10.617 -4.949 1 97.62 31 THR B O 1
ATOM 2758 N N . HIS B 1 32 ? 11.289 10.469 -2.863 1 97.88 32 HIS B N 1
ATOM 2759 C CA . HIS B 1 32 ? 10.773 9.117 -2.686 1 97.88 32 HIS B CA 1
ATOM 2760 C C . HIS B 1 32 ? 9.383 9.141 -2.061 1 97.88 32 HIS B C 1
ATOM 2762 O O . HIS B 1 32 ? 8.578 8.234 -2.293 1 97.88 32 HIS B O 1
ATOM 2768 N N . MET B 1 33 ? 9.016 10.141 -1.296 1 98.5 33 MET B N 1
ATOM 2769 C CA . MET B 1 33 ? 7.816 10.055 -0.464 1 98.5 33 MET B CA 1
ATOM 2770 C C . MET B 1 33 ? 6.57 10.422 -1.265 1 98.5 33 MET B C 1
ATOM 2772 O O . MET B 1 33 ? 5.488 9.883 -1.013 1 98.5 33 MET B O 1
ATOM 2776 N N . PRO B 1 34 ? 6.703 11.344 -2.289 1 98.69 34 PRO B N 1
ATOM 2777 C CA . PRO B 1 34 ? 5.469 11.688 -2.998 1 98.69 34 PRO B CA 1
ATOM 2778 C C . PRO B 1 34 ? 4.766 10.469 -3.582 1 98.69 34 PRO B C 1
ATOM 2780 O O . PRO B 1 34 ? 3.574 10.258 -3.336 1 98.69 34 PRO B O 1
ATOM 2783 N N . PRO B 1 35 ? 5.422 9.586 -4.355 1 98.25 35 PRO B N 1
ATOM 2784 C CA . PRO B 1 35 ? 4.684 8.414 -4.84 1 98.25 35 PRO B CA 1
ATOM 2785 C C . PRO B 1 35 ? 4.172 7.527 -3.707 1 98.25 35 PRO B C 1
ATOM 2787 O O . PRO B 1 35 ? 3.064 6.992 -3.789 1 98.25 35 PRO B O 1
ATOM 2790 N N . ILE B 1 36 ? 4.957 7.34 -2.668 1 98.31 36 ILE B N 1
ATOM 2791 C CA . ILE B 1 36 ? 4.578 6.5 -1.537 1 98.31 36 ILE B CA 1
ATOM 2792 C C . ILE B 1 36 ? 3.314 7.051 -0.884 1 98.31 36 ILE B C 1
ATOM 2794 O O . ILE B 1 36 ? 2.393 6.297 -0.563 1 98.31 36 ILE B O 1
ATOM 2798 N N . MET B 1 37 ? 3.279 8.367 -0.687 1 98.56 37 MET B N 1
ATOM 2799 C CA . MET B 1 37 ? 2.104 8.992 -0.091 1 98.56 37 MET B CA 1
ATOM 2800 C C . MET B 1 37 ? 0.887 8.844 -0.996 1 98.56 37 MET B C 1
ATOM 2802 O O . MET B 1 37 ? -0.23 8.641 -0.514 1 98.56 37 MET B O 1
ATOM 2806 N N . ARG B 1 38 ? 1.102 9.016 -2.283 1 97.94 38 ARG B N 1
ATOM 2807 C CA . ARG B 1 38 ? 0.035 8.781 -3.254 1 97.94 38 ARG B CA 1
ATOM 2808 C C . ARG B 1 38 ? -0.514 7.367 -3.137 1 97.94 38 ARG B C 1
ATOM 2810 O O . ARG B 1 38 ? -1.73 7.168 -3.115 1 97.94 38 ARG B O 1
ATOM 2817 N N . TRP B 1 39 ? 0.404 6.383 -3.076 1 97.81 39 TRP B N 1
ATOM 2818 C CA . TRP B 1 39 ? 0.012 4.984 -2.951 1 97.81 39 TRP B CA 1
ATOM 2819 C C . TRP B 1 39 ? -0.719 4.738 -1.636 1 97.81 39 TRP B C 1
ATOM 2821 O O . TRP B 1 39 ? -1.729 4.031 -1.603 1 97.81 39 TRP B O 1
ATOM 2831 N N . ALA B 1 40 ? -0.22 5.27 -0.56 1 97.81 40 ALA B N 1
ATOM 2832 C CA . ALA B 1 40 ? -0.884 5.164 0.737 1 97.81 40 ALA B CA 1
ATOM 2833 C C . ALA B 1 40 ? -2.299 5.73 0.676 1 97.81 40 ALA B C 1
ATOM 2835 O O . ALA B 1 40 ? -3.229 5.16 1.247 1 97.81 40 ALA B O 1
ATOM 2836 N N . GLY B 1 41 ? -2.436 6.898 0.024 1 96.75 41 GLY B N 1
ATOM 2837 C CA . GLY B 1 41 ? -3.75 7.488 -0.168 1 96.75 41 GLY B CA 1
ATOM 2838 C C . GLY B 1 41 ? -4.707 6.582 -0.921 1 96.75 41 GLY B C 1
ATOM 2839 O O . GLY B 1 41 ? -5.898 6.535 -0.612 1 96.75 41 GLY B O 1
ATOM 2840 N N . THR B 1 42 ? -4.203 5.891 -1.908 1 94.5 42 THR B N 1
ATOM 2841 C CA . THR B 1 42 ? -5.012 4.953 -2.682 1 94.5 42 THR B CA 1
ATOM 2842 C C . THR B 1 42 ? -5.551 3.838 -1.789 1 94.5 42 THR B C 1
ATOM 2844 O O . THR B 1 42 ? -6.723 3.467 -1.891 1 94.5 42 THR B O 1
ATOM 2847 N N . VAL B 1 43 ? -4.727 3.297 -0.953 1 94.19 43 VAL B N 1
ATOM 2848 C CA . VAL B 1 43 ? -5.125 2.242 -0.027 1 94.19 43 VAL B CA 1
ATOM 2849 C C . VAL B 1 43 ? -6.168 2.777 0.952 1 94.19 43 VAL B C 1
ATOM 2851 O O . VAL B 1 43 ? -7.195 2.137 1.188 1 94.19 43 VAL B O 1
ATOM 2854 N N . ALA B 1 44 ? -5.91 3.939 1.521 1 94.12 44 ALA B N 1
ATOM 2855 C CA . ALA B 1 44 ? -6.836 4.559 2.465 1 94.12 44 ALA B CA 1
ATOM 2856 C C . ALA B 1 44 ? -8.211 4.77 1.828 1 94.12 44 ALA B C 1
ATOM 2858 O O . ALA B 1 44 ? -9.234 4.484 2.447 1 94.12 44 ALA B O 1
ATOM 2859 N N . ARG B 1 45 ? -8.203 5.293 0.636 1 91.75 45 ARG B N 1
ATOM 2860 C CA . ARG B 1 45 ? -9.445 5.551 -0.083 1 91.75 45 ARG B CA 1
ATOM 2861 C C . ARG B 1 45 ? -10.242 4.262 -0.282 1 91.75 45 ARG B C 1
ATOM 2863 O O . ARG B 1 45 ? -11.469 4.254 -0.136 1 91.75 45 ARG B O 1
ATOM 2870 N N . ARG B 1 46 ? -9.539 3.256 -0.646 1 88.75 46 ARG B N 1
ATOM 2871 C CA . ARG B 1 46 ? -10.211 1.986 -0.909 1 88.75 46 ARG B CA 1
ATOM 2872 C C . ARG B 1 46 ? -10.828 1.418 0.364 1 88.75 46 ARG B C 1
ATOM 2874 O O . ARG B 1 46 ? -11.984 0.976 0.359 1 88.75 46 ARG B O 1
ATOM 2881 N N . ILE B 1 47 ? -10.086 1.366 1.412 1 87 47 ILE B N 1
ATOM 2882 C CA . ILE B 1 47 ? -10.578 0.817 2.672 1 87 47 ILE B CA 1
ATOM 2883 C C . ILE B 1 47 ? -11.773 1.631 3.162 1 87 47 ILE B C 1
ATOM 2885 O O . ILE B 1 47 ? -12.742 1.07 3.682 1 87 47 ILE B O 1
ATOM 2889 N N . ARG B 1 48 ? -11.695 2.943 2.957 1 86.19 48 ARG B N 1
ATOM 2890 C CA . ARG B 1 48 ? -12.758 3.836 3.408 1 86.19 48 ARG B CA 1
ATOM 2891 C C . ARG B 1 48 ? -14.086 3.473 2.758 1 86.19 48 ARG B C 1
ATOM 2893 O O . ARG B 1 48 ? -15.148 3.633 3.367 1 86.19 48 ARG B O 1
ATOM 2900 N N . LYS B 1 49 ? -14.062 3.051 1.555 1 81.81 49 LYS B N 1
ATOM 2901 C CA . LYS B 1 49 ? -15.273 2.766 0.787 1 81.81 49 LYS B CA 1
ATOM 2902 C C . LYS B 1 49 ? -15.984 1.526 1.323 1 81.81 49 LYS B C 1
ATOM 2904 O O . LYS B 1 49 ? -17.156 1.284 1.001 1 81.81 49 LYS B O 1
ATOM 2909 N N . PHE B 1 50 ? -15.305 0.803 2.139 1 73.12 50 PHE B N 1
ATOM 2910 C CA . PHE B 1 50 ? -15.898 -0.429 2.639 1 73.12 50 PHE B CA 1
ATOM 2911 C C . PHE B 1 50 ? -16.641 -0.178 3.945 1 73.12 50 PHE B C 1
ATOM 2913 O O . PHE B 1 50 ? -16.156 0.556 4.809 1 73.12 50 PHE B O 1
ATOM 2920 N N . ASP B 1 51 ? -17.906 -0.469 3.924 1 59.72 51 ASP B N 1
ATOM 2921 C CA . ASP B 1 51 ? -18.672 -0.47 5.168 1 59.72 51 ASP B CA 1
ATOM 2922 C C . ASP B 1 51 ? -18.297 -1.656 6.047 1 59.72 51 ASP B C 1
ATOM 2924 O O . ASP B 1 51 ? -18.828 -2.756 5.883 1 59.72 51 ASP B O 1
ATOM 2928 N N . ILE B 1 52 ? -17.219 -1.547 6.762 1 56.53 52 ILE B N 1
ATOM 2929 C CA . ILE B 1 52 ? -16.641 -2.645 7.523 1 56.53 52 ILE B CA 1
ATOM 2930 C C . ILE B 1 52 ? -17.188 -2.631 8.945 1 56.53 52 ILE B C 1
ATOM 2932 O O . ILE B 1 52 ? -17.234 -1.579 9.586 1 56.53 52 ILE B O 1
ATOM 2936 N N . ALA B 1 53 ? -18.078 -3.512 9.289 1 49.25 53 ALA B N 1
ATOM 2937 C CA . ALA B 1 53 ? -18.375 -3.721 10.703 1 49.25 53 ALA B CA 1
ATOM 2938 C C . ALA B 1 53 ? -17.391 -4.715 11.32 1 49.25 53 ALA B C 1
ATOM 2940 O O . ALA B 1 53 ? -17.156 -5.785 10.758 1 49.25 53 ALA B O 1
ATOM 2941 N N . VAL B 1 54 ? -16.266 -4.355 11.969 1 47.19 54 VAL B N 1
ATOM 2942 C CA . VAL B 1 54 ? -15.352 -5.262 12.664 1 47.19 54 VAL B CA 1
ATOM 2943 C C . VAL B 1 54 ? -16.062 -5.914 13.844 1 47.19 54 VAL B C 1
ATOM 2945 O O . VAL B 1 54 ? -16.719 -5.23 14.633 1 47.19 54 VAL B O 1
ATOM 2948 N N . ASP B 1 55 ? -16.453 -7.168 13.703 1 42.06 55 ASP B N 1
ATOM 2949 C CA . ASP B 1 55 ? -17.047 -7.875 14.828 1 42.06 55 ASP B CA 1
ATOM 2950 C C . ASP B 1 55 ? -16.156 -7.805 16.062 1 42.06 55 ASP B C 1
ATOM 2952 O O . ASP B 1 55 ? -16.391 -8.516 17.047 1 42.06 55 ASP B O 1
ATOM 2956 N N . ALA B 1 56 ? -14.93 -7.875 16.078 1 36.44 56 ALA B N 1
ATOM 2957 C CA . ALA B 1 56 ? -14.547 -8.055 17.484 1 36.44 56 ALA B CA 1
ATOM 2958 C C . ALA B 1 56 ? -15.398 -7.176 18.406 1 36.44 56 ALA B C 1
ATOM 2960 O O . ALA B 1 56 ? -15.867 -6.113 17.984 1 36.44 56 ALA B O 1
ATOM 2961 N N . LYS B 1 57 ? -15.828 -7.805 19.594 1 36.25 57 LYS B N 1
ATOM 2962 C CA . LYS B 1 57 ? -16.266 -7.121 20.797 1 36.25 57 LYS B CA 1
ATOM 2963 C C . LYS B 1 57 ? -15.703 -5.707 20.875 1 36.25 57 LYS B C 1
ATOM 2965 O O . LYS B 1 57 ? -15.711 -5.078 21.938 1 36.25 57 LYS B O 1
ATOM 2970 N N . SER B 1 58 ? -14.727 -5.574 20.109 1 38.12 58 SER B N 1
ATOM 2971 C CA . SER B 1 58 ? -14.352 -4.199 20.406 1 38.12 58 SER B CA 1
ATOM 2972 C C . SER B 1 58 ? -15.484 -3.229 20.094 1 38.12 58 SER B C 1
ATOM 2974 O O . SER B 1 58 ? -16.422 -3.578 19.359 1 38.12 58 SER B O 1
ATOM 2976 N N . SER B 1 59 ? -15.195 -1.937 20.312 1 39.41 59 SER B N 1
ATOM 2977 C CA . SER B 1 59 ? -16.094 -1.014 21 1 39.41 59 SER B CA 1
ATOM 2978 C C . SER B 1 59 ? -17.25 -0.59 20.094 1 39.41 59 SER B C 1
ATOM 2980 O O . SER B 1 59 ? -18.297 -0.154 20.578 1 39.41 59 SER B O 1
ATOM 2982 N N . GLY B 1 60 ? -17.016 -0.172 18.688 1 40.56 60 GLY B N 1
ATOM 2983 C CA . GLY B 1 60 ? -18.078 0.666 18.156 1 40.56 60 GLY B CA 1
ATOM 2984 C C . GLY B 1 60 ? -18.5 0.279 16.75 1 40.56 60 GLY B C 1
ATOM 2985 O O . GLY B 1 60 ? -18.328 -0.871 16.328 1 40.56 60 GLY B O 1
ATOM 2986 N N . SER B 1 61 ? -19.094 1.257 15.82 1 51.28 61 SER B N 1
ATOM 2987 C CA . SER B 1 61 ? -19.766 1.323 14.523 1 51.28 61 SER B CA 1
ATOM 2988 C C . SER B 1 61 ? -18.828 0.96 13.383 1 51.28 61 SER B C 1
ATOM 2990 O O . SER B 1 61 ? -17.609 1.11 13.516 1 51.28 61 SER B O 1
ATOM 2992 N N . ALA B 1 62 ? -19.203 0.094 12.336 1 50.47 62 ALA B N 1
ATOM 2993 C CA . ALA B 1 62 ? -18.562 -0.266 11.07 1 50.47 62 ALA B CA 1
ATOM 2994 C C . ALA B 1 62 ? -17.562 0.798 10.633 1 50.47 62 ALA B C 1
ATOM 2996 O O . ALA B 1 62 ? -16.5 0.476 10.117 1 50.47 62 ALA B O 1
ATOM 2997 N N . ASN B 1 63 ? -17.875 1.996 10.984 1 51.44 63 ASN B N 1
ATOM 2998 C CA . ASN B 1 63 ? -17.031 3.121 10.594 1 51.44 63 ASN B CA 1
ATOM 2999 C C . ASN B 1 63 ? -15.758 3.184 11.43 1 51.44 63 ASN B C 1
ATOM 3001 O O . ASN B 1 63 ? -14.703 3.568 10.93 1 51.44 63 ASN B O 1
ATOM 3005 N N . THR B 1 64 ? -15.828 2.777 12.617 1 57.38 64 THR B N 1
ATOM 3006 C CA . THR B 1 64 ? -14.656 2.783 13.484 1 57.38 64 THR B CA 1
ATOM 3007 C C . THR B 1 64 ? -13.672 1.69 13.07 1 57.38 64 THR B C 1
ATOM 3009 O O . THR B 1 64 ? -12.461 1.894 13.117 1 57.38 64 THR B O 1
ATOM 3012 N N . ASP B 1 65 ? -14.25 0.803 12.406 1 72.31 65 ASP B N 1
ATOM 3013 C CA . ASP B 1 65 ? -13.43 -0.34 12.008 1 72.31 65 ASP B CA 1
ATOM 3014 C C . ASP B 1 65 ? -12.625 -0.031 10.75 1 72.31 65 ASP B C 1
ATOM 3016 O O . ASP B 1 65 ? -11.43 -0.333 10.68 1 72.31 65 ASP B O 1
ATOM 3020 N N . ALA B 1 66 ? -13.227 0.639 9.883 1 79.31 66 ALA B N 1
ATOM 3021 C CA . ALA B 1 66 ? -12.516 1.021 8.656 1 79.31 66 ALA B CA 1
ATOM 3022 C C . ALA B 1 66 ? -11.359 1.963 8.969 1 79.31 66 ALA B C 1
ATOM 3024 O O . ALA B 1 66 ? -10.281 1.849 8.375 1 79.31 66 ALA B O 1
ATOM 3025 N N . LEU B 1 67 ? -11.594 2.82 9.891 1 85.06 67 LEU B N 1
ATOM 3026 C CA . LEU B 1 67 ? -10.555 3.762 10.289 1 85.06 67 LEU B CA 1
ATOM 3027 C C . LEU B 1 67 ? -9.359 3.031 10.891 1 85.06 67 LEU B C 1
ATOM 3029 O O . LEU B 1 67 ? -8.211 3.318 10.547 1 85.06 67 LEU B O 1
ATOM 3033 N N . THR B 1 68 ? -9.648 2.156 11.75 1 84.06 68 THR B N 1
ATOM 3034 C CA . THR B 1 68 ? -8.586 1.412 12.406 1 84.06 68 THR B CA 1
ATOM 3035 C C . THR B 1 68 ? -7.762 0.628 11.391 1 84.06 68 THR B C 1
ATOM 3037 O O . THR B 1 68 ? -6.531 0.677 11.406 1 84.06 68 THR B O 1
ATOM 3040 N N . ILE B 1 69 ? -8.438 -0.046 10.461 1 86.06 69 ILE B N 1
ATOM 3041 C CA . ILE B 1 69 ? -7.758 -0.833 9.438 1 86.06 69 ILE B CA 1
ATOM 3042 C C . ILE B 1 69 ? -6.949 0.09 8.531 1 86.06 69 ILE B C 1
ATOM 3044 O O . ILE B 1 69 ? -5.805 -0.217 8.18 1 86.06 69 ILE B O 1
ATOM 3048 N N . ALA B 1 70 ? -7.551 1.177 8.172 1 90.62 70 ALA B N 1
ATOM 3049 C CA . ALA B 1 70 ? -6.859 2.135 7.309 1 90.62 70 ALA B CA 1
ATOM 3050 C C . ALA B 1 70 ? -5.617 2.693 7.996 1 90.62 70 ALA B C 1
ATOM 3052 O O . ALA B 1 70 ? -4.535 2.721 7.41 1 90.62 70 ALA B O 1
ATOM 3053 N N . ASP B 1 71 ? -5.758 3.105 9.297 1 91 71 ASP B N 1
ATOM 3054 C CA . ASP B 1 71 ? -4.641 3.65 10.062 1 91 71 ASP B CA 1
ATOM 3055 C C . ASP B 1 71 ? -3.477 2.664 10.117 1 91 71 ASP B C 1
ATOM 3057 O O . ASP B 1 71 ? -2.336 3.025 9.82 1 91 71 ASP B O 1
ATOM 3061 N N . LEU B 1 72 ? -3.797 1.481 10.43 1 89.5 72 LEU B N 1
ATOM 3062 C CA . LEU B 1 72 ? -2.768 0.464 10.617 1 89.5 72 LEU B CA 1
ATOM 3063 C C . LEU B 1 72 ? -2.15 0.063 9.281 1 89.5 72 LEU B C 1
ATOM 3065 O O . LEU B 1 72 ? -0.927 -0.037 9.164 1 89.5 72 LEU B O 1
ATOM 3069 N N . SER B 1 73 ? -2.938 -0.189 8.242 1 91.62 73 SER B N 1
ATOM 3070 C CA . SER B 1 73 ? -2.445 -0.632 6.941 1 91.62 73 SER B CA 1
ATOM 3071 C C . SER B 1 73 ? -1.604 0.448 6.27 1 91.62 73 SER B C 1
ATOM 3073 O O . SER B 1 73 ? -0.545 0.159 5.711 1 91.62 73 SER B O 1
ATOM 3075 N N . VAL B 1 74 ? -2.08 1.668 6.336 1 95.19 74 VAL B N 1
ATOM 3076 C CA . VAL B 1 74 ? -1.377 2.789 5.723 1 95.19 74 VAL B CA 1
ATOM 3077 C C . VAL B 1 74 ? -0.033 3 6.418 1 95.19 74 VAL B C 1
ATOM 3079 O O . VAL B 1 74 ? 0.99 3.197 5.758 1 95.19 74 VAL B O 1
ATOM 3082 N N . GLN B 1 75 ? -0.009 2.971 7.738 1 94.31 75 GLN B N 1
ATOM 3083 C CA . GLN B 1 75 ? 1.254 3.139 8.445 1 94.31 75 GLN B CA 1
ATOM 3084 C C . GLN B 1 75 ? 2.23 2.018 8.109 1 94.31 75 GLN B C 1
ATOM 3086 O O . GLN B 1 75 ? 3.41 2.27 7.852 1 94.31 75 GLN B O 1
ATOM 3091 N N . GLU B 1 76 ? 1.73 0.796 8.109 1 92.69 76 GLU B N 1
ATOM 3092 C CA . GLU B 1 76 ? 2.592 -0.333 7.77 1 92.69 76 GLU B CA 1
ATOM 3093 C C . GLU B 1 76 ? 3.191 -0.172 6.375 1 92.69 76 GLU B C 1
ATOM 3095 O O . GLU B 1 76 ? 4.363 -0.478 6.16 1 92.69 76 GLU B O 1
ATOM 3100 N N . LEU B 1 77 ? 2.371 0.227 5.445 1 95.88 77 LEU B N 1
ATOM 3101 C CA . LEU B 1 77 ? 2.836 0.452 4.082 1 95.88 77 LEU B CA 1
ATOM 3102 C C . LEU B 1 77 ? 3.936 1.509 4.047 1 95.88 77 LEU B C 1
ATOM 3104 O O . LEU B 1 77 ? 5.008 1.277 3.484 1 95.88 77 LEU B O 1
ATOM 3108 N N . ILE B 1 78 ? 3.705 2.637 4.656 1 97.44 78 ILE B N 1
ATOM 3109 C CA . ILE B 1 78 ? 4.652 3.744 4.613 1 97.44 78 ILE B CA 1
ATOM 3110 C C . ILE B 1 78 ? 5.957 3.338 5.297 1 97.44 78 ILE B C 1
ATOM 3112 O O . ILE B 1 78 ? 7.043 3.625 4.793 1 97.44 78 ILE B O 1
ATOM 3116 N N . VAL B 1 79 ? 5.867 2.668 6.434 1 95.31 79 VAL B N 1
ATOM 3117 C CA . VAL B 1 79 ? 7.047 2.227 7.168 1 95.31 79 VAL B CA 1
ATOM 3118 C C . VAL B 1 79 ? 7.863 1.267 6.309 1 95.31 79 VAL B C 1
ATOM 3120 O O . VAL B 1 79 ? 9.086 1.393 6.223 1 95.31 79 VAL B O 1
ATOM 3123 N N . ALA B 1 80 ? 7.195 0.321 5.676 1 94.25 80 ALA B N 1
ATOM 3124 C CA . ALA B 1 80 ? 7.887 -0.623 4.801 1 94.25 80 ALA B CA 1
ATOM 3125 C C . ALA B 1 80 ? 8.562 0.101 3.639 1 94.25 80 ALA B C 1
ATOM 3127 O O . ALA B 1 80 ? 9.695 -0.214 3.279 1 94.25 80 ALA B O 1
ATOM 3128 N N . CYS B 1 81 ? 7.867 1.067 3.047 1 96.69 81 CYS B N 1
ATOM 3129 C CA . CYS B 1 81 ? 8.43 1.844 1.947 1 96.69 81 CYS B CA 1
ATOM 3130 C C . CYS B 1 81 ? 9.664 2.611 2.398 1 96.69 81 CYS B C 1
ATOM 3132 O O . CYS B 1 81 ? 10.688 2.6 1.715 1 96.69 81 CYS B O 1
ATOM 3134 N N . LEU B 1 82 ? 9.57 3.246 3.57 1 96.25 82 LEU B N 1
ATOM 3135 C CA . LEU B 1 82 ? 10.703 3.994 4.102 1 96.25 82 LEU B CA 1
ATOM 3136 C C . LEU B 1 82 ? 11.898 3.076 4.336 1 96.25 82 LEU B C 1
ATOM 3138 O O . LEU B 1 82 ? 13.039 3.441 4.031 1 96.25 82 LEU B O 1
ATOM 3142 N N . ARG B 1 83 ? 11.648 1.929 4.84 1 93.88 83 ARG B N 1
ATOM 3143 C CA . ARG B 1 83 ? 12.695 0.95 5.117 1 93.88 83 ARG B CA 1
ATOM 3144 C C . ARG B 1 83 ? 13.414 0.538 3.838 1 93.88 83 ARG B C 1
ATOM 3146 O O . ARG B 1 83 ? 14.641 0.409 3.822 1 93.88 83 ARG B O 1
ATOM 3153 N N . ASP B 1 84 ? 12.672 0.441 2.764 1 95 84 ASP B N 1
ATOM 3154 C CA . ASP B 1 84 ? 13.172 -0.263 1.584 1 95 84 ASP B CA 1
ATOM 3155 C C . ASP B 1 84 ? 13.75 0.714 0.565 1 95 84 ASP B C 1
ATOM 3157 O O . ASP B 1 84 ? 14.594 0.337 -0.254 1 95 84 ASP B O 1
ATOM 3161 N N . THR B 1 85 ? 13.312 1.94 0.517 1 94.56 85 THR B N 1
ATOM 3162 C CA . THR B 1 85 ? 13.516 2.789 -0.651 1 94.56 85 THR B CA 1
ATOM 3163 C C . THR B 1 85 ? 14.891 3.453 -0.604 1 94.56 85 THR B C 1
ATOM 3165 O O . THR B 1 85 ? 15.57 3.559 -1.627 1 94.56 85 THR B O 1
ATOM 3168 N N . ASP B 1 86 ? 15.297 3.994 0.536 1 94.62 86 ASP B N 1
ATOM 3169 C CA . ASP B 1 86 ? 16.562 4.699 0.681 1 94.62 86 ASP B CA 1
ATOM 3170 C C . ASP B 1 86 ? 17.156 4.477 2.07 1 94.62 86 ASP B C 1
ATOM 3172 O O . ASP B 1 86 ? 16.547 4.82 3.078 1 94.62 86 ASP B O 1
ATOM 3176 N N . PRO B 1 87 ? 18.375 3.98 2.127 1 93.31 87 PRO B N 1
ATOM 3177 C CA . PRO B 1 87 ? 19 3.67 3.418 1 93.31 87 PRO B CA 1
ATOM 3178 C C . PRO B 1 87 ? 19.125 4.895 4.32 1 93.31 87 PRO B C 1
ATOM 3180 O O . PRO B 1 87 ? 19.234 4.758 5.543 1 93.31 87 PRO B O 1
ATOM 3183 N N . ILE B 1 88 ? 19.078 6.062 3.801 1 95.69 88 ILE B N 1
ATOM 3184 C CA . ILE B 1 88 ? 19.25 7.277 4.594 1 95.69 88 ILE B CA 1
ATOM 3185 C C . ILE B 1 88 ? 18.094 7.406 5.594 1 95.69 88 ILE B C 1
ATOM 3187 O O . ILE B 1 88 ? 18.266 7.98 6.668 1 95.69 88 ILE B O 1
ATOM 3191 N N . PHE B 1 89 ? 16.953 6.887 5.234 1 96.44 89 PHE B N 1
ATOM 3192 C CA . PHE B 1 89 ? 15.797 7.004 6.113 1 96.44 89 PHE B CA 1
ATOM 3193 C C . PHE B 1 89 ? 15.992 6.18 7.379 1 96.44 89 PHE B C 1
ATOM 3195 O O . PHE B 1 89 ? 15.492 6.543 8.445 1 96.44 89 PHE B O 1
ATOM 3202 N N . ARG B 1 90 ? 16.719 5.121 7.301 1 93.75 90 ARG B N 1
ATOM 3203 C CA . ARG B 1 90 ? 16.953 4.25 8.445 1 93.75 90 ARG B CA 1
ATOM 3204 C C . ARG B 1 90 ? 17.891 4.898 9.453 1 93.75 90 ARG B C 1
ATOM 3206 O O . ARG B 1 90 ? 18.016 4.438 10.586 1 93.75 90 ARG B O 1
ATOM 3213 N N . GLN B 1 91 ? 18.484 5.977 9.055 1 93.69 91 GLN B N 1
ATOM 3214 C CA . GLN B 1 91 ? 19.359 6.727 9.953 1 93.69 91 GLN B CA 1
ATOM 3215 C C . GLN B 1 91 ? 18.562 7.707 10.805 1 93.69 91 GLN B C 1
ATOM 3217 O O . GLN B 1 91 ? 19.094 8.312 11.734 1 93.69 91 GLN B O 1
ATOM 3222 N N . CYS B 1 92 ? 17.297 7.824 10.531 1 94.19 92 CYS B N 1
ATOM 3223 C CA . CYS B 1 92 ? 16.391 8.672 11.297 1 94.19 92 CYS B CA 1
ATOM 3224 C C . CYS B 1 92 ? 15.594 7.84 12.297 1 94.19 92 CYS B C 1
ATOM 3226 O O . CYS B 1 92 ? 15.445 6.629 12.125 1 94.19 92 CYS B O 1
ATOM 3228 N N . ARG B 1 93 ? 15.219 8.539 13.352 1 91.31 93 ARG B N 1
ATOM 3229 C CA . ARG B 1 93 ? 14.164 7.941 14.156 1 91.31 93 ARG B CA 1
ATOM 3230 C C . ARG B 1 93 ? 12.836 7.93 13.398 1 91.31 93 ARG B C 1
ATOM 3232 O O . ARG B 1 93 ? 12.562 8.836 12.609 1 91.31 93 ARG B O 1
ATOM 3239 N N . LEU B 1 94 ? 12.094 6.895 13.562 1 92.06 94 LEU B N 1
ATOM 3240 C CA . LEU B 1 94 ? 10.758 6.805 12.984 1 92.06 94 LEU B CA 1
ATOM 3241 C C . LEU B 1 94 ? 9.695 6.789 14.07 1 92.06 94 LEU B C 1
ATOM 3243 O O . LEU B 1 94 ? 9.812 6.051 15.055 1 92.06 94 LEU B O 1
ATOM 3247 N N . GLN B 1 95 ? 8.742 7.695 13.914 1 88.56 95 GLN B N 1
ATOM 3248 C CA . GLN B 1 95 ? 7.617 7.762 14.836 1 88.56 95 GLN B CA 1
ATOM 3249 C C . GLN B 1 95 ? 6.289 7.6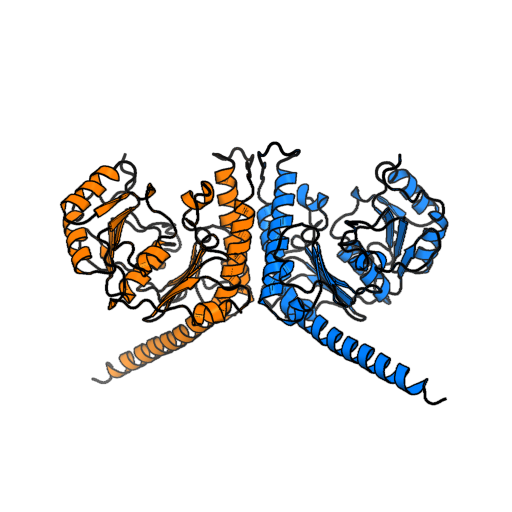8 14.094 1 88.56 95 GLN B C 1
ATOM 3251 O O . GLN B 1 95 ? 6.102 8.336 13.062 1 88.56 95 GLN B O 1
ATOM 3256 N N . GLY B 1 96 ? 5.496 6.758 14.539 1 86.5 96 GLY B N 1
ATOM 3257 C CA . GLY B 1 96 ? 4.156 6.609 13.992 1 86.5 96 GLY B CA 1
ATOM 3258 C C . GLY B 1 96 ? 3.076 6.602 15.062 1 86.5 96 GLY B C 1
ATOM 3259 O O . GLY B 1 96 ? 3.336 6.242 16.219 1 86.5 96 GLY B O 1
ATOM 3260 N N . GLU B 1 97 ? 1.953 7.055 14.664 1 78.12 97 GLU B N 1
ATOM 3261 C CA . GLU B 1 97 ? 0.828 7.141 15.586 1 78.12 97 GLU B CA 1
ATOM 3262 C C . GLU B 1 97 ? 0.419 5.754 16.078 1 78.12 97 GLU B C 1
ATOM 3264 O O . GLU B 1 97 ? 0.054 5.594 17.25 1 78.12 97 GLU B O 1
ATOM 3269 N N . GLU B 1 98 ? 0.602 4.809 15.156 1 73.38 98 GLU B N 1
ATOM 3270 C CA . GLU B 1 98 ? 0.149 3.455 15.469 1 73.38 98 GLU B CA 1
ATOM 3271 C C . GLU B 1 98 ? 1.302 2.592 15.977 1 73.38 98 GLU B C 1
ATOM 3273 O O . GLU B 1 98 ? 2.467 2.975 15.859 1 73.38 98 GLU B O 1
ATOM 3278 N N . SER B 1 99 ? 0.994 1.558 16.609 1 67.06 99 SER B N 1
ATOM 3279 C CA . SER B 1 99 ? 1.997 0.69 17.219 1 67.06 99 SER B CA 1
ATOM 3280 C C . SER B 1 99 ? 2.516 -0.339 16.219 1 67.06 99 SER B C 1
ATOM 3282 O O . SER B 1 99 ? 3.27 -1.243 16.578 1 67.06 99 SER B O 1
ATOM 3284 N N . THR B 1 100 ? 2.145 -0.169 14.945 1 66.75 100 THR B N 1
ATOM 3285 C CA . THR B 1 100 ? 2.514 -1.206 13.992 1 66.75 100 THR B CA 1
ATOM 3286 C C . THR B 1 100 ? 3.643 -0.728 13.086 1 66.75 100 THR B C 1
ATOM 3288 O O . THR B 1 100 ? 3.793 0.474 12.852 1 66.75 100 THR B O 1
ATOM 3291 N N . GLY B 1 101 ? 4.414 -1.744 12.633 1 71.62 101 GLY B N 1
ATOM 3292 C CA . GLY B 1 101 ? 5.531 -1.482 11.742 1 71.62 101 GLY B CA 1
ATOM 3293 C C . GLY B 1 101 ? 6.867 -1.899 12.32 1 71.62 101 GLY B C 1
ATOM 3294 O O . GLY B 1 101 ? 6.988 -2.111 13.531 1 71.62 101 GLY B O 1
ATOM 3295 N N . ASP B 1 102 ? 7.785 -2.021 11.391 1 72.19 102 ASP B N 1
ATOM 3296 C CA . ASP B 1 102 ? 9.117 -2.482 11.773 1 72.19 102 ASP B CA 1
ATOM 3297 C C . ASP B 1 102 ? 9.984 -1.316 12.242 1 72.19 102 ASP B C 1
ATOM 3299 O O . ASP B 1 102 ? 11.062 -1.074 11.68 1 72.19 102 ASP B O 1
ATOM 3303 N N . PHE B 1 103 ? 9.617 -0.723 13.305 1 78.75 103 PHE B N 1
ATOM 3304 C CA . PHE B 1 103 ? 10.312 0.46 13.797 1 78.75 103 PHE B CA 1
ATOM 3305 C C . PHE B 1 103 ? 11.742 0.115 14.219 1 78.75 103 PHE B C 1
ATOM 3307 O O . PHE B 1 103 ? 12.609 0.986 14.242 1 78.75 103 PHE B O 1
ATOM 3314 N N . GLU B 1 104 ? 11.922 -1.148 14.484 1 80.31 104 GLU B N 1
ATOM 3315 C CA . GLU B 1 104 ? 13.234 -1.597 14.961 1 80.31 104 GLU B CA 1
ATOM 3316 C C . GLU B 1 104 ? 14.281 -1.499 13.859 1 80.31 104 GLU B C 1
ATOM 3318 O O . GLU B 1 104 ? 15.484 -1.584 14.125 1 80.31 104 GLU B O 1
ATOM 3323 N N . ARG B 1 105 ? 13.844 -1.278 12.648 1 86.19 105 ARG B N 1
ATOM 3324 C CA . ARG B 1 105 ? 14.766 -1.184 11.523 1 86.19 105 ARG B CA 1
ATOM 3325 C C . ARG B 1 105 ? 15.289 0.24 11.359 1 86.19 105 ARG B C 1
ATOM 3327 O O . ARG B 1 105 ? 16.141 0.5 10.508 1 86.19 105 ARG B O 1
ATOM 3334 N N . PHE B 1 106 ? 14.82 1.158 12.18 1 91 106 PHE B N 1
ATOM 3335 C CA . PHE B 1 106 ? 15.211 2.564 12.148 1 91 106 PHE B CA 1
ATOM 3336 C C . PHE B 1 106 ? 16.031 2.926 13.383 1 91 106 PHE B C 1
ATOM 3338 O O . PHE B 1 106 ? 16.094 2.146 14.336 1 91 106 PHE B O 1
ATOM 3345 N N . ALA B 1 107 ? 16.641 4.09 13.359 1 90.56 107 ALA B N 1
ATOM 3346 C CA . ALA B 1 107 ? 17.516 4.516 14.453 1 90.56 107 ALA B CA 1
ATOM 3347 C C . ALA B 1 107 ? 16.703 4.785 15.719 1 90.56 107 ALA B C 1
ATOM 3349 O O . ALA B 1 107 ? 15.602 5.34 15.656 1 90.56 107 ALA B O 1
ATOM 3350 N N . THR B 1 108 ? 17.188 4.398 16.812 1 85.38 108 THR B N 1
ATOM 3351 C CA . THR B 1 108 ? 16.562 4.668 18.094 1 85.38 108 THR B CA 1
ATOM 3352 C C . THR B 1 108 ? 16.859 6.094 18.562 1 85.38 108 THR B C 1
ATOM 3354 O O . THR B 1 108 ? 16 6.758 19.141 1 85.38 108 THR B O 1
ATOM 3357 N N . GLU B 1 109 ? 18.109 6.512 18.328 1 85.31 109 GLU B N 1
ATOM 3358 C CA . GLU B 1 109 ? 18.531 7.875 18.609 1 85.31 109 GLU B CA 1
ATOM 3359 C C . GLU B 1 109 ? 19.078 8.555 17.359 1 85.31 109 GLU B C 1
ATOM 3361 O O . GLU B 1 109 ? 19.922 7.988 16.656 1 85.31 109 GLU B O 1
ATOM 3366 N N . ALA B 1 110 ? 18.516 9.609 17.031 1 88.69 110 ALA B N 1
ATOM 3367 C CA . ALA B 1 110 ? 18.938 10.375 15.852 1 88.69 110 ALA B CA 1
ATOM 3368 C C . ALA B 1 110 ? 18.5 11.836 15.969 1 88.69 110 ALA B C 1
ATOM 3370 O O . ALA B 1 110 ? 17.562 12.156 16.703 1 88.69 110 ALA B O 1
ATOM 3371 N N . PRO B 1 111 ? 19.281 12.703 15.32 1 91.56 111 PRO B N 1
ATOM 3372 C CA . PRO B 1 111 ? 18.906 14.117 15.383 1 91.56 111 PRO B CA 1
ATOM 3373 C C . PRO B 1 111 ? 17.625 14.414 14.625 1 91.56 111 PRO B C 1
ATOM 3375 O O . PRO B 1 111 ? 17.016 15.469 14.828 1 91.56 111 PRO B O 1
ATOM 3378 N N . TYR B 1 112 ? 17.234 13.523 13.719 1 94.25 112 TYR B N 1
ATOM 3379 C CA . TYR B 1 112 ? 16.031 13.719 12.922 1 94.25 112 TYR B CA 1
ATOM 3380 C C . TYR B 1 112 ? 15.023 12.586 13.156 1 94.25 112 TYR B C 1
ATOM 3382 O O . TYR B 1 112 ? 15.414 11.43 13.297 1 94.25 112 TYR B O 1
ATOM 3390 N N . SER B 1 113 ? 13.797 12.969 13.203 1 93.69 113 SER B N 1
ATOM 3391 C CA . SER B 1 113 ? 12.703 12.008 13.32 1 93.69 113 SER B CA 1
ATOM 3392 C C . SER B 1 113 ? 11.719 12.148 12.164 1 93.69 113 SER B C 1
ATOM 3394 O O . SER B 1 113 ? 11.227 13.25 11.891 1 93.69 113 SER B O 1
ATOM 3396 N N . ILE B 1 114 ? 11.547 11.055 11.445 1 96 114 ILE B N 1
ATOM 3397 C CA . ILE B 1 114 ? 10.438 10.992 10.508 1 96 114 ILE B CA 1
ATOM 3398 C C . ILE B 1 114 ? 9.156 10.625 11.242 1 96 114 ILE B C 1
ATOM 3400 O O . ILE B 1 114 ? 9.102 9.609 11.938 1 96 114 ILE B O 1
ATOM 3404 N N . VAL B 1 115 ? 8.172 11.484 11.133 1 94.88 115 VAL B N 1
ATOM 3405 C CA . VAL B 1 115 ? 6.918 11.297 11.852 1 94.88 115 VAL B CA 1
ATOM 3406 C C . VAL B 1 115 ? 5.781 11.07 10.859 1 94.88 115 VAL B C 1
ATOM 3408 O O . VAL B 1 115 ? 5.621 11.836 9.898 1 94.88 115 VAL B O 1
ATOM 3411 N N . ILE B 1 116 ? 5.012 10.008 11.117 1 95.38 116 ILE B N 1
ATOM 3412 C CA . ILE B 1 116 ? 3.936 9.617 10.219 1 95.38 116 ILE B CA 1
ATOM 3413 C C . ILE B 1 116 ? 2.59 9.773 10.922 1 95.38 116 ILE B C 1
ATOM 3415 O O . ILE B 1 116 ? 2.434 9.359 12.07 1 95.38 116 ILE B O 1
ATOM 3419 N N . ASP B 1 117 ? 1.688 10.43 10.336 1 94.88 117 ASP B N 1
ATOM 3420 C CA . ASP B 1 117 ? 0.266 10.383 10.664 1 94.88 117 ASP B CA 1
ATOM 3421 C C . ASP B 1 117 ? -0.536 9.719 9.547 1 94.88 117 ASP B C 1
ATOM 3423 O O . ASP B 1 117 ? -0.869 10.359 8.555 1 94.88 117 ASP B O 1
ATOM 3427 N N . PRO B 1 118 ? -0.852 8.508 9.68 1 94.81 118 PRO B N 1
ATOM 3428 C CA . PRO B 1 118 ? -1.428 7.75 8.57 1 94.81 118 PRO B CA 1
ATOM 3429 C C . PRO B 1 118 ? -2.773 8.305 8.109 1 94.81 118 PRO B C 1
ATOM 3431 O O . PRO B 1 118 ? -3.035 8.383 6.906 1 94.81 118 PRO B O 1
ATOM 3434 N N . ILE B 1 119 ? -3.652 8.562 9.07 1 93.5 119 ILE B N 1
ATOM 3435 C CA . ILE B 1 119 ? -4.938 9.172 8.758 1 93.5 119 ILE B CA 1
ATOM 3436 C C . ILE B 1 119 ? -5.191 10.352 9.695 1 93.5 119 ILE B C 1
ATOM 3438 O O . ILE B 1 119 ? -5.668 10.172 10.82 1 93.5 119 ILE B O 1
ATOM 3442 N N . ASP B 1 120 ? -4.934 11.508 9.195 1 92.5 120 ASP B N 1
ATOM 3443 C CA . ASP B 1 120 ? -5.348 12.703 9.922 1 92.5 120 ASP B CA 1
ATOM 3444 C C . ASP B 1 120 ? -6.762 13.125 9.531 1 92.5 120 ASP B C 1
ATOM 3446 O O . ASP B 1 120 ? -7.086 13.195 8.344 1 92.5 120 ASP B O 1
ATOM 3450 N N . GLY B 1 121 ? -7.527 13.469 10.5 1 88.56 121 GLY B N 1
ATOM 3451 C CA . GLY B 1 121 ? -8.938 13.734 10.25 1 88.56 121 GLY B CA 1
ATOM 3452 C C . GLY B 1 121 ? -9.805 12.492 10.352 1 88.56 121 GLY B C 1
ATOM 3453 O O . GLY B 1 121 ? -10.547 12.172 9.422 1 88.56 121 GLY B O 1
ATOM 3454 N N . THR B 1 122 ? -9.711 11.828 11.508 1 83.5 122 THR B N 1
ATOM 3455 C CA . THR B 1 122 ? -10.336 10.531 11.727 1 83.5 122 THR B CA 1
ATOM 3456 C C . THR B 1 122 ? -11.859 10.648 11.641 1 83.5 122 THR B C 1
ATOM 3458 O O . THR B 1 122 ? -12.523 9.75 11.109 1 83.5 122 THR B O 1
ATOM 3461 N N . LYS B 1 123 ? -12.328 11.789 12.156 1 79.12 123 LYS B N 1
ATOM 3462 C CA . LYS B 1 123 ? -13.773 11.992 12.062 1 79.12 123 LYS B CA 1
ATOM 3463 C C . LYS B 1 123 ? -14.219 12.094 10.602 1 79.12 123 LYS B C 1
ATOM 3465 O O . LYS B 1 123 ? -15.203 11.469 10.203 1 79.12 123 LYS B O 1
ATOM 3470 N N . GLY B 1 124 ? -13.508 12.906 9.891 1 80.94 124 GLY B N 1
ATOM 3471 C CA . GLY B 1 124 ? -13.805 13.023 8.469 1 80.94 124 GLY B CA 1
ATOM 3472 C C . GLY B 1 124 ? -13.688 11.703 7.727 1 80.94 124 GLY B C 1
ATOM 3473 O O . GLY B 1 124 ? -14.469 11.43 6.812 1 80.94 124 GLY B O 1
ATOM 3474 N N . TYR B 1 125 ? -12.75 10.914 8.039 1 83.44 125 TYR B N 1
ATOM 3475 C CA . TYR B 1 125 ? -12.578 9.609 7.418 1 83.44 125 TYR B CA 1
ATOM 3476 C C . TYR B 1 125 ? -13.742 8.688 7.746 1 83.44 125 TYR B C 1
ATOM 3478 O O . TYR B 1 125 ? -14.32 8.062 6.852 1 83.44 125 TYR B O 1
ATOM 3486 N N . ARG B 1 126 ? -14.078 8.664 8.969 1 77.19 126 ARG B N 1
ATOM 3487 C CA . ARG B 1 126 ? -15.117 7.758 9.445 1 77.19 126 ARG B CA 1
ATOM 3488 C C . ARG B 1 126 ? -16.484 8.141 8.875 1 77.19 126 ARG B C 1
ATOM 3490 O O . ARG B 1 126 ? -17.234 7.281 8.422 1 77.19 126 ARG B O 1
ATOM 3497 N N . ASP B 1 127 ? -16.672 9.445 8.938 1 76.62 127 ASP B N 1
ATOM 3498 C CA . ASP B 1 127 ? -18 9.93 8.586 1 76.62 127 ASP B CA 1
ATOM 3499 C C . ASP B 1 127 ? -18.141 10.125 7.074 1 76.62 127 ASP B C 1
ATOM 3501 O O . ASP B 1 127 ? -19.219 10.453 6.574 1 76.62 127 ASP B O 1
ATOM 3505 N N . ARG B 1 128 ? -17.078 9.859 6.375 1 76.81 128 ARG B N 1
ATOM 3506 C CA . ARG B 1 128 ? -17.031 9.984 4.922 1 76.81 128 ARG B CA 1
ATOM 3507 C C . ARG B 1 128 ? -17.516 11.367 4.477 1 76.81 128 ARG B C 1
ATOM 3509 O O . ARG B 1 128 ? -18.297 11.477 3.529 1 76.81 128 ARG B O 1
ATOM 3516 N N . GLU B 1 129 ? -17.141 12.25 5.324 1 66.88 129 GLU B N 1
ATOM 3517 C CA . GLU B 1 129 ? -17.531 13.633 5.059 1 66.88 129 GLU B CA 1
ATOM 3518 C C . GLU B 1 129 ? -16.5 14.32 4.156 1 66.88 129 GLU B C 1
ATOM 3520 O O . GLU B 1 129 ? -15.484 14.82 4.633 1 66.88 129 GLU B O 1
ATOM 3525 N N . GLY B 1 130 ? -16.656 14.18 2.904 1 67.81 130 GLY B N 1
ATOM 3526 C CA . GLY B 1 130 ? -15.859 14.938 1.949 1 67.81 130 GLY B CA 1
ATOM 3527 C C . GLY B 1 130 ? -14.375 14.656 2.053 1 67.81 130 GLY B C 1
ATOM 3528 O O . GLY B 1 130 ? -13.969 13.508 2.195 1 67.81 130 GLY B O 1
ATOM 3529 N N . CYS B 1 131 ? -13.555 15.711 1.855 1 70.88 131 CYS B N 1
ATOM 3530 C CA . CYS B 1 131 ? -12.094 15.641 1.785 1 70.88 131 CYS B CA 1
ATOM 3531 C C . CYS B 1 131 ? -11.477 15.859 3.16 1 70.88 131 CYS B C 1
ATOM 3533 O O . CYS B 1 131 ? -10.359 16.375 3.266 1 70.88 131 CYS B O 1
ATOM 3535 N N . ALA B 1 132 ? -11.992 15.367 4.137 1 78.5 132 ALA B N 1
ATOM 3536 C CA . ALA B 1 132 ? -11.641 15.828 5.48 1 78.5 132 ALA B CA 1
ATOM 3537 C C . ALA B 1 132 ? -10.578 14.93 6.105 1 78.5 132 ALA B C 1
ATOM 3539 O O . ALA B 1 132 ? -10.5 14.82 7.332 1 78.5 132 ALA B O 1
ATOM 3540 N N . TYR B 1 133 ? -9.859 14.086 5.27 1 91.75 133 TYR B N 1
ATOM 3541 C CA . TYR B 1 133 ? -8.734 13.375 5.855 1 91.75 133 TYR B CA 1
ATOM 3542 C C . TYR B 1 133 ? -7.504 13.461 4.953 1 91.75 133 TYR B C 1
ATOM 3544 O O . TYR B 1 133 ? -7.609 13.836 3.783 1 91.75 133 TYR B O 1
ATOM 3552 N N . SER B 1 134 ? -6.383 13.203 5.582 1 96.12 134 SER B N 1
ATOM 3553 C CA . SER B 1 134 ? -5.129 13.25 4.836 1 96.12 134 SER B CA 1
ATOM 3554 C C . SER B 1 134 ? -4.129 12.227 5.363 1 96.12 134 SER B C 1
ATOM 3556 O O . SER B 1 134 ? -4.297 11.703 6.465 1 96.12 134 SER B O 1
ATOM 3558 N N . VAL B 1 135 ? -3.207 11.844 4.535 1 96.94 135 VAL B N 1
ATOM 3559 C CA . VAL B 1 135 ? -2 11.109 4.898 1 96.94 135 VAL B CA 1
ATOM 3560 C C . VAL B 1 135 ? -0.823 12.07 5.027 1 96.94 135 VAL B C 1
ATOM 3562 O O . VAL B 1 135 ? -0.554 12.859 4.113 1 96.94 135 VAL B O 1
ATOM 3565 N N . MET B 1 136 ? -0.112 11.992 6.211 1 97.38 136 MET B N 1
ATOM 3566 C CA . MET B 1 136 ? 0.88 13.039 6.41 1 97.38 136 MET B CA 1
ATOM 3567 C C . MET B 1 136 ? 2.203 12.453 6.895 1 97.38 136 MET B C 1
ATOM 3569 O O . MET B 1 136 ? 2.221 11.43 7.578 1 97.38 136 MET B O 1
ATOM 3573 N N . LEU B 1 137 ? 3.258 13.094 6.523 1 97.75 137 LEU B N 1
ATOM 3574 C CA . LEU B 1 137 ? 4.625 12.805 6.938 1 97.75 137 LEU B CA 1
ATOM 3575 C C . LEU B 1 137 ? 5.406 14.086 7.191 1 97.75 137 LEU B C 1
ATOM 3577 O O . LEU B 1 137 ? 5.293 15.047 6.422 1 97.75 137 LEU B O 1
ATOM 3581 N N . SER B 1 138 ? 6.188 14.148 8.266 1 97.88 138 SER B N 1
ATOM 3582 C CA . SER B 1 138 ? 7.055 15.289 8.523 1 97.88 138 SER B CA 1
ATOM 3583 C C . SER B 1 138 ? 8.43 14.844 9.008 1 97.88 138 SER B C 1
ATOM 3585 O O . SER B 1 138 ? 8.594 13.711 9.461 1 97.88 138 SER B O 1
ATOM 3587 N N . LEU B 1 139 ? 9.438 15.633 8.789 1 97.75 139 LEU B N 1
ATOM 3588 C CA . LEU B 1 139 ? 10.773 15.508 9.352 1 97.75 139 LEU B CA 1
ATOM 3589 C C . LEU B 1 139 ? 11 16.531 10.461 1 97.75 139 LEU B C 1
ATOM 3591 O O . LEU B 1 139 ? 10.914 17.734 10.227 1 97.75 139 LEU B O 1
ATOM 3595 N N . GLN B 1 140 ? 11.328 16 11.656 1 95.38 140 GLN B N 1
ATOM 3596 C CA . GLN B 1 140 ? 11.352 16.875 12.82 1 95.38 140 GLN B CA 1
ATOM 3597 C C . GLN B 1 140 ? 12.688 16.797 13.539 1 95.38 140 GLN B C 1
ATOM 3599 O O . GLN B 1 140 ? 13.359 15.766 13.516 1 95.38 140 GLN B O 1
ATOM 3604 N N . THR B 1 141 ? 13.102 17.906 14.117 1 93.5 141 THR B N 1
ATOM 3605 C CA . THR B 1 141 ? 14.117 18.016 15.156 1 93.5 141 THR B CA 1
ATOM 3606 C C . THR B 1 141 ? 13.492 18.438 16.484 1 93.5 141 THR B C 1
ATOM 3608 O O . THR B 1 141 ? 12.305 18.766 16.531 1 93.5 141 THR B O 1
ATOM 3611 N N . PRO B 1 142 ? 14.219 18.344 17.516 1 88.5 142 PRO B N 1
ATOM 3612 C CA . PRO B 1 142 ? 13.656 18.828 18.781 1 88.5 142 PRO B CA 1
ATOM 3613 C C . PRO B 1 142 ? 13.203 20.297 18.703 1 88.5 142 PRO B C 1
ATOM 3615 O O . PRO B 1 142 ? 12.289 20.703 19.422 1 88.5 142 PRO B O 1
ATOM 3618 N N . GLU B 1 143 ? 13.719 21.016 17.766 1 89.19 143 GLU B N 1
ATOM 3619 C CA . GLU B 1 143 ? 13.484 22.469 17.75 1 89.19 143 GLU B CA 1
ATOM 3620 C C . GLU B 1 143 ? 12.516 22.844 16.641 1 89.19 143 GLU B C 1
ATOM 3622 O O . GLU B 1 143 ? 11.875 23.891 16.703 1 89.19 143 GLU B O 1
ATOM 3627 N N . SER B 1 144 ? 12.539 22.016 15.625 1 92.44 144 SER B N 1
ATOM 3628 C CA . SER B 1 144 ? 11.867 22.516 14.43 1 92.44 144 SER B CA 1
ATOM 3629 C C . SER B 1 144 ? 11.32 21.375 13.586 1 92.44 144 SER B C 1
ATOM 3631 O O . SER B 1 144 ? 11.578 20.203 13.883 1 92.44 144 SER B O 1
ATOM 3633 N N . VAL B 1 145 ? 10.508 21.719 12.641 1 96.81 145 VAL B N 1
ATOM 3634 C CA . VAL B 1 145 ? 10.07 20.844 11.562 1 96.81 145 VAL B CA 1
ATOM 3635 C C . VAL B 1 145 ? 10.734 21.281 10.25 1 96.81 145 VAL B C 1
ATOM 3637 O O . VAL B 1 145 ? 10.703 22.453 9.891 1 96.81 145 VAL B O 1
ATOM 3640 N N . GLU B 1 146 ? 11.32 20.297 9.523 1 97.75 146 GLU B N 1
ATOM 3641 C CA . GLU B 1 146 ? 12.18 20.641 8.398 1 97.75 146 GLU B CA 1
ATOM 3642 C C . GLU B 1 146 ? 11.516 20.266 7.07 1 97.75 146 GLU B C 1
ATOM 3644 O O . GLU B 1 146 ? 11.953 20.703 6.008 1 97.75 146 GLU B O 1
ATOM 3649 N N . TYR B 1 147 ? 10.562 19.453 7.152 1 98.62 147 TYR B N 1
ATOM 3650 C CA . TYR B 1 147 ? 9.875 18.922 5.98 1 98.62 147 TYR B CA 1
ATOM 3651 C C . TYR B 1 147 ? 8.469 18.453 6.344 1 98.62 147 TYR B C 1
ATOM 3653 O O . TYR B 1 147 ? 8.258 17.828 7.379 1 98.62 147 TYR B O 1
ATOM 3661 N N . SER B 1 148 ? 7.484 18.844 5.566 1 98.81 148 SER B N 1
ATOM 3662 C CA . SER B 1 148 ? 6.117 18.359 5.711 1 98.81 148 SER B CA 1
ATOM 3663 C C . SER B 1 148 ? 5.508 18.016 4.355 1 98.81 148 SER B C 1
ATOM 3665 O O . SER B 1 148 ? 5.602 18.797 3.408 1 98.81 148 SER B O 1
ATOM 3667 N N . LEU B 1 149 ? 4.961 16.875 4.219 1 98.88 149 LEU B N 1
ATOM 3668 C CA . LEU B 1 149 ? 4.238 16.406 3.037 1 98.88 149 LEU B CA 1
ATOM 3669 C C . LEU B 1 149 ? 2.881 15.828 3.422 1 98.88 149 LEU B C 1
ATOM 3671 O O . LEU B 1 149 ? 2.801 14.922 4.25 1 98.88 149 LEU B O 1
ATOM 3675 N N . VAL B 1 150 ? 1.835 16.438 2.896 1 98.62 150 VAL B N 1
ATOM 3676 C CA . VAL B 1 150 ? 0.46 16.031 3.164 1 98.62 150 VAL B CA 1
ATOM 3677 C C . VAL B 1 150 ? -0.225 15.641 1.856 1 98.62 150 VAL B C 1
ATOM 3679 O O . VAL B 1 150 ? -0.201 16.406 0.884 1 98.62 150 VAL B O 1
ATOM 3682 N N . TYR B 1 151 ? -0.77 14.469 1.774 1 98.56 151 TYR B N 1
ATOM 3683 C CA . TYR B 1 151 ? -1.597 14.031 0.654 1 98.56 151 TYR B CA 1
ATOM 3684 C C . TYR B 1 151 ? -3.057 13.906 1.071 1 98.56 151 TYR B C 1
ATOM 3686 O O . TYR B 1 151 ? -3.367 13.258 2.076 1 98.56 151 TYR B O 1
ATOM 3694 N N . ILE B 1 152 ? -3.934 14.594 0.353 1 97.69 152 ILE B N 1
ATOM 3695 C CA . ILE B 1 152 ? -5.367 14.594 0.609 1 97.69 152 ILE B CA 1
ATOM 3696 C C . ILE B 1 152 ? -6.086 13.789 -0.473 1 97.69 152 ILE B C 1
ATOM 3698 O O . ILE B 1 152 ? -6.5 14.344 -1.493 1 97.69 152 ILE B O 1
ATOM 3702 N N . PRO B 1 153 ? -6.383 12.57 -0.165 1 95.38 153 PRO B N 1
ATOM 3703 C CA . PRO B 1 153 ? -6.801 11.648 -1.224 1 95.38 153 PRO B CA 1
ATOM 3704 C C . PRO B 1 153 ? -8.133 12.039 -1.856 1 95.38 153 PRO B C 1
ATOM 3706 O O . PRO B 1 153 ? -8.336 11.844 -3.059 1 95.38 153 PRO B O 1
ATOM 3709 N N . GLU B 1 154 ? -9.055 12.656 -1.16 1 93.81 154 GLU B N 1
ATOM 3710 C CA . GLU B 1 154 ? -10.422 12.844 -1.626 1 93.81 154 GLU B CA 1
ATOM 3711 C C . GLU B 1 154 ? -10.633 14.266 -2.156 1 93.81 154 GLU B C 1
ATOM 3713 O O . GLU B 1 154 ? -11.734 14.617 -2.586 1 93.81 154 GLU B O 1
ATOM 3718 N N . GLN B 1 155 ? -9.633 14.992 -2.1 1 94.88 155 GLN B N 1
ATOM 3719 C CA . GLN B 1 155 ? -9.781 16.375 -2.547 1 94.88 155 GLN B CA 1
ATOM 3720 C C . GLN B 1 155 ? -9.484 16.5 -4.035 1 94.88 155 GLN B C 1
ATOM 3722 O O . GLN B 1 155 ? -8.383 16.188 -4.488 1 94.88 155 GLN B O 1
ATOM 3727 N N . GLY B 1 156 ? -10.492 17.109 -4.785 1 92.44 156 GLY B N 1
ATOM 3728 C CA . GLY B 1 156 ? -10.344 17.203 -6.23 1 92.44 156 GLY B CA 1
ATOM 3729 C C . GLY B 1 156 ? -10.531 15.883 -6.941 1 92.44 156 GLY B C 1
ATOM 3730 O O . GLY B 1 156 ? -11.031 14.922 -6.352 1 92.44 156 GLY B O 1
ATOM 3731 N N . GLU B 1 157 ? -10.141 15.82 -8.172 1 91.44 157 GLU B N 1
ATOM 3732 C CA . GLU B 1 157 ? -10.359 14.641 -9 1 91.44 157 GLU B CA 1
ATOM 3733 C C . GLU B 1 157 ? -9.406 13.516 -8.617 1 91.44 157 GLU B C 1
ATOM 3735 O O . GLU B 1 157 ? -9.789 12.344 -8.609 1 91.44 157 GLU B O 1
ATOM 3740 N N . ASN B 1 158 ? -8.148 13.875 -8.328 1 93.31 158 ASN B N 1
ATOM 3741 C CA . ASN B 1 158 ? -7.117 12.859 -8.156 1 93.31 158 ASN B CA 1
ATOM 3742 C C . ASN B 1 158 ? -6.352 13.055 -6.852 1 93.31 158 ASN B C 1
ATOM 3744 O O . ASN B 1 158 ? -5.238 12.547 -6.695 1 93.31 158 ASN B O 1
ATOM 3748 N N . GLY B 1 159 ? -6.965 13.852 -5.918 1 96.44 159 GLY B N 1
ATOM 3749 C CA . GLY B 1 159 ? -6.254 14.18 -4.691 1 96.44 159 GLY B CA 1
ATOM 3750 C C . GLY B 1 159 ? -5.496 15.492 -4.773 1 96.44 159 GLY B C 1
ATOM 3751 O O . GLY B 1 159 ? -5.41 16.094 -5.844 1 96.44 159 GLY B O 1
ATOM 3752 N N . SER B 1 160 ? -5.02 15.914 -3.668 1 98.12 160 SER B N 1
ATOM 3753 C CA . SER B 1 160 ? -4.285 17.172 -3.588 1 98.12 160 SER B CA 1
ATOM 3754 C C . SER B 1 160 ? -3.107 17.062 -2.625 1 98.12 160 SER B C 1
ATOM 3756 O O . SER B 1 160 ? -3.031 16.125 -1.831 1 98.12 160 SER B O 1
ATOM 3758 N N . TRP B 1 161 ? -2.174 18.047 -2.797 1 98.69 161 TRP B N 1
ATOM 3759 C CA . TRP B 1 161 ? -0.933 18.031 -2.029 1 98.69 161 TRP B CA 1
ATOM 3760 C C . TRP B 1 161 ? -0.771 19.312 -1.229 1 98.69 161 TRP B C 1
ATOM 3762 O O . TRP B 1 161 ? -1.162 20.391 -1.686 1 98.69 161 TRP B O 1
ATOM 3772 N N . VAL B 1 162 ? -0.268 19.25 -0.024 1 98.56 162 VAL B N 1
ATOM 3773 C CA . VAL B 1 162 ? 0.373 20.344 0.7 1 98.56 162 VAL B CA 1
ATOM 3774 C C . VAL B 1 162 ? 1.836 19.984 0.968 1 98.56 162 VAL B C 1
ATOM 3776 O O . VAL B 1 162 ? 2.145 18.906 1.455 1 98.56 162 VAL B O 1
ATOM 3779 N N . PHE B 1 163 ? 2.719 20.906 0.558 1 98.81 163 PHE B N 1
ATOM 3780 C CA . PHE B 1 163 ? 4.156 20.688 0.682 1 98.81 163 PHE B CA 1
ATOM 3781 C C . PHE B 1 163 ? 4.824 21.875 1.369 1 98.81 163 PHE B C 1
ATOM 3783 O O . PHE B 1 163 ? 4.527 23.031 1.052 1 98.81 163 PHE B O 1
ATOM 3790 N N . ALA B 1 164 ? 5.641 21.562 2.395 1 98.75 164 ALA B N 1
ATOM 3791 C CA . ALA B 1 164 ? 6.426 22.609 3.047 1 98.75 164 ALA B CA 1
ATOM 3792 C C . ALA B 1 164 ? 7.863 22.156 3.281 1 98.75 164 ALA B C 1
ATOM 3794 O O . ALA B 1 164 ? 8.094 21.062 3.818 1 98.75 164 ALA B O 1
ATOM 3795 N N . CYS B 1 165 ? 8.844 22.906 2.926 1 98.56 165 CYS B N 1
ATOM 3796 C CA . CYS B 1 165 ? 10.266 22.656 3.105 1 98.56 165 CYS B CA 1
ATOM 3797 C C . CYS B 1 165 ? 11.078 23.938 2.914 1 98.56 165 CYS B C 1
ATOM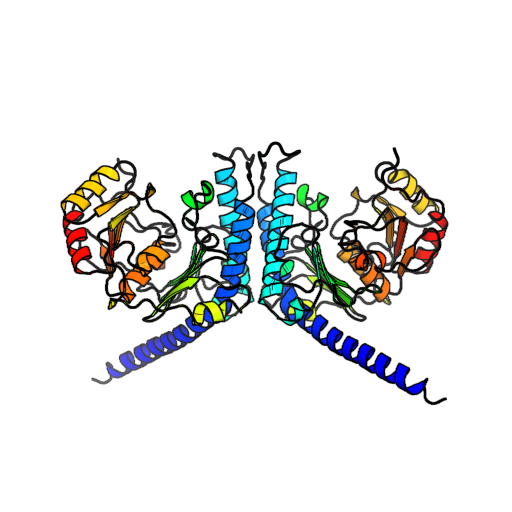 3799 O O . CYS B 1 165 ? 10.805 24.719 2 1 98.56 165 CYS B O 1
ATOM 3801 N N . GLY B 1 166 ? 12.047 24.156 3.779 1 96.38 166 GLY B N 1
ATOM 3802 C CA . GLY B 1 166 ? 12.758 25.422 3.734 1 96.38 166 GLY B CA 1
ATOM 3803 C C . GLY B 1 166 ? 11.852 26.625 3.932 1 96.38 166 GLY B C 1
ATOM 3804 O O . GLY B 1 166 ? 11.117 26.688 4.918 1 96.38 166 GLY B O 1
ATOM 3805 N N . ASP B 1 167 ? 11.836 27.5 2.93 1 96.31 167 ASP B N 1
ATOM 3806 C CA . ASP B 1 167 ? 11 28.688 3.018 1 96.31 167 ASP B CA 1
ATOM 3807 C C . ASP B 1 167 ? 9.789 28.578 2.084 1 96.31 167 ASP B C 1
ATOM 3809 O O . ASP B 1 167 ? 9.188 29.594 1.727 1 96.31 167 ASP B O 1
ATOM 3813 N N . LEU B 1 168 ? 9.531 27.359 1.744 1 97.75 168 LEU B N 1
ATOM 3814 C CA . LEU B 1 168 ? 8.508 27.156 0.731 1 97.75 168 LEU B CA 1
ATOM 3815 C C . LEU B 1 168 ? 7.301 26.422 1.319 1 97.75 168 LEU B C 1
ATOM 3817 O O . LEU B 1 168 ? 7.461 25.422 2.029 1 97.75 168 LEU B O 1
ATOM 3821 N N . VAL B 1 169 ? 6.184 26.953 1.151 1 98.5 169 VAL B N 1
ATOM 3822 C CA . VAL B 1 169 ? 4.91 26.25 1.271 1 98.5 169 VAL B CA 1
ATOM 3823 C C . VAL B 1 169 ? 4.207 26.219 -0.084 1 98.5 169 VAL B C 1
ATOM 3825 O O . VAL B 1 169 ? 4.125 27.234 -0.772 1 98.5 169 VAL B O 1
ATOM 3828 N N . ALA B 1 170 ? 3.752 25.062 -0.53 1 98.62 170 ALA B N 1
ATOM 3829 C CA . ALA B 1 170 ? 3.08 24.922 -1.819 1 98.62 170 ALA B CA 1
ATOM 3830 C C . ALA B 1 170 ? 1.88 23.984 -1.714 1 98.62 170 ALA B C 1
ATOM 3832 O O . ALA B 1 170 ? 1.858 23.078 -0.869 1 98.62 170 ALA B O 1
ATOM 3833 N N . THR B 1 171 ? 0.859 24.266 -2.451 1 98.12 171 THR B N 1
ATOM 3834 C CA . THR B 1 171 ? -0.326 23.422 -2.533 1 98.12 171 THR B CA 1
ATOM 3835 C C . THR B 1 171 ? -0.774 23.25 -3.982 1 98.12 171 THR B C 1
ATOM 3837 O O . THR B 1 171 ? -0.433 24.062 -4.84 1 98.12 171 THR B O 1
ATOM 3840 N N . GLY B 1 172 ? -1.546 22.203 -4.273 1 98.06 172 GLY B N 1
ATOM 3841 C CA . GLY B 1 172 ? -2.115 22 -5.594 1 98.06 172 GLY B CA 1
ATOM 3842 C C . GLY B 1 172 ? -2.67 20.609 -5.809 1 98.06 172 GLY B C 1
ATOM 3843 O O . GLY B 1 172 ? -2.449 19.719 -4.988 1 98.06 172 GLY B O 1
ATOM 3844 N N . PRO B 1 173 ? -3.371 20.469 -6.883 1 98.12 173 PRO B N 1
ATOM 3845 C CA . PRO B 1 173 ? -3.951 19.156 -7.203 1 98.12 173 PRO B CA 1
ATOM 3846 C C . PRO B 1 173 ? -2.904 18.141 -7.641 1 98.12 173 PRO B C 1
ATOM 3848 O O . PRO B 1 173 ? -1.856 18.516 -8.172 1 98.12 173 PRO B O 1
ATOM 3851 N N . ASP B 1 174 ? -3.168 16.891 -7.328 1 97.94 174 ASP B N 1
ATOM 3852 C CA . ASP B 1 174 ? -2.35 15.805 -7.871 1 97.94 174 ASP B CA 1
ATOM 3853 C C . ASP B 1 174 ? -2.654 15.57 -9.352 1 97.94 174 ASP B C 1
ATOM 3855 O O . ASP B 1 174 ? -3.691 16.016 -9.852 1 97.94 174 ASP B O 1
ATOM 3859 N N . ASP B 1 175 ? -1.694 14.992 -10.062 1 96.69 175 ASP B N 1
ATOM 3860 C CA . ASP B 1 175 ? -1.798 14.609 -11.469 1 96.69 175 ASP B CA 1
ATOM 3861 C C . ASP B 1 175 ? -1.191 13.227 -11.703 1 96.69 175 ASP B C 1
ATOM 3863 O O . ASP B 1 175 ? 0.019 13.102 -11.906 1 96.69 175 ASP B O 1
ATOM 3867 N N . PRO B 1 176 ? -2.021 12.156 -11.766 1 92.81 176 PRO B N 1
ATOM 3868 C CA . PRO B 1 176 ? -1.519 10.781 -11.875 1 92.81 176 PRO B CA 1
ATOM 3869 C C . PRO B 1 176 ? -0.827 10.516 -13.211 1 92.81 176 PRO B C 1
ATOM 3871 O O . PRO B 1 176 ? -0.204 9.469 -13.391 1 92.81 176 PRO B O 1
ATOM 3874 N N . SER B 1 177 ? -0.944 11.391 -14.148 1 91.69 177 SER B N 1
ATOM 3875 C CA . SER B 1 177 ? -0.279 11.211 -15.438 1 91.69 177 SER B CA 1
ATOM 3876 C C . SER B 1 177 ? 1.199 11.578 -15.352 1 91.69 177 SER B C 1
ATOM 3878 O O . SER B 1 177 ? 1.966 11.305 -16.281 1 91.69 177 SER B O 1
ATOM 3880 N N . ARG B 1 178 ? 1.585 12.141 -14.211 1 94.81 178 ARG B N 1
ATOM 3881 C CA . ARG B 1 178 ? 2.969 12.547 -13.984 1 94.81 178 ARG B CA 1
ATOM 3882 C 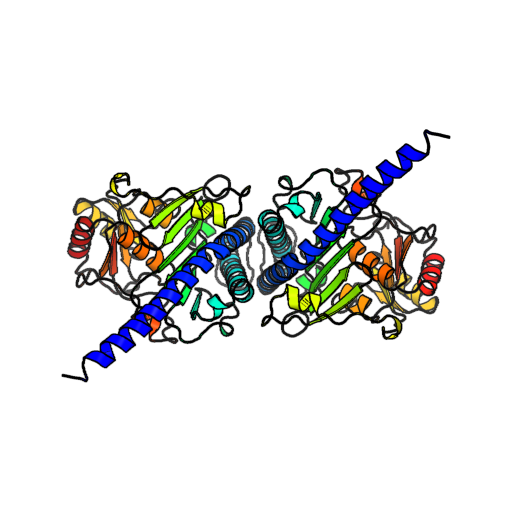C . ARG B 1 178 ? 3.551 11.844 -12.766 1 94.81 178 ARG B C 1
ATOM 3884 O O . ARG B 1 178 ? 2.816 11.469 -11.844 1 94.81 178 ARG B O 1
ATOM 3891 N N . PRO B 1 179 ? 4.953 11.656 -12.781 1 95.5 179 PRO B N 1
ATOM 3892 C CA . PRO B 1 179 ? 5.543 11.188 -11.523 1 95.5 179 PRO B CA 1
ATOM 3893 C C . PRO B 1 179 ? 5.191 12.078 -10.336 1 95.5 179 PRO B C 1
ATOM 3895 O O . PRO B 1 179 ? 5.262 13.312 -10.445 1 95.5 179 PRO B O 1
ATOM 3898 N N . ALA B 1 180 ? 4.805 11.477 -9.266 1 97.81 180 ALA B N 1
ATOM 3899 C CA . ALA B 1 180 ? 4.32 12.219 -8.102 1 97.81 180 ALA B CA 1
ATOM 3900 C C . ALA B 1 180 ? 5.359 13.227 -7.621 1 97.81 180 ALA B C 1
ATOM 3902 O O . ALA B 1 180 ? 5.012 14.344 -7.223 1 97.81 180 ALA B O 1
ATOM 3903 N N . ALA B 1 181 ? 6.641 12.852 -7.633 1 97.81 181 ALA B N 1
ATOM 3904 C CA . ALA B 1 181 ? 7.703 13.75 -7.199 1 97.81 181 ALA B CA 1
ATOM 3905 C C . ALA B 1 181 ? 7.719 15.023 -8.047 1 97.81 181 ALA B C 1
ATOM 3907 O O . ALA B 1 181 ? 7.953 16.125 -7.527 1 97.81 181 ALA B O 1
ATOM 3908 N N . ASP B 1 182 ? 7.477 14.859 -9.312 1 97.88 182 ASP B N 1
ATOM 3909 C CA . ASP B 1 182 ? 7.453 16.016 -10.211 1 97.88 182 ASP B CA 1
ATOM 3910 C C . ASP B 1 182 ? 6.242 16.906 -9.922 1 97.88 182 ASP B C 1
ATOM 3912 O O . ASP B 1 182 ? 6.332 18.125 -10.008 1 97.88 182 ASP B O 1
ATOM 3916 N N . VAL B 1 183 ? 5.145 16.266 -9.656 1 98.38 183 VAL B N 1
ATOM 3917 C CA . VAL B 1 183 ? 3.949 17.031 -9.305 1 98.38 183 VAL B CA 1
ATOM 3918 C C . VAL B 1 183 ? 4.23 17.906 -8.086 1 98.38 183 VAL B C 1
ATOM 3920 O O . VAL B 1 183 ? 3.994 19.109 -8.117 1 98.38 183 VAL B O 1
ATOM 3923 N N . VAL B 1 184 ? 4.816 17.328 -7.043 1 98.56 184 VAL B N 1
ATOM 3924 C CA . VAL B 1 184 ? 5.062 18.031 -5.789 1 98.56 184 VAL B CA 1
ATOM 3925 C C . VAL B 1 184 ? 6.074 19.141 -6.012 1 98.56 184 VAL B C 1
ATOM 3927 O O . VAL B 1 184 ? 5.898 20.266 -5.516 1 98.56 184 VAL B O 1
ATOM 3930 N N . ARG B 1 185 ? 7.078 18.891 -6.852 1 97.69 185 ARG B N 1
ATOM 3931 C CA . ARG B 1 185 ? 8.141 19.859 -7.105 1 97.69 185 ARG B CA 1
ATOM 3932 C C . ARG B 1 185 ? 7.602 21.078 -7.867 1 97.69 185 ARG B C 1
ATOM 3934 O O . ARG B 1 185 ? 8.203 22.156 -7.832 1 97.69 185 ARG B O 1
ATOM 3941 N N . THR B 1 186 ? 6.453 20.859 -8.5 1 97.94 186 THR B N 1
ATOM 3942 C CA . THR B 1 186 ? 5.969 21.938 -9.359 1 97.94 186 THR B CA 1
ATOM 3943 C C . THR B 1 186 ? 4.684 22.547 -8.797 1 97.94 186 THR B C 1
ATOM 3945 O O . THR B 1 186 ? 3.973 23.266 -9.5 1 97.94 186 THR B O 1
ATOM 3948 N N . LEU B 1 187 ? 4.363 22.203 -7.625 1 98.25 187 LEU B N 1
ATOM 3949 C CA . LEU B 1 187 ? 3.197 22.797 -6.992 1 98.25 187 LEU B CA 1
ATOM 3950 C C . LEU B 1 187 ? 3.328 24.328 -6.934 1 98.25 187 LEU B C 1
ATOM 3952 O O . LEU B 1 187 ? 4.441 24.844 -6.875 1 98.25 187 LEU B O 1
ATOM 3956 N N . ALA B 1 188 ? 2.236 24.984 -6.871 1 96.06 188 ALA B N 1
ATOM 3957 C CA . ALA B 1 188 ? 2.23 26.438 -6.789 1 96.06 188 ALA B CA 1
ATOM 3958 C C . ALA B 1 188 ? 2.631 26.906 -5.395 1 96.06 188 ALA B C 1
ATOM 3960 O O . ALA B 1 188 ? 1.993 26.547 -4.402 1 96.06 188 ALA B O 1
ATOM 3961 N N . PRO B 1 189 ? 3.67 27.719 -5.328 1 97.44 189 PRO B N 1
ATOM 3962 C CA . PRO B 1 189 ? 4.039 28.266 -4.02 1 97.44 189 PRO B CA 1
ATOM 3963 C C . PRO B 1 189 ? 2.992 29.219 -3.463 1 97.44 189 PRO B C 1
ATOM 3965 O O . PRO B 1 189 ? 2.369 29.969 -4.223 1 97.44 189 PRO B O 1
ATOM 3968 N N . ILE B 1 190 ? 2.822 29.125 -2.201 1 96.56 190 ILE B N 1
ATOM 3969 C CA . ILE B 1 190 ? 1.99 30.109 -1.521 1 96.56 190 ILE B CA 1
ATOM 3970 C C . ILE B 1 190 ? 2.748 31.438 -1.403 1 96.56 190 ILE B C 1
ATOM 3972 O O . ILE B 1 190 ? 3.859 31.469 -0.868 1 96.56 190 ILE B O 1
ATOM 3976 N N . ILE B 1 191 ? 2.141 32.406 -1.961 1 92.19 191 ILE B N 1
ATOM 3977 C CA . ILE B 1 191 ? 2.676 33.75 -1.824 1 92.19 191 ILE B CA 1
ATOM 3978 C C . ILE B 1 191 ? 1.968 34.469 -0.68 1 92.19 191 ILE B C 1
ATOM 3980 O O . ILE B 1 191 ? 0.764 34.719 -0.751 1 92.19 191 ILE B O 1
ATOM 3984 N N . THR B 1 192 ? 2.732 34.781 0.306 1 88.06 192 THR B N 1
ATOM 3985 C CA . THR B 1 192 ? 2.188 35.312 1.552 1 88.06 192 THR B CA 1
ATOM 3986 C C . THR B 1 192 ? 1.335 36.562 1.285 1 88.06 192 THR B C 1
ATOM 3988 O O . THR B 1 192 ? 0.267 36.719 1.879 1 88.06 192 THR B O 1
ATOM 3991 N N . SER B 1 193 ? 1.739 37.406 0.344 1 86.38 193 SER B N 1
ATOM 3992 C CA . SER B 1 193 ? 1.031 38.656 0.066 1 86.38 193 SER B CA 1
ATOM 3993 C C . SER B 1 193 ? -0.284 38.375 -0.661 1 86.38 193 SER B C 1
ATOM 3995 O O . SER B 1 193 ? -1.167 39.25 -0.688 1 86.38 193 SER B O 1
ATOM 3997 N N . GLU B 1 194 ? -0.378 37.156 -1.25 1 88.06 194 GLU B N 1
ATOM 3998 C CA . GLU B 1 194 ? -1.568 36.812 -2.023 1 88.06 194 GLU B CA 1
ATOM 3999 C C . GLU B 1 194 ? -2.453 35.844 -1.268 1 88.06 194 GLU B C 1
ATOM 4001 O O . GLU B 1 194 ? -3.518 35.469 -1.753 1 88.06 194 GLU B O 1
ATOM 4006 N N . ARG B 1 195 ? -1.933 35.562 -0.127 1 88.81 195 ARG B N 1
ATOM 4007 C CA . ARG B 1 195 ? -2.654 34.594 0.702 1 88.81 195 ARG B CA 1
ATOM 4008 C C . ARG B 1 195 ? -3.936 35.188 1.259 1 88.81 195 ARG B C 1
ATOM 4010 O O . ARG B 1 195 ? -4.027 36.406 1.429 1 88.81 195 ARG B O 1
ATOM 4017 N N . GLY B 1 196 ? -4.996 34.406 1.45 1 82.56 196 GLY B N 1
ATOM 4018 C CA . GLY B 1 196 ? -6.238 34.875 2.041 1 82.56 196 GLY B CA 1
ATOM 4019 C C . GLY B 1 196 ? -6.051 35.438 3.439 1 82.56 196 GLY B C 1
ATOM 4020 O O . GLY B 1 196 ? -5.047 35.156 4.098 1 82.56 196 GLY B O 1
ATOM 4021 N N . SER B 1 197 ? -6.957 36.344 3.875 1 82.12 197 SER B N 1
ATOM 4022 C CA . SER B 1 197 ? -6.883 37 5.176 1 82.12 197 SER B CA 1
ATOM 4023 C C . SER B 1 197 ? -8.125 36.719 6.012 1 82.12 197 SER B C 1
ATOM 4025 O O . SER B 1 197 ? -8.789 37.625 6.484 1 82.12 197 SER B O 1
ATOM 4027 N N . SER B 1 198 ? -8.336 35.5 6.199 1 91.06 198 SER B N 1
ATOM 4028 C CA . SER B 1 198 ? -9.484 35.094 7.004 1 91.06 198 SER B CA 1
ATOM 4029 C C . SER B 1 198 ? -9.273 35.438 8.477 1 91.06 198 SER B C 1
ATOM 4031 O O . SER B 1 198 ? -8.133 35.5 8.945 1 91.06 198 SER B O 1
ATOM 4033 N N . LYS B 1 199 ? -10.375 35.688 9.211 1 94.19 199 LYS B N 1
ATOM 4034 C CA . LYS B 1 199 ? -10.312 35.906 10.656 1 94.19 199 LYS B CA 1
ATOM 4035 C C . LYS B 1 199 ? -10.648 34.656 11.43 1 94.19 199 LYS B C 1
ATOM 4037 O O . LYS B 1 199 ? -10.648 34.656 12.664 1 94.19 199 LYS B O 1
ATOM 4042 N N . LYS B 1 200 ? -10.859 33.625 10.695 1 94.88 200 LYS B N 1
ATOM 4043 C CA . LYS B 1 200 ? -11.328 32.406 11.32 1 94.88 200 LYS B CA 1
ATOM 4044 C C . LYS B 1 200 ? -10.227 31.75 12.164 1 94.88 200 LYS B C 1
ATOM 4046 O O . LYS B 1 200 ? -9.078 31.672 11.727 1 94.88 200 LYS B O 1
ATOM 4051 N N . ILE B 1 201 ? -10.602 31.375 13.391 1 95.69 201 ILE B N 1
ATOM 4052 C CA . ILE B 1 201 ? -9.75 30.656 14.328 1 95.69 201 ILE B CA 1
ATOM 4053 C C . ILE B 1 201 ? -10.398 29.328 14.703 1 95.69 201 ILE B C 1
ATOM 4055 O O . ILE B 1 201 ? -11.508 29.297 15.25 1 95.69 201 ILE B O 1
ATOM 4059 N N . TYR B 1 202 ? -9.711 28.281 14.43 1 92.88 202 TYR B N 1
ATOM 4060 C CA . TYR B 1 202 ? -10.258 26.969 14.797 1 92.88 202 TYR B CA 1
ATOM 4061 C C . TYR B 1 202 ? -9.938 26.641 16.25 1 92.88 202 TYR B C 1
ATOM 4063 O O . TYR B 1 202 ? -8.797 26.781 16.688 1 92.88 202 TYR B O 1
ATOM 4071 N N . LEU B 1 203 ? -11.008 26.234 16.969 1 92.56 203 LEU B N 1
ATOM 4072 C CA . LEU B 1 203 ? -10.852 25.719 18.328 1 92.56 203 LEU B CA 1
ATOM 4073 C C . LEU B 1 203 ? -10.766 24.188 18.328 1 92.56 203 LEU B C 1
ATOM 4075 O O . LEU B 1 203 ? -11.727 23.516 17.984 1 92.56 203 LEU B O 1
ATOM 4079 N N . ILE B 1 204 ? -9.656 23.703 18.75 1 88.69 204 ILE B N 1
ATOM 4080 C CA . ILE B 1 204 ? -9.406 22.266 18.688 1 88.69 204 ILE B CA 1
ATOM 4081 C C . ILE B 1 204 ? -9.141 21.719 20.094 1 88.69 204 ILE B C 1
ATOM 4083 O O . ILE B 1 204 ? -8.273 22.219 20.797 1 88.69 204 ILE B O 1
ATOM 4087 N N . GLY B 1 205 ? -9.945 20.641 20.5 1 85.94 205 GLY B N 1
ATOM 4088 C CA . GLY B 1 205 ? -9.625 19.891 21.719 1 85.94 205 GLY B CA 1
ATOM 4089 C C . GLY B 1 205 ? -10.32 20.438 22.953 1 85.94 205 GLY B C 1
ATOM 4090 O O . GLY B 1 205 ? -9.906 20.156 24.078 1 85.94 205 GLY B O 1
ATOM 4091 N N . TYR B 1 206 ? -11.375 21.203 22.828 1 78.62 206 TYR B N 1
ATOM 4092 C CA . TYR B 1 206 ? -12.008 21.812 24 1 78.62 206 TYR B CA 1
ATOM 4093 C C . TYR B 1 206 ? -13.312 21.109 24.344 1 78.62 206 TYR B C 1
ATOM 4095 O O . TYR B 1 206 ? -14 21.5 25.297 1 78.62 206 TYR B O 1
ATOM 4103 N N . GLN B 1 207 ? -13.547 20.125 23.656 1 75.19 207 GLN B N 1
ATOM 4104 C CA . GLN B 1 207 ? -14.68 19.266 23.969 1 75.19 207 GLN B CA 1
ATOM 4105 C C . GLN B 1 207 ? -15.961 20.078 24.125 1 75.19 207 GLN B C 1
ATOM 4107 O O . GLN B 1 207 ? -16.328 20.844 23.219 1 75.19 207 GLN B O 1
ATOM 4112 N N . LYS B 1 208 ? -16.609 20.016 25.312 1 71.62 208 LYS B N 1
ATOM 4113 C CA . LYS B 1 208 ? -17.906 20.625 25.578 1 71.62 208 LYS B CA 1
ATOM 4114 C C . LYS B 1 208 ? -17.797 22.141 25.656 1 71.62 208 LYS B C 1
ATOM 4116 O O . LYS B 1 208 ? -18.797 22.844 25.562 1 71.62 208 LYS B O 1
ATOM 4121 N N . GLN B 1 209 ? -16.594 22.625 25.703 1 74.25 209 GLN B N 1
ATOM 4122 C CA . GLN B 1 209 ? -16.422 24.062 25.891 1 74.25 209 GLN B CA 1
ATOM 4123 C C . GLN B 1 209 ? -16.078 24.766 24.578 1 74.25 209 GLN B C 1
ATOM 4125 O O . GLN B 1 209 ? -15.758 25.953 24.562 1 74.25 209 GLN B O 1
ATOM 4130 N N . ASP B 1 210 ? -16.234 24.125 23.562 1 78.5 210 ASP B N 1
ATOM 4131 C CA . ASP B 1 210 ? -15.82 24.641 22.266 1 78.5 210 ASP B CA 1
ATOM 4132 C C . ASP B 1 210 ? -16.641 25.875 21.891 1 78.5 210 ASP B C 1
ATOM 4134 O O . ASP B 1 210 ? -16.078 26.891 21.469 1 78.5 210 ASP B O 1
ATOM 4138 N N . ALA B 1 211 ? -17.844 25.781 22.188 1 85.69 211 ALA B N 1
ATOM 4139 C CA . ALA B 1 211 ? -18.734 26.875 21.766 1 85.69 211 ALA B CA 1
ATOM 4140 C C . ALA B 1 211 ? -18.453 28.141 22.547 1 85.69 211 ALA B C 1
ATOM 4142 O O . ALA B 1 211 ? -18.406 29.234 21.969 1 85.69 211 ALA B O 1
ATOM 4143 N N . GLU B 1 212 ? -18.344 28 23.828 1 90.56 212 GLU B N 1
ATOM 4144 C CA . GLU B 1 212 ? -18.047 29.156 24.672 1 90.56 212 GLU B CA 1
ATOM 4145 C C . GLU B 1 212 ? -16.719 29.781 24.297 1 90.56 212 GLU B C 1
ATOM 4147 O O . GLU B 1 212 ? -16.609 31.016 24.188 1 90.56 212 GLU B O 1
ATOM 4152 N N . LYS B 1 213 ? -15.719 29.016 24.141 1 93.25 213 LYS B N 1
ATOM 4153 C CA . LYS B 1 213 ? -14.391 29.484 23.781 1 93.25 213 LYS B CA 1
ATOM 4154 C C . LYS B 1 213 ? -14.406 30.141 22.391 1 93.25 213 LYS B C 1
ATOM 4156 O O . LYS B 1 213 ? -13.727 31.141 22.156 1 93.25 213 LYS B O 1
ATOM 4161 N N . ALA B 1 214 ? -15.164 29.578 21.516 1 94.06 214 ALA B N 1
ATOM 4162 C CA . ALA B 1 214 ? -15.297 30.156 20.172 1 94.06 214 ALA B CA 1
ATOM 4163 C C . ALA B 1 214 ? -15.906 31.547 20.234 1 94.06 214 ALA B C 1
ATOM 4165 O O . ALA B 1 214 ? -15.484 32.438 19.5 1 94.06 214 ALA B O 1
ATOM 4166 N N . GLN B 1 215 ? -16.875 31.688 21.062 1 95.06 215 GLN B N 1
ATOM 4167 C CA . GLN B 1 215 ? -17.5 33 21.219 1 95.06 215 GLN B CA 1
ATOM 4168 C C . GLN B 1 215 ? -16.516 34 21.781 1 95.06 215 GLN B C 1
ATOM 4170 O O . GLN B 1 215 ? -16.531 35.188 21.375 1 95.06 215 GLN B O 1
ATOM 4175 N N . LEU B 1 216 ? -15.703 33.594 22.703 1 96 216 LEU B N 1
ATOM 4176 C CA . LEU B 1 216 ? -14.695 34.469 23.25 1 96 216 LEU B CA 1
ATOM 4177 C C . LEU B 1 216 ? -13.734 34.969 22.172 1 96 216 LEU B C 1
ATOM 4179 O O . LEU B 1 216 ? -13.328 36.125 22.156 1 96 216 LEU B O 1
ATOM 4183 N N . VAL B 1 217 ? -13.375 34.062 21.297 1 96.62 217 VAL B N 1
ATOM 4184 C CA . VAL B 1 217 ? -12.508 34.406 20.188 1 96.62 217 VAL B CA 1
ATOM 4185 C C . VAL B 1 217 ? -13.203 35.438 19.281 1 96.62 217 VAL B C 1
ATOM 4187 O O . VAL B 1 217 ? -12.578 36.406 18.844 1 96.62 217 VAL B O 1
ATOM 4190 N N . THR B 1 218 ? -14.453 35.219 19.047 1 96.94 218 THR B N 1
ATOM 4191 C CA . THR B 1 218 ? -15.234 36.125 18.219 1 96.94 218 THR B CA 1
ATOM 4192 C C . THR B 1 218 ? -15.328 37.5 18.875 1 96.94 218 THR B C 1
ATOM 4194 O O . THR B 1 218 ? -15.195 38.5 18.203 1 96.94 218 THR B O 1
ATOM 4197 N N . ASP B 1 219 ? -15.531 37.469 20.125 1 97 219 ASP B N 1
ATOM 4198 C CA . ASP B 1 219 ? -15.641 38.719 20.875 1 97 219 ASP B CA 1
ATOM 4199 C C . ASP B 1 219 ? -14.328 39.5 20.859 1 97 219 ASP B C 1
ATOM 4201 O O . ASP B 1 219 ? -14.312 40.719 21.031 1 97 219 ASP B O 1
ATOM 4205 N N . ALA B 1 220 ? -13.289 38.812 20.656 1 96.38 220 ALA B N 1
ATOM 4206 C CA . ALA B 1 220 ? -11.969 39.406 20.641 1 96.38 220 ALA B CA 1
ATOM 4207 C C . ALA B 1 220 ? -11.648 39.969 19.25 1 96.38 220 ALA B C 1
ATOM 4209 O O . ALA B 1 220 ? -10.539 40.469 19.016 1 96.38 220 ALA B O 1
ATOM 4210 N N . GLY B 1 221 ? -12.625 39.938 18.328 1 95.69 221 GLY B N 1
ATOM 4211 C CA . GLY B 1 221 ? -12.453 40.562 17.016 1 95.69 221 GLY B CA 1
ATOM 4212 C C . GLY B 1 221 ? -12.062 39.562 15.938 1 95.69 221 GLY B C 1
ATOM 4213 O O . GLY B 1 221 ? -11.742 39.969 14.812 1 95.69 221 GLY B O 1
ATOM 4214 N N . LEU B 1 222 ? -12.023 38.344 16.25 1 97.25 222 LEU B N 1
ATOM 4215 C CA . LEU B 1 222 ? -11.789 37.25 15.297 1 97.25 222 LEU B CA 1
ATOM 4216 C C . LEU B 1 222 ? -13.047 36.438 15.109 1 97.25 222 LEU B C 1
ATOM 4218 O O . LEU B 1 222 ? -14.156 36.875 15.406 1 97.25 222 LEU B O 1
ATOM 4222 N N . GLU B 1 223 ? -12.922 35.375 14.461 1 96.38 223 GLU B N 1
ATOM 4223 C CA . GLU B 1 223 ? -14.047 34.469 14.273 1 96.38 223 GLU B CA 1
ATOM 4224 C C . GLU B 1 223 ? -13.719 33.062 14.789 1 96.38 223 GLU B C 1
ATOM 4226 O O . GLU B 1 223 ? -13.031 32.281 14.117 1 96.38 223 GLU B O 1
ATOM 4231 N N . GLY B 1 224 ? -14.289 32.75 15.93 1 95.56 224 GLY B N 1
ATOM 4232 C CA . GLY B 1 224 ? -14.094 31.438 16.5 1 95.56 224 GLY B CA 1
ATOM 4233 C C . GLY B 1 224 ? -14.93 30.375 15.805 1 95.56 224 GLY B C 1
ATOM 4234 O O . GLY B 1 224 ? -16.141 30.531 15.641 1 95.56 224 GLY B O 1
ATOM 4235 N N . VAL B 1 225 ? -14.273 29.297 15.352 1 92.31 225 VAL B N 1
ATOM 4236 C CA . VAL B 1 225 ? -14.945 28.219 14.648 1 92.31 225 VAL B CA 1
ATOM 4237 C C . VAL B 1 225 ? -14.695 26.891 15.367 1 92.31 225 VAL B C 1
ATOM 4239 O O . VAL B 1 225 ? -13.555 26.578 15.711 1 92.31 225 VAL B O 1
ATOM 4242 N N . LEU B 1 226 ? -15.734 26.141 15.531 1 88.94 226 LEU B N 1
ATOM 4243 C CA . LEU B 1 226 ? -15.633 24.844 16.188 1 88.94 226 LEU B CA 1
ATOM 4244 C C . LEU B 1 226 ? -14.945 23.828 15.289 1 88.94 226 LEU B C 1
ATOM 4246 O O . LEU B 1 226 ? -15.086 23.875 14.062 1 88.94 226 LEU B O 1
ATOM 4250 N N . ALA B 1 227 ? -14.25 22.891 15.969 1 80 227 ALA B N 1
ATOM 4251 C CA . ALA B 1 227 ? -13.547 21.844 15.234 1 80 227 ALA B CA 1
ATOM 4252 C C . ALA B 1 227 ? -14.508 21.062 14.336 1 80 227 ALA B C 1
ATOM 4254 O O . ALA B 1 227 ? -14.141 20.656 13.227 1 80 227 ALA B O 1
ATOM 4255 N N . ALA B 1 228 ? -15.664 20.828 14.766 1 76.44 228 ALA B N 1
ATOM 4256 C CA . ALA B 1 228 ? -16.656 20.062 14.031 1 76.44 228 ALA B CA 1
ATOM 4257 C C . ALA B 1 228 ? -17.078 20.781 12.758 1 76.44 228 ALA B C 1
ATOM 4259 O O . ALA B 1 228 ? -17.594 20.156 11.82 1 76.44 228 ALA B O 1
ATOM 4260 N N . ASP B 1 229 ? -16.859 22.031 12.742 1 79.25 229 ASP B N 1
ATOM 4261 C CA . ASP B 1 229 ? -17.312 22.828 11.609 1 79.25 229 ASP B CA 1
ATOM 4262 C C . ASP B 1 229 ? -16.188 23.062 10.609 1 79.25 229 ASP B C 1
ATOM 4264 O O . ASP B 1 229 ? -16.344 23.797 9.641 1 79.25 229 ASP B O 1
ATOM 4268 N N . MET B 1 230 ? -15.086 22.391 11.008 1 76.62 230 MET B N 1
ATOM 4269 C CA . MET B 1 230 ? -13.961 22.516 10.078 1 76.62 230 MET B CA 1
ATOM 4270 C C . MET B 1 230 ? -14.242 21.75 8.789 1 76.62 230 MET B C 1
ATOM 4272 O O . MET B 1 230 ? -14.68 20.594 8.828 1 76.62 230 MET B O 1
ATOM 4276 N N . GLY B 1 231 ? -14.352 22.453 7.746 1 72.62 231 GLY B N 1
ATOM 4277 C CA . GLY B 1 231 ? -14.539 21.797 6.461 1 72.62 231 GLY B CA 1
ATOM 4278 C C . GLY B 1 231 ? -13.234 21.516 5.738 1 72.62 231 GLY B C 1
ATOM 4279 O O . GLY B 1 231 ? -12.305 22.328 5.785 1 72.62 231 GLY B O 1
ATOM 4280 N N . GLY B 1 232 ? -13.031 20.266 5.266 1 79.81 232 GLY B N 1
ATOM 4281 C CA . GLY B 1 232 ? -11.906 19.922 4.414 1 79.81 232 GLY B CA 1
ATOM 4282 C C . GLY B 1 232 ? -10.625 19.672 5.191 1 79.81 232 GLY B C 1
ATOM 4283 O O . GLY B 1 232 ? -10.656 19.453 6.406 1 79.81 232 GLY B O 1
ATOM 4284 N N . CYS B 1 233 ? -9.484 19.641 4.562 1 88.69 233 CYS B N 1
ATOM 4285 C CA . CYS B 1 233 ? -8.172 19.406 5.156 1 88.69 233 CYS B CA 1
ATOM 4286 C C . CYS B 1 233 ? -7.617 20.688 5.766 1 88.69 233 CYS B C 1
ATOM 4288 O O . CYS B 1 233 ? -7.426 21.688 5.062 1 88.69 233 CYS B O 1
ATOM 4290 N N . HIS B 1 234 ? -7.246 20.672 7.02 1 90 234 HIS B N 1
ATOM 4291 C CA . HIS B 1 234 ? -6.766 21.797 7.809 1 90 234 HIS B CA 1
ATOM 4292 C C . HIS B 1 234 ? -5.488 22.375 7.219 1 90 234 HIS B C 1
ATOM 4294 O O . HIS B 1 234 ? -5.309 23.594 7.195 1 90 234 HIS B O 1
ATOM 4300 N N . TYR B 1 235 ? -4.629 21.672 6.727 1 95 235 TYR B N 1
ATOM 4301 C CA . TYR B 1 235 ? -3.322 22.125 6.262 1 95 235 TYR B CA 1
ATOM 4302 C C . TYR B 1 235 ? -3.438 22.828 4.906 1 95 235 TYR B C 1
ATOM 4304 O O . TYR B 1 235 ? -2.738 23.797 4.645 1 95 235 TYR B O 1
ATOM 4312 N N . TRP B 1 236 ? -4.359 22.266 4.105 1 94.69 236 TRP B N 1
ATOM 4313 C CA . TRP B 1 236 ? -4.648 22.906 2.822 1 94.69 236 TRP B CA 1
ATOM 4314 C C . TRP B 1 236 ? -5.25 24.281 3.02 1 94.69 236 TRP B C 1
ATOM 4316 O O . TRP B 1 236 ? -4.766 25.266 2.449 1 94.69 236 TRP B O 1
ATOM 4326 N N . THR B 1 237 ? -6.277 24.391 3.85 1 93 237 THR B N 1
ATOM 4327 C CA . THR B 1 237 ? -6.996 25.641 4.066 1 93 237 THR B CA 1
ATOM 4328 C C . THR B 1 237 ? -6.125 26.641 4.82 1 93 237 THR B C 1
ATOM 4330 O O . THR B 1 237 ? -6.188 27.844 4.566 1 93 237 THR B O 1
ATOM 4333 N N . PHE B 1 238 ? -5.332 26.125 5.684 1 94.5 238 PHE B N 1
ATOM 4334 C CA . PHE B 1 238 ? -4.43 26.984 6.43 1 94.5 238 PHE B CA 1
ATOM 4335 C C . PHE B 1 238 ? -3.393 27.625 5.504 1 94.5 238 PHE B C 1
ATOM 4337 O O . PHE B 1 238 ? -3.191 28.828 5.523 1 94.5 238 PHE B O 1
ATOM 4344 N N . ALA B 1 239 ? -2.77 26.766 4.707 1 96 239 ALA B N 1
ATOM 4345 C CA . ALA B 1 239 ? -1.756 27.25 3.773 1 96 239 ALA B CA 1
ATOM 4346 C C . ALA B 1 239 ? -2.324 28.344 2.863 1 96 239 ALA B C 1
ATOM 4348 O O . ALA B 1 239 ? -1.642 29.312 2.551 1 96 239 ALA B O 1
ATOM 4349 N N . ARG B 1 240 ? -3.535 28.281 2.58 1 94.19 240 ARG B N 1
ATOM 4350 C CA . ARG B 1 240 ? -4.156 29.141 1.589 1 94.19 240 ARG B CA 1
ATOM 4351 C C . ARG B 1 240 ? -4.832 30.344 2.258 1 94.19 240 ARG B C 1
ATOM 4353 O O . ARG B 1 240 ? -5.383 31.203 1.578 1 94.19 240 ARG B O 1
ATOM 4360 N N . GLY B 1 241 ? -4.918 30.328 3.537 1 94.38 241 GLY B N 1
ATOM 4361 C CA . GLY B 1 241 ? -5.418 31.484 4.266 1 94.38 241 GLY B CA 1
ATOM 4362 C C . GLY B 1 241 ? -6.926 31.469 4.426 1 94.38 241 GLY B C 1
ATOM 4363 O O . GLY B 1 241 ? -7.531 32.5 4.688 1 94.38 241 GLY B O 1
ATOM 4364 N N . GLU B 1 242 ? -7.504 30.328 4.211 1 92.25 242 GLU B N 1
ATOM 4365 C CA . GLU B 1 242 ? -8.945 30.219 4.414 1 92.25 242 GLU B CA 1
ATOM 4366 C C . GLU B 1 242 ? -9.297 30.266 5.895 1 92.25 242 GLU B C 1
ATOM 4368 O O . GLU B 1 242 ? -10.445 30.547 6.254 1 92.25 242 GLU B O 1
ATOM 4373 N N . PHE B 1 243 ? -8.352 30 6.715 1 90.44 243 PHE B N 1
ATOM 4374 C CA . PHE B 1 243 ? -8.367 30.375 8.125 1 90.44 243 PHE B CA 1
ATOM 4375 C C . PHE B 1 243 ? -6.996 30.875 8.562 1 90.44 243 PHE B C 1
ATOM 4377 O O . PHE B 1 243 ? -6 30.688 7.863 1 90.44 243 PHE B O 1
ATOM 4384 N N . THR B 1 244 ? -7 31.578 9.703 1 91.12 244 THR B N 1
ATOM 4385 C CA . THR B 1 244 ? -5.785 32.312 10.047 1 91.12 244 THR B CA 1
ATOM 4386 C C . THR B 1 244 ? -5.02 31.609 11.156 1 91.12 244 THR B C 1
ATOM 4388 O O . THR B 1 244 ? -3.822 31.844 11.344 1 91.12 244 THR B O 1
ATOM 4391 N N . GLY B 1 245 ? -5.719 30.844 11.906 1 93.75 245 GLY B N 1
ATOM 4392 C CA . GLY B 1 245 ? -5.016 30.172 12.984 1 93.75 245 GLY B CA 1
ATOM 4393 C C . GLY B 1 245 ? -5.91 29.25 13.805 1 93.75 245 GLY B C 1
ATOM 4394 O O . GLY B 1 245 ? -7.031 28.938 13.398 1 93.75 245 GLY B O 1
ATOM 4395 N N . SER B 1 246 ? -5.297 28.766 14.898 1 95.81 246 SER B N 1
ATOM 4396 C CA . SER B 1 246 ? -6 27.828 15.766 1 95.81 246 SER B CA 1
ATOM 4397 C C . SER B 1 246 ? -5.582 28 17.219 1 95.81 246 SER B C 1
ATOM 4399 O O . SER B 1 246 ? -4.473 28.453 17.5 1 95.81 246 SER B O 1
ATOM 4401 N N . LEU B 1 247 ? -6.504 27.766 18.125 1 95.75 247 LEU B N 1
ATOM 4402 C CA . LEU B 1 247 ? -6.238 27.469 19.531 1 95.75 247 LEU B CA 1
ATOM 4403 C C . LEU B 1 247 ? -6.406 25.984 19.812 1 95.75 247 LEU B C 1
ATOM 4405 O O . LEU B 1 247 ? -7.504 25.438 19.672 1 95.75 247 LEU B O 1
ATOM 4409 N N . ILE B 1 248 ? -5.309 25.375 20.188 1 94.19 248 ILE B N 1
ATOM 4410 C CA . ILE B 1 248 ? -5.297 23.922 20.297 1 94.19 248 ILE B CA 1
ATOM 4411 C C . ILE B 1 248 ? -5.012 23.516 21.75 1 94.19 248 ILE B C 1
ATOM 4413 O O . ILE B 1 248 ? -3.965 23.859 22.297 1 94.19 248 ILE B O 1
ATOM 4417 N N . HIS B 1 249 ? -5.949 22.812 22.266 1 92.69 249 HIS B N 1
ATOM 4418 C CA . HIS B 1 249 ? -5.742 22.219 23.578 1 92.69 249 HIS B CA 1
ATOM 4419 C C . HIS B 1 249 ? -5.047 20.859 23.484 1 92.69 249 HIS B C 1
ATOM 4421 O O . HIS B 1 249 ? -5.566 19.938 22.844 1 92.69 249 HIS B O 1
ATOM 4427 N N . SER B 1 250 ? -3.84 20.719 24.109 1 88.69 250 SER B N 1
ATOM 4428 C CA . SER B 1 250 ? -3.059 19.484 24.125 1 88.69 250 SER B CA 1
ATOM 4429 C C . SER B 1 250 ? -2.84 18.953 22.703 1 88.69 250 SER B C 1
ATOM 4431 O O . SER B 1 250 ? -3.328 17.891 22.359 1 88.69 250 SER B O 1
ATOM 4433 N N . PRO B 1 251 ? -2.1 19.703 21.953 1 90.69 251 PRO B N 1
ATOM 4434 C CA . PRO B 1 251 ? -1.93 19.344 20.547 1 90.69 251 PRO B CA 1
ATOM 4435 C C . PRO B 1 251 ? -1.265 17.984 20.359 1 90.69 251 PRO B C 1
ATOM 4437 O O . PRO B 1 251 ? -0.357 17.625 21.125 1 90.69 251 PRO B O 1
ATOM 4440 N N . ASN B 1 252 ? -1.763 17.234 19.375 1 89.5 252 ASN B N 1
ATOM 4441 C CA . ASN B 1 252 ? -1.197 15.938 18.984 1 89.5 252 ASN B CA 1
ATOM 4442 C C . ASN B 1 252 ? 0.157 16.109 18.297 1 89.5 252 ASN B C 1
ATOM 4444 O O . ASN B 1 252 ? 0.313 16.953 17.422 1 89.5 252 ASN B O 1
ATOM 4448 N N . ILE B 1 253 ? 1.085 15.312 18.641 1 88.94 253 ILE B N 1
ATOM 4449 C CA . ILE B 1 253 ? 2.463 15.523 18.219 1 88.94 253 ILE B CA 1
ATOM 4450 C C . ILE B 1 253 ? 2.637 15.039 16.781 1 88.94 253 ILE B C 1
ATOM 4452 O O . ILE B 1 253 ? 3.656 15.312 16.141 1 88.94 253 ILE B O 1
ATOM 4456 N N . TYR B 1 254 ? 1.692 14.32 16.234 1 90.56 254 TYR B N 1
ATOM 4457 C CA . TYR B 1 254 ? 1.803 13.805 14.875 1 90.56 254 TYR B CA 1
ATOM 4458 C C . TYR B 1 254 ? 1.217 14.781 13.867 1 90.56 254 TYR B C 1
ATOM 4460 O O . TYR B 1 254 ? 1.671 14.859 12.719 1 90.56 254 TYR B O 1
ATOM 4468 N N . ASP B 1 255 ? 0.237 15.508 14.234 1 91.06 255 ASP B N 1
ATOM 4469 C CA . ASP B 1 255 ? -0.446 16.359 13.266 1 91.06 255 ASP B CA 1
ATOM 4470 C C . ASP B 1 255 ? -0.094 17.828 13.492 1 91.06 255 ASP B C 1
ATOM 4472 O O . ASP B 1 255 ? 0.299 18.531 12.562 1 91.06 255 ASP B O 1
ATOM 4476 N N . PHE B 1 256 ? 0.012 18.297 14.773 1 92.44 256 PHE B N 1
ATOM 4477 C CA . PHE B 1 256 ? 0.212 19.703 15.117 1 92.44 256 PHE B CA 1
ATOM 4478 C C . PHE B 1 256 ? 1.511 20.234 14.516 1 92.44 256 PHE B C 1
ATOM 4480 O O . PHE B 1 256 ? 1.552 21.344 13.992 1 92.44 256 PHE B O 1
ATOM 4487 N N . PRO B 1 257 ? 2.555 19.484 14.492 1 95 257 PRO B N 1
ATOM 4488 C CA . PRO B 1 257 ? 3.83 20.016 14.008 1 95 257 PRO B CA 1
ATOM 4489 C C . PRO B 1 257 ? 3.768 20.453 12.547 1 95 257 PRO B C 1
ATOM 4491 O O . PRO B 1 257 ? 4.469 21.375 12.141 1 95 257 PRO B O 1
ATOM 4494 N N . VAL B 1 258 ? 2.969 19.812 11.75 1 96.88 258 VAL B N 1
ATOM 4495 C CA . VAL B 1 258 ? 2.818 20.188 10.352 1 96.88 258 VAL B CA 1
ATOM 4496 C C . VAL B 1 258 ? 2.221 21.594 10.266 1 96.88 258 VAL B C 1
ATOM 4498 O O . VAL B 1 258 ? 2.705 22.438 9.5 1 96.88 258 VAL B O 1
ATOM 4501 N N . GLY B 1 259 ? 1.202 21.859 11.039 1 96.62 259 GLY B N 1
ATOM 4502 C CA . GLY B 1 259 ? 0.632 23.203 11.102 1 96.62 259 GLY B CA 1
ATOM 4503 C C . GLY B 1 259 ? 1.62 24.25 11.578 1 96.62 259 GLY B C 1
ATOM 4504 O O . GLY B 1 259 ? 1.682 25.344 11.023 1 96.62 259 GLY B O 1
ATOM 4505 N N . MET B 1 260 ? 2.328 23.922 12.625 1 97.19 260 MET B N 1
ATOM 4506 C CA . MET B 1 260 ? 3.355 24.812 13.156 1 97.19 260 MET B CA 1
ATOM 4507 C C . MET B 1 260 ? 4.391 25.141 12.094 1 97.19 260 MET B C 1
ATOM 4509 O O . MET B 1 260 ? 4.809 26.297 11.969 1 97.19 260 MET B O 1
ATOM 4513 N N . HIS B 1 261 ? 4.789 24.141 11.336 1 98.19 261 HIS B N 1
ATOM 4514 C CA . HIS B 1 261 ? 5.762 24.312 10.266 1 98.19 261 HIS B CA 1
ATOM 4515 C C . HIS B 1 261 ? 5.266 25.312 9.227 1 98.19 261 HIS B C 1
ATOM 4517 O O . HIS B 1 261 ? 5.984 26.25 8.875 1 98.19 261 HIS B O 1
ATOM 4523 N N . ILE B 1 262 ? 4.062 25.156 8.805 1 97.88 262 ILE B N 1
ATOM 4524 C CA . ILE B 1 262 ? 3.457 26.031 7.809 1 97.88 262 ILE B CA 1
ATOM 4525 C C . ILE B 1 262 ? 3.344 27.438 8.359 1 97.88 262 ILE B C 1
ATOM 4527 O O . ILE B 1 262 ? 3.701 28.406 7.684 1 97.88 262 ILE B O 1
ATOM 4531 N N . ALA B 1 263 ? 2.879 27.578 9.57 1 97.44 263 ALA B N 1
ATOM 4532 C CA . ALA B 1 263 ? 2.732 28.891 10.195 1 97.44 263 ALA B CA 1
ATOM 4533 C C . ALA B 1 263 ? 4.059 29.641 10.211 1 97.44 263 ALA B C 1
ATOM 4535 O O . ALA B 1 263 ? 4.113 30.828 9.859 1 97.44 263 ALA B O 1
ATOM 4536 N N . ARG B 1 264 ? 5.074 28.969 10.57 1 97.38 264 ARG B N 1
ATOM 4537 C CA . ARG B 1 264 ? 6.379 29.594 10.711 1 97.38 264 ARG B CA 1
ATOM 4538 C C . ARG B 1 264 ? 6.93 30.031 9.359 1 97.38 264 ARG B C 1
ATOM 4540 O O . ARG B 1 264 ? 7.457 31.141 9.219 1 97.38 264 ARG B O 1
ATOM 4547 N N . ILE B 1 265 ? 6.797 29.188 8.391 1 97.25 265 ILE B N 1
ATOM 4548 C CA . ILE B 1 265 ? 7.273 29.547 7.062 1 97.25 265 ILE B CA 1
ATOM 4549 C C . ILE B 1 265 ? 6.508 30.766 6.551 1 97.25 265 ILE B C 1
ATOM 4551 O O . ILE B 1 265 ? 7.074 31.625 5.879 1 97.25 265 ILE B O 1
ATOM 4555 N N . LEU B 1 266 ? 5.266 30.891 6.887 1 96.12 266 LEU B N 1
ATOM 4556 C CA . LEU B 1 266 ? 4.41 31.953 6.367 1 96.12 266 LEU B CA 1
ATOM 4557 C C . LEU B 1 266 ? 4.516 33.219 7.234 1 96.12 266 LEU B C 1
ATOM 4559 O O . LEU B 1 266 ? 3.771 34.156 7.035 1 96.12 266 LEU B O 1
ATOM 4563 N N . GLY B 1 267 ? 5.355 33.219 8.234 1 94.38 267 GLY B N 1
ATOM 4564 C CA . GLY B 1 267 ? 5.684 34.438 8.961 1 94.38 267 GLY B CA 1
ATOM 4565 C C . GLY B 1 267 ? 5.078 34.469 10.352 1 94.38 267 GLY B C 1
ATOM 4566 O O . GLY B 1 267 ? 5.238 35.469 11.07 1 94.38 267 GLY B O 1
ATOM 4567 N N . GLY B 1 268 ? 4.422 33.438 10.711 1 96.62 268 GLY B N 1
ATOM 4568 C CA . GLY B 1 268 ? 3.844 33.344 12.039 1 96.62 268 GLY B CA 1
ATOM 4569 C C . GLY B 1 268 ? 4.645 32.469 12.977 1 96.62 268 GLY B C 1
ATOM 4570 O O . GLY B 1 268 ? 5.875 32.531 13.023 1 96.62 268 GLY B O 1
ATOM 4571 N N . ASP B 1 269 ? 3.812 31.703 13.852 1 97.75 269 ASP B N 1
ATOM 4572 C CA . ASP B 1 269 ? 4.445 30.828 14.836 1 97.75 269 ASP B CA 1
ATOM 4573 C C . ASP B 1 269 ? 3.408 29.984 15.578 1 97.75 269 ASP B C 1
ATOM 4575 O O . ASP B 1 269 ? 2.227 30 15.227 1 97.75 269 ASP B O 1
ATOM 4579 N N . ALA B 1 270 ? 3.904 29.203 16.438 1 97.69 270 ALA B N 1
ATOM 4580 C CA . ALA B 1 270 ? 3.115 28.516 17.469 1 97.69 270 ALA B CA 1
ATOM 4581 C C . ALA B 1 270 ? 3.635 28.844 18.859 1 97.69 270 ALA B C 1
ATOM 4583 O O . ALA B 1 270 ? 4.809 28.625 19.172 1 97.69 270 ALA B O 1
ATOM 4584 N N . LEU B 1 271 ? 2.723 29.328 19.672 1 97.62 271 LEU B N 1
ATOM 4585 C CA . LEU B 1 271 ? 3.123 29.797 21 1 97.62 271 LEU B CA 1
ATOM 4586 C C . LEU B 1 271 ? 2.307 29.094 22.094 1 97.62 271 LEU B C 1
ATOM 4588 O O . LEU B 1 271 ? 1.108 28.859 21.922 1 97.62 271 LEU B O 1
ATOM 4592 N N . TRP B 1 272 ? 3 28.859 23.156 1 95.69 272 TRP B N 1
ATOM 4593 C CA . TRP B 1 272 ? 2.262 28.516 24.359 1 95.69 272 TRP B CA 1
ATOM 4594 C C . TRP B 1 272 ? 1.482 29.734 24.891 1 95.69 272 TRP B C 1
ATOM 4596 O O . TRP B 1 272 ? 2.061 30.797 25.125 1 95.69 272 TRP B O 1
ATOM 4606 N N . VAL B 1 273 ? 0.212 29.5 25.141 1 96.31 273 VAL B N 1
ATOM 4607 C CA . VAL B 1 273 ? -0.604 30.672 25.453 1 96.31 273 VAL B CA 1
ATOM 4608 C C . VAL B 1 273 ? -0.257 31.188 26.844 1 96.31 273 VAL B C 1
ATOM 4610 O O . VAL B 1 273 ? -0.361 32.375 27.109 1 96.31 273 VAL B O 1
ATOM 4613 N N . HIS B 1 274 ? 0.17 30.391 27.781 1 94.06 274 HIS B N 1
ATOM 4614 C CA . HIS B 1 274 ? 0.374 30.781 29.172 1 94.06 274 HIS B CA 1
ATOM 4615 C C . HIS B 1 274 ? 1.612 31.656 29.312 1 94.06 274 HIS B C 1
ATOM 4617 O O . HIS B 1 274 ? 1.702 32.469 30.25 1 94.06 274 HIS B O 1
ATOM 4623 N N . ASN B 1 275 ? 2.594 31.594 28.391 1 94.88 275 ASN B N 1
ATOM 4624 C CA . ASN B 1 275 ? 3.814 32.375 28.562 1 94.88 275 ASN B CA 1
ATOM 4625 C C . ASN B 1 275 ? 4.301 32.969 27.25 1 94.88 275 ASN B C 1
ATOM 4627 O O . ASN B 1 275 ? 5.324 33.656 27.203 1 94.88 275 ASN B O 1
ATOM 4631 N N . GLU B 1 276 ? 3.645 32.688 26.156 1 96.56 276 GLU B N 1
ATOM 4632 C CA . GLU B 1 276 ? 3.889 33.25 24.812 1 96.56 276 GLU B CA 1
ATOM 4633 C C . GLU B 1 276 ? 5.254 32.812 24.281 1 96.56 276 GLU B C 1
ATOM 4635 O O . GLU B 1 276 ? 5.824 33.469 23.422 1 96.56 276 GLU B O 1
ATOM 4640 N N . GLN B 1 277 ? 5.816 31.734 24.844 1 95.31 277 GLN B N 1
ATOM 4641 C CA . GLN B 1 277 ? 7.055 31.188 24.312 1 95.31 277 GLN B CA 1
ATOM 4642 C C . GLN B 1 277 ? 6.777 30.281 23.109 1 95.31 277 GLN B C 1
ATOM 4644 O O . GLN B 1 277 ? 5.758 29.578 23.078 1 95.31 277 GLN B O 1
ATOM 4649 N N . PRO B 1 278 ? 7.711 30.328 22.172 1 95.94 278 PRO B N 1
ATOM 4650 C CA . PRO B 1 278 ? 7.539 29.438 21.031 1 95.94 278 PRO B CA 1
ATOM 4651 C C . PRO B 1 278 ? 7.516 27.969 21.438 1 95.94 278 PRO B C 1
ATOM 4653 O O . PRO B 1 278 ? 8.25 27.547 22.328 1 95.94 278 PRO B O 1
ATOM 4656 N N . VAL B 1 279 ? 6.656 27.203 20.781 1 94.69 279 VAL B N 1
ATOM 4657 C CA . VAL B 1 279 ? 6.57 25.766 21 1 94.69 279 VAL B CA 1
ATOM 4658 C C . VAL B 1 279 ? 7.742 25.062 20.312 1 94.69 279 VAL B C 1
ATOM 4660 O O . VAL B 1 279 ? 8.141 25.438 19.219 1 94.69 279 VAL B O 1
ATOM 4663 N N . HIS B 1 280 ? 8.328 24.172 20.969 1 91.06 280 HIS B N 1
ATOM 4664 C CA . HIS B 1 280 ? 9.305 23.266 20.391 1 91.06 280 HIS B CA 1
ATOM 4665 C C . HIS B 1 280 ? 8.945 21.812 20.688 1 91.06 280 HIS B C 1
ATOM 4667 O O . HIS B 1 280 ? 7.895 21.531 21.281 1 91.06 280 HIS B O 1
ATOM 4673 N N . LEU B 1 281 ? 9.734 20.875 20.156 1 87.38 281 LEU B N 1
ATOM 4674 C CA . LEU B 1 281 ? 9.375 19.453 20.25 1 87.38 281 LEU B CA 1
ATOM 4675 C C . LEU B 1 281 ? 10.367 18.703 21.141 1 87.38 281 LEU B C 1
ATOM 4677 O O . LEU B 1 281 ? 10.484 17.484 21.047 1 87.38 281 LEU B O 1
ATOM 4681 N N . ARG B 1 282 ? 11.039 19.406 21.938 1 80.25 282 ARG B N 1
ATOM 4682 C CA . ARG B 1 282 ? 12.078 18.812 22.781 1 80.25 282 ARG B CA 1
ATOM 4683 C C . ARG B 1 282 ? 11.484 17.781 23.734 1 80.25 282 ARG B C 1
ATOM 4685 O O . ARG B 1 282 ? 12.109 16.75 24.016 1 80.25 282 ARG B O 1
ATOM 4692 N N . GLU B 1 283 ? 10.344 18.156 24.234 1 66.38 283 GLU B N 1
ATOM 4693 C CA . GLU B 1 283 ? 9.719 17.25 25.188 1 66.38 283 GLU B CA 1
ATOM 4694 C C . GLU B 1 283 ? 9.391 15.906 24.531 1 66.38 283 GLU B C 1
ATOM 4696 O O . GLU B 1 283 ? 9.258 14.891 25.219 1 66.38 283 GLU B O 1
ATOM 4701 N N . THR B 1 284 ? 9.203 15.906 23.234 1 59.12 284 THR B N 1
ATOM 4702 C CA . THR B 1 284 ? 8.859 14.688 22.5 1 59.12 284 THR B CA 1
ATOM 4703 C C . THR B 1 284 ? 10.109 13.859 22.219 1 59.12 284 THR B C 1
ATOM 4705 O O . THR B 1 284 ? 10.016 12.688 21.844 1 59.12 284 THR B O 1
ATOM 4708 N N . TRP B 1 285 ? 11.266 14.383 22.219 1 54.91 285 TRP B N 1
ATOM 4709 C CA . TRP B 1 285 ? 12.539 13.742 21.922 1 54.91 285 TRP B CA 1
ATOM 4710 C C . TRP B 1 285 ? 13.07 13.008 23.141 1 54.91 285 TRP B C 1
ATOM 4712 O O . TRP B 1 285 ? 13.828 12.039 23.016 1 54.91 285 TRP B O 1
ATOM 4722 N N . LEU B 1 286 ? 12.938 13.594 24.266 1 44.75 286 LEU B N 1
ATOM 4723 C CA . LEU B 1 286 ? 13.578 13.07 25.453 1 44.75 286 LEU B CA 1
ATOM 4724 C C . LEU B 1 286 ? 13.023 11.703 25.828 1 44.75 286 LEU B C 1
ATOM 4726 O O . LEU B 1 286 ? 13.75 10.844 26.344 1 44.75 286 LEU B O 1
ATOM 4730 N N . ASP B 1 287 ? 11.812 11.523 26.188 1 44.19 287 ASP B N 1
ATOM 4731 C CA . ASP B 1 287 ? 11.383 10.312 26.891 1 44.19 287 ASP B CA 1
ATOM 4732 C C . ASP B 1 287 ? 10.703 9.336 25.938 1 44.19 287 ASP B C 1
ATOM 4734 O O . ASP B 1 287 ? 9.641 9.641 25.391 1 44.19 287 ASP B O 1
ATOM 4738 N N . GLU B 1 288 ? 11.484 8.484 25.375 1 44.5 288 GLU B N 1
ATOM 4739 C CA . GLU B 1 288 ? 10.984 7.355 24.594 1 44.5 288 GLU B CA 1
ATOM 4740 C C . GLU B 1 288 ? 9.602 6.926 25.062 1 44.5 288 GLU B C 1
ATOM 4742 O O . GLU B 1 288 ? 8.766 6.5 24.266 1 44.5 288 GLU B O 1
ATOM 4747 N N . ARG B 1 289 ? 9.719 6.633 26.469 1 36.56 289 ARG B N 1
ATOM 4748 C CA . ARG B 1 289 ? 8.617 6.059 27.234 1 36.56 289 ARG B CA 1
ATOM 4749 C C . ARG B 1 289 ? 7.457 7.043 27.359 1 36.56 289 ARG B C 1
ATOM 4751 O O . ARG B 1 289 ? 6.434 6.734 27.969 1 36.56 289 ARG B O 1
ATOM 4758 N N . ALA B 1 290 ? 7.816 8.211 27.094 1 40.84 290 ALA B N 1
ATOM 4759 C CA . ALA B 1 290 ? 6.676 9.094 27.344 1 40.84 290 ALA B CA 1
ATOM 4760 C C . ALA B 1 290 ? 5.641 8.969 26.234 1 40.84 290 ALA B C 1
ATOM 4762 O O . ALA B 1 290 ? 5.926 9.281 25.078 1 40.84 290 ALA B O 1
ATOM 4763 N N . ASP B 1 291 ? 5.156 8.055 26.078 1 48.5 291 ASP B N 1
ATOM 4764 C CA . ASP B 1 291 ? 3.902 7.723 25.422 1 48.5 291 ASP B CA 1
ATOM 4765 C C . ASP B 1 291 ? 3.068 8.977 25.156 1 48.5 291 ASP B C 1
ATOM 4767 O O . ASP B 1 291 ? 1.856 8.977 25.375 1 48.5 291 ASP B O 1
ATOM 4771 N N . MET B 1 292 ? 3.752 10.141 25.031 1 58.09 292 MET B N 1
ATOM 4772 C CA . MET B 1 292 ? 2.912 11.336 24.938 1 58.09 292 MET B CA 1
ATOM 4773 C C . MET B 1 292 ? 2.438 11.555 23.5 1 58.09 292 MET B C 1
ATOM 4775 O O . MET B 1 292 ? 3.242 11.844 22.609 1 58.09 292 MET B O 1
ATOM 4779 N N . GLU B 1 293 ? 1.289 11.172 23.234 1 77.56 293 GLU B N 1
ATOM 4780 C CA . GLU B 1 293 ? 0.618 11.406 21.953 1 77.56 293 GLU B CA 1
ATOM 4781 C C . GLU B 1 293 ? 0.21 12.867 21.812 1 77.56 293 GLU B C 1
ATOM 4783 O O . GLU B 1 293 ? -0.072 13.336 20.703 1 77.56 293 GLU B O 1
ATOM 4788 N N . ARG B 1 294 ? 0.453 13.602 23.047 1 85 294 ARG B N 1
ATOM 4789 C CA . ARG B 1 294 ? -0.002 14.992 23.047 1 85 294 ARG B CA 1
ATOM 4790 C C . ARG B 1 294 ? 0.902 15.859 23.906 1 85 294 ARG B C 1
ATOM 4792 O O . ARG B 1 294 ? 1.442 15.398 24.922 1 85 294 ARG B O 1
ATOM 4799 N N . LEU B 1 295 ? 1.097 17.062 23.5 1 84.25 295 LEU B N 1
ATOM 4800 C CA . LEU B 1 295 ? 1.797 18.047 24.312 1 84.25 295 LEU B CA 1
ATOM 4801 C C . LEU B 1 295 ? 0.872 18.641 25.375 1 84.25 295 LEU B C 1
ATOM 4803 O O . LEU B 1 295 ? -0.333 18.766 25.141 1 84.25 295 LEU B O 1
ATOM 4807 N N . PRO B 1 296 ? 1.481 18.953 26.453 1 84.25 296 PRO B N 1
ATOM 4808 C CA . PRO B 1 296 ? 0.638 19.547 27.5 1 84.25 296 PRO B CA 1
ATOM 4809 C C . PRO B 1 296 ? 0.344 21.016 27.266 1 84.25 296 PRO B C 1
ATOM 4811 O O . PRO B 1 296 ? 1.192 21.75 26.734 1 84.25 296 PRO B O 1
ATOM 4814 N N . GLY B 1 297 ? -0.951 21.438 27.594 1 89.88 297 GLY B N 1
ATOM 4815 C CA . GLY B 1 297 ? -1.303 22.844 27.578 1 89.88 297 GLY B CA 1
ATOM 4816 C C . GLY B 1 297 ? -2.037 23.281 26.328 1 89.88 297 GLY B C 1
ATOM 4817 O O . GLY B 1 297 ? -2.637 22.438 25.641 1 89.88 297 GLY B O 1
ATOM 4818 N N . ILE B 1 298 ? -2.086 24.641 26.219 1 94.5 298 ILE B N 1
ATOM 4819 C CA . ILE B 1 298 ? -2.811 25.234 25.094 1 94.5 298 ILE B CA 1
ATOM 4820 C C . ILE B 1 298 ? -1.839 26 24.203 1 94.5 298 ILE B C 1
ATOM 4822 O O . ILE B 1 298 ? -1.008 26.766 24.688 1 94.5 298 ILE B O 1
ATOM 4826 N N . VAL B 1 299 ? -1.983 25.75 22.906 1 96.5 299 VAL B N 1
ATOM 4827 C CA . VAL B 1 299 ? -1.104 26.375 21.922 1 96.5 299 VAL B CA 1
ATOM 4828 C C . VAL B 1 299 ? -1.921 27.266 20.984 1 96.5 299 VAL B C 1
ATOM 4830 O O . VAL B 1 299 ? -3.006 26.875 20.547 1 96.5 299 VAL B O 1
ATOM 4833 N N . ALA B 1 300 ? -1.438 28.484 20.797 1 97.94 300 ALA B N 1
ATOM 4834 C CA . ALA B 1 300 ? -1.908 29.328 19.703 1 97.94 300 ALA B CA 1
ATOM 4835 C C . ALA B 1 300 ? -1.021 29.172 18.469 1 97.94 300 ALA B C 1
ATOM 4837 O O . ALA B 1 300 ? 0.205 29.281 18.562 1 97.94 300 ALA B O 1
ATOM 4838 N N . CYS B 1 301 ? -1.587 28.859 17.359 1 97.69 301 CYS B N 1
ATOM 4839 C CA . CYS B 1 301 ? -0.859 28.703 16.094 1 97.69 301 CYS B CA 1
ATOM 4840 C C . CYS B 1 301 ? -1.457 29.562 15 1 97.69 301 CYS B C 1
ATOM 4842 O O . CYS B 1 301 ? -2.656 29.5 14.727 1 97.69 301 CYS B O 1
ATOM 4844 N N . SER B 1 302 ? -0.671 30.438 14.383 1 97.25 302 SER B N 1
ATOM 4845 C CA . SER B 1 302 ? -1.154 31.328 13.336 1 97.25 302 SER B CA 1
ATOM 4846 C C . SER B 1 302 ? -0.012 31.797 12.445 1 97.25 302 SER B C 1
ATOM 4848 O O . SER B 1 302 ? 1.144 31.844 12.875 1 97.25 302 SER B O 1
ATOM 4850 N N . ALA B 1 303 ? -0.361 32.125 11.219 1 95.5 303 ALA B N 1
ATOM 4851 C CA . ALA B 1 303 ? 0.598 32.688 10.281 1 95.5 303 ALA B CA 1
ATOM 4852 C C . ALA B 1 303 ? 0.717 34.188 10.484 1 95.5 303 ALA B C 1
ATOM 4854 O O . ALA B 1 303 ? 1.559 34.844 9.859 1 95.5 303 ALA B O 1
ATOM 4855 N N . ASP B 1 304 ? -0.069 34.75 11.383 1 94.88 304 ASP B N 1
ATOM 4856 C CA . ASP B 1 304 ? -0.111 36.188 11.656 1 94.88 304 ASP B CA 1
ATOM 4857 C C . ASP B 1 304 ? 0.262 36.469 13.109 1 94.88 304 ASP B C 1
ATOM 4859 O O . ASP B 1 304 ? -0.474 36.094 14.031 1 94.88 304 ASP B O 1
ATOM 4863 N N . ARG B 1 305 ? 1.274 37.281 13.344 1 95 305 ARG B N 1
ATOM 4864 C CA . ARG B 1 305 ? 1.812 37.5 14.68 1 95 305 ARG B CA 1
ATOM 4865 C C . ARG B 1 305 ? 0.851 38.344 15.516 1 95 305 ARG B C 1
ATOM 4867 O O . ARG B 1 305 ? 0.779 38.188 16.734 1 95 305 ARG B O 1
ATOM 4874 N N . ALA B 1 306 ? 0.145 39.25 14.859 1 95.25 306 ALA 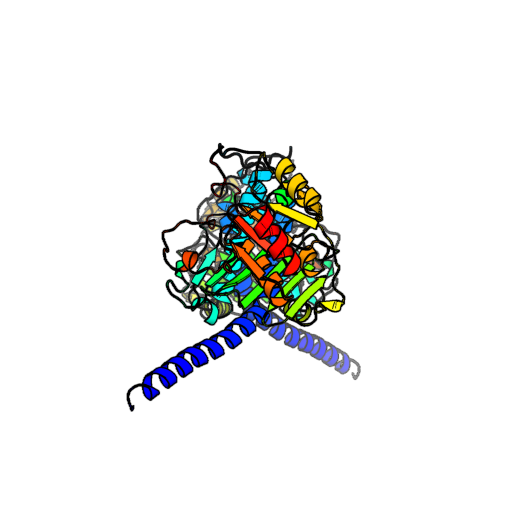B N 1
ATOM 4875 C CA . ALA B 1 306 ? -0.838 40.031 15.586 1 95.25 306 ALA B CA 1
ATOM 4876 C C . ALA B 1 306 ? -1.959 39.156 16.125 1 95.25 306 ALA B C 1
ATOM 4878 O O . ALA B 1 306 ? -2.424 39.344 17.266 1 95.25 306 ALA B O 1
ATOM 4879 N N . VAL B 1 307 ? -2.355 38.281 15.312 1 96.38 307 VAL B N 1
ATOM 4880 C CA . VAL B 1 307 ? -3.383 37.344 15.719 1 96.38 307 VAL B CA 1
ATOM 4881 C C . VAL B 1 307 ? -2.865 36.469 16.875 1 96.38 307 VAL B C 1
ATOM 4883 O O . VAL B 1 307 ? -3.592 36.219 17.828 1 96.38 307 VAL B O 1
ATOM 4886 N N . LEU B 1 308 ? -1.641 36.062 16.859 1 97.31 308 LEU B N 1
ATOM 4887 C CA . LEU B 1 308 ? -1.039 35.25 17.906 1 97.31 308 LEU B CA 1
ATOM 4888 C C . LEU B 1 308 ? -1.092 36 19.25 1 97.31 308 LEU B C 1
ATOM 4890 O O . LEU B 1 308 ? -1.416 35.375 20.281 1 97.31 308 LEU B O 1
ATOM 4894 N N . LYS B 1 309 ? -0.748 37.219 19.156 1 96.75 309 LYS B N 1
ATOM 4895 C CA . LYS B 1 309 ? -0.784 38 20.375 1 96.75 309 LYS B CA 1
ATOM 4896 C C . LYS B 1 309 ? -2.189 38.062 20.969 1 96.75 309 LYS B C 1
ATOM 4898 O O . LYS B 1 309 ? -2.367 37.875 22.188 1 96.75 309 LYS B O 1
ATOM 4903 N N . THR B 1 310 ? -3.148 38.281 20.109 1 97.5 310 THR B N 1
ATOM 4904 C CA . THR B 1 310 ? -4.543 38.344 20.531 1 97.5 310 THR B CA 1
ATOM 4905 C C . THR B 1 310 ? -4.965 37.031 21.156 1 97.5 310 THR B C 1
ATOM 4907 O O . THR B 1 310 ? -5.598 37 22.219 1 97.5 310 THR B O 1
ATOM 4910 N N . LEU B 1 311 ? -4.602 35.906 20.531 1 97.75 311 LEU B N 1
ATOM 4911 C CA . LEU B 1 311 ? -4.996 34.594 21 1 97.75 311 LEU B CA 1
ATOM 4912 C C . LEU B 1 311 ? -4.324 34.281 22.328 1 97.75 311 LEU B C 1
ATOM 4914 O O . LEU B 1 311 ? -4.953 33.688 23.219 1 97.75 311 LEU B O 1
ATOM 4918 N N . CYS B 1 312 ? -3.102 34.625 22.453 1 97.75 312 CYS B N 1
ATOM 4919 C CA . CYS B 1 312 ? -2.387 34.406 23.703 1 97.75 312 CYS B CA 1
ATOM 4920 C C . CYS B 1 312 ? -2.994 35.188 24.844 1 97.75 312 CYS B C 1
ATOM 4922 O O . CYS B 1 312 ? -3.172 34.688 25.953 1 97.75 312 CYS B O 1
ATOM 4924 N N . GLU B 1 313 ? -3.275 36.406 24.578 1 97.31 313 GLU B N 1
ATOM 4925 C CA . GLU B 1 313 ? -3.9 37.25 25.594 1 97.31 313 GLU B CA 1
ATOM 4926 C C . GLU B 1 313 ? -5.262 36.688 26 1 97.31 313 GLU B C 1
ATOM 4928 O O . GLU B 1 313 ? -5.594 36.656 27.188 1 97.31 313 GLU B O 1
ATOM 4933 N N . LEU B 1 314 ? -5.953 36.312 25.078 1 96.75 314 LEU B N 1
ATOM 4934 C CA . LEU B 1 314 ? -7.305 35.781 25.281 1 96.75 314 LEU B CA 1
ATOM 4935 C C . LEU B 1 314 ? -7.285 34.5 26.109 1 96.75 314 LEU B C 1
ATOM 4937 O O . LEU B 1 314 ? -8.117 34.312 27 1 96.75 314 LEU B O 1
ATOM 4941 N N . ALA B 1 315 ? -6.395 33.594 25.812 1 96.44 315 ALA B N 1
ATOM 4942 C CA . ALA B 1 315 ? -6.461 32.25 26.359 1 96.44 315 ALA B CA 1
ATOM 4943 C C . ALA B 1 315 ? -5.406 32.062 27.438 1 96.44 315 ALA B C 1
ATOM 4945 O O . ALA B 1 315 ? -5.203 30.938 27.922 1 96.44 315 ALA B O 1
ATOM 4946 N N . ARG B 1 316 ? -4.766 33.062 27.859 1 96 316 ARG B N 1
ATOM 4947 C CA . ARG B 1 316 ? -3.646 33 28.797 1 96 316 ARG B CA 1
ATOM 4948 C C . ARG B 1 316 ? -4.027 32.25 30.062 1 96 316 ARG B C 1
ATOM 4950 O O . ARG B 1 316 ? -3.232 31.484 30.609 1 96 316 ARG B O 1
ATOM 4957 N N . ASP B 1 317 ? -5.285 32.5 30.516 1 92.5 317 ASP B N 1
ATOM 4958 C CA . ASP B 1 317 ? -5.68 31.953 31.812 1 92.5 317 ASP B CA 1
ATOM 4959 C C . ASP B 1 317 ? -6.648 30.781 31.656 1 92.5 317 ASP B C 1
ATOM 4961 O O . ASP B 1 317 ? -7.301 30.375 32.625 1 92.5 317 ASP B O 1
ATOM 4965 N N . TRP B 1 318 ? -6.766 30.312 30.391 1 92.44 318 TRP B N 1
ATOM 4966 C CA . TRP B 1 318 ? -7.609 29.141 30.203 1 92.44 318 TRP B CA 1
ATOM 4967 C C . TRP B 1 318 ? -7.008 27.906 30.875 1 92.44 318 TRP B C 1
ATOM 4969 O O . TRP B 1 318 ? -5.785 27.797 30.984 1 92.44 318 TRP B O 1
ATOM 4979 N N . ASN B 1 319 ? -7.848 26.969 31.359 1 87.62 319 ASN B N 1
ATOM 4980 C CA . ASN B 1 319 ? -7.387 25.734 32 1 87.62 319 ASN B CA 1
ATOM 4981 C C . ASN B 1 319 ? -6.551 24.891 31.047 1 87.62 319 ASN B C 1
ATOM 4983 O O . ASN B 1 319 ? -7.039 24.453 30 1 87.62 319 ASN B O 1
ATOM 4987 N N . PRO B 1 320 ? -5.379 24.641 31.422 1 85.31 320 PRO B N 1
ATOM 4988 C CA . PRO B 1 320 ? -4.492 23.906 30.516 1 85.31 320 PRO B CA 1
ATOM 4989 C C . PRO B 1 320 ? -4.77 22.391 30.516 1 85.31 320 PRO B C 1
ATOM 4991 O O . PRO B 1 320 ? -4.234 21.672 29.688 1 85.31 320 PRO B O 1
ATOM 4994 N N . VAL B 1 321 ? -5.578 21.844 31.422 1 80.31 321 VAL B N 1
ATOM 4995 C CA . VAL B 1 321 ? -5.871 20.422 31.516 1 80.31 321 VAL B CA 1
ATOM 4996 C C . VAL B 1 321 ? -7.098 20.078 30.672 1 80.31 321 VAL B C 1
ATOM 4998 O O . VAL B 1 321 ? -8.188 20.609 30.922 1 80.31 321 VAL B O 1
ATOM 5001 N N . ARG B 1 322 ? -6.949 19.312 29.625 1 75.88 322 ARG B N 1
ATOM 5002 C CA . ARG B 1 322 ? -7.957 19.016 28.609 1 75.88 322 ARG B CA 1
ATOM 5003 C C . ARG B 1 322 ? -9.109 18.219 29.219 1 75.88 322 ARG B C 1
ATOM 5005 O O . ARG B 1 322 ? -10.273 18.484 28.922 1 75.88 322 ARG B O 1
ATOM 5012 N N . TYR B 1 323 ? -8.969 17.047 29.938 1 63.91 323 TYR B N 1
ATOM 5013 C CA . TYR B 1 323 ? -10.031 16.156 30.406 1 63.91 323 TYR B CA 1
ATOM 5014 C C . TYR B 1 323 ? -10.414 16.469 31.844 1 63.91 323 TYR B C 1
ATOM 5016 O O . TYR B 1 323 ? -9.75 16.016 32.781 1 63.91 323 TYR B O 1
ATOM 5024 N N . GLN B 1 324 ? -10.445 17.641 32.281 1 52.97 324 GLN B N 1
ATOM 5025 C CA . GLN B 1 324 ? -10.867 17.828 33.656 1 52.97 324 GLN B CA 1
ATOM 5026 C C . GLN B 1 324 ? -12.297 17.328 33.875 1 52.97 324 GLN B C 1
ATOM 5028 O O . GLN B 1 324 ? -13.148 17.469 33 1 52.97 324 GLN B O 1
ATOM 5033 N N . ASP B 1 325 ? -12.469 16.375 34.844 1 40.28 325 ASP B N 1
ATOM 5034 C CA . ASP B 1 325 ? -13.703 15.93 35.469 1 40.28 325 ASP B CA 1
ATOM 5035 C C . ASP B 1 325 ? -14.625 17.109 35.75 1 40.28 325 ASP B C 1
ATOM 5037 O O . ASP B 1 325 ? -14.164 18.188 36.125 1 40.28 325 ASP B O 1
#

InterPro domains:
  IPR000760 Inositol monophosphatase-like [PF00459] (40-282)
  IPR020583 Inositol monophosphatase, metal-binding site [PS00629] (115-126)

Solvent-accessible surface area (backbone atoms only — not comparable to full-atom values): 33017 Å² total; per-residue (Å²): 129,75,72,64,59,57,58,52,53,54,48,44,47,53,49,45,54,49,42,55,49,43,55,53,48,53,51,48,46,52,58,56,42,39,47,52,45,54,40,38,32,52,31,39,54,48,42,57,71,44,62,25,18,33,55,51,87,58,90,70,59,30,41,55,35,24,46,53,52,31,34,49,29,32,35,33,36,52,45,50,48,44,62,56,73,43,73,70,53,33,59,20,18,68,44,58,82,56,94,63,57,72,58,82,71,28,27,88,73,47,81,38,31,40,36,33,25,46,57,41,41,58,65,25,52,45,66,64,46,75,29,16,29,31,34,37,39,33,35,32,36,42,70,46,59,60,32,34,45,35,33,23,51,59,32,73,95,67,7,27,39,33,39,36,44,81,81,43,42,25,43,43,72,47,53,86,92,45,51,41,31,58,50,64,74,62,35,50,65,62,47,72,90,74,38,48,82,38,54,35,28,37,39,37,60,50,72,93,45,31,62,63,52,20,48,52,39,30,73,72,76,37,36,39,34,47,54,88,69,59,74,49,42,67,64,58,37,43,68,49,12,69,27,38,34,33,43,28,38,37,41,40,66,63,58,46,52,52,54,37,39,52,14,39,56,58,62,26,37,31,24,30,20,73,75,64,43,73,62,62,38,46,79,72,65,68,42,84,82,52,79,60,65,42,44,89,29,43,36,30,35,17,37,40,57,70,56,39,53,52,47,22,65,70,44,34,82,54,80,50,64,73,79,66,123,129,74,71,64,60,55,58,53,52,54,47,45,47,53,49,45,53,48,44,57,48,43,54,54,46,52,51,47,45,51,58,56,42,39,47,52,44,53,39,37,32,53,33,39,54,48,40,56,73,44,63,24,17,35,55,50,90,57,92,70,59,30,41,56,35,25,46,52,51,30,35,50,31,32,35,34,35,52,47,50,47,45,62,56,72,42,74,71,54,33,58,19,18,68,44,57,83,56,94,63,58,71,59,84,70,27,26,88,74,46,79,38,31,42,35,34,24,48,59,41,40,58,65,24,51,45,66,63,46,74,30,16,29,30,36,35,39,35,34,31,37,44,70,46,59,59,34,33,44,35,34,23,51,58,31,73,93,67,7,27,39,35,40,36,44,81,81,42,42,25,41,43,72,49,53,85,93,46,51,41,31,59,49,64,75,63,35,50,66,60,46,74,91,74,37,47,84,36,54,33,28,37,38,37,59,50,70,93,46,32,64,64,54,20,50,53,38,30,73,72,76,39,34,38,33,47,54,87,68,58,74,48,41,67,64,57,37,42,66,49,14,68,28,37,34,33,44,29,37,37,42,39,65,62,58,44,52,53,54,37,39,53,14,39,55,58,62,25,37,31,23,30,21,73,75,64,43,73,62,62,39,46,79,72,63,68,42,84,82,52,78,61,64,43,44,87,29,42,36,29,33,16,36,40,58,69,58,40,52,53,48,22,66,72,44,36,82,54,79,49,65,74,82,67,130

Radius of gyration: 28.78 Å; Cα contacts (8 Å, |Δi|>4): 1355; chains: 2; bounding box: 69×86×91 Å

Foldseek 3Di:
DVVVVVVVVVVVVVVVVVVVLLVVVQVVCLPQVQVLQLVLLVLLVVLLPDQADPPDPDDDGSLVVSLVCSQQVSVQSNQVSLLPPDVSSLAAQEAEPDPDYDSVSHDPDDQKYKFWRSWDQSVCSSVVPAQRIWTKIWIAGQFATAWIWIWRCRPPDGTKIWTDHDLWTFIDGADPVDDSSVVRVPGDTQDLVQAEAALEEEEEQQPPCQVVLQVLSVVLVGGYDYPVPDPHYPLRCQLRNVDFWYKYQFAFPRPVRSLQRSLVSSQHGKAALQPRDGDGNNVVNPDPPPPRRTDWFIMIGGNDHVSRVSVSVSCNPPDRDRPPD/DVVVVVVVVVVVVCVVVVVVLLVVVQVVCLPQVQVLQLVLLVLLVVLLPDQADPPDPDDDGSLVVSLVCSQQVSVQSNQVSLLPPDVSSLAAQEAEPDPDYDSVSHDPDHQKYKFWRSWDQSVCSSVVPAQRIWTKIWIAGQFATAWIWIWRCRPPDGTKIWTDHDLWTFIDGADPVDDSSVVRVPGDTQDLVQAEAALEEEEEQQPPCQVVLQVLSVVLVGGYDYPVPDPHYPLRCQLRNVDFWYKYQFAFPRPVRSLQRSLVSSQHGKAALQPRDGDGNNVVNPDPPPPRRTDWFIMIGGNDHVSRVSVSVSCNPPDRDRDDD

Nearest PDB structures (foldseek):
  4qxd-assembly1_A  TM=6.780E-01  e=7.899E-11  Entamoeba histolytica HM-1:IMSS
  5eqa-assembly2_D  TM=7.297E-01  e=5.605E-10  Medicago truncatula
  1jp4-assembly1_A  TM=6.476E-01  e=1.430E-10  Rattus norvegicus
  2wef-assembly1_A  TM=6.263E-01  e=3.284E-10  Homo sapiens
  5djk-assembly1_A  TM=6.999E-01  e=2.069E-09  Mycobacterium tuberculosis

pLDDT: mean 85.35, std 17.24, range [30.12, 98.88]